Protein 5JBS (pdb70)

Structure (mmCIF, N/CA/C/O backbone):
data_5JBS
#
_entry.id   5JBS
#
_cell.length_a   67.503
_cell.length_b   78.723
_cell.length_c   70.840
_cell.angle_alpha   90.00
_cell.angle_beta   111.56
_cell.angle_gamma   90.00
#
_symmetry.space_group_name_H-M   'P 1 21 1'
#
loop_
_entity.id
_entity.type
_entity.pdbx_description
1 polymer 'Type IV secretion system protein virB8'
2 non-polymer 'CHLORIDE ION'
3 non-polymer GLYCEROL
4 non-polymer DI(HYDROXYETHYL)ETHER
5 non-polymer '4-(2-HYDROXYETHYL)-1-PIPERAZINE ETHANESULFONIC ACID'
6 water water
#
loop_
_atom_site.group_PDB
_atom_site.id
_atom_site.type_symbol
_atom_site.label_atom_id
_atom_site.label_alt_id
_atom_site.label_comp_id
_atom_site.label_asym_id
_atom_site.label_entity_id
_atom_site.label_seq_id
_atom_site.pdbx_PDB_ins_code
_atom_site.Cartn_x
_atom_site.Cartn_y
_atom_site.Cartn_z
_atom_site.occupancy
_atom_site.B_iso_or_equiv
_atom_site.auth_seq_id
_atom_site.auth_comp_id
_atom_site.auth_asym_id
_atom_site.auth_atom_id
_atom_site.pdbx_PDB_model_num
ATOM 1 N N . SER A 1 1 ? -4.464 -13.791 16.192 1.00 76.17 97 SER A N 1
ATOM 2 C CA . SER A 1 1 ? -5.306 -12.975 15.280 1.00 68.14 97 SER A CA 1
ATOM 3 C C . SER A 1 1 ? -6.114 -11.954 16.113 1.00 66.68 97 SER A C 1
ATOM 4 O O . SER A 1 1 ? -5.953 -11.821 17.339 1.00 49.30 97 SER A O 1
ATOM 7 N N . TYR A 1 2 ? -6.958 -11.195 15.437 1.00 62.31 98 TYR A N 1
ATOM 8 C CA . TYR A 1 2 ? -7.805 -10.248 16.134 1.00 62.70 98 TYR A CA 1
ATOM 9 C C . TYR A 1 2 ? -8.774 -10.877 17.238 1.00 56.01 98 TYR A C 1
ATOM 10 O O . TYR A 1 2 ? -8.920 -10.315 18.338 1.00 47.79 98 TYR A O 1
ATOM 19 N N . ASP A 1 3 ? -9.389 -12.017 16.935 1.00 48.28 99 ASP A N 1
ATOM 20 C CA . ASP A 1 3 ? -10.263 -12.738 17.865 1.00 50.75 99 ASP A CA 1
ATOM 21 C C . ASP A 1 3 ? -9.563 -13.146 19.149 1.00 39.73 99 ASP A C 1
ATOM 22 O O . ASP A 1 3 ? -10.112 -12.984 20.219 1.00 40.81 99 ASP A O 1
ATOM 27 N N . THR A 1 4 ? -8.360 -13.662 19.028 1.00 34.00 100 THR A N 1
ATOM 28 C CA . THR A 1 4 ? -7.461 -13.904 20.161 1.00 36.61 100 THR A CA 1
ATOM 29 C C . THR A 1 4 ? -7.260 -12.633 21.036 1.00 35.85 100 THR A C 1
ATOM 30 O O . THR A 1 4 ? -7.347 -12.662 22.291 1.00 35.78 100 THR A O 1
ATOM 34 N N . VAL A 1 5 ? -7.018 -11.509 20.370 1.00 35.61 101 VAL A N 1
ATOM 35 C CA . VAL A 1 5 ? -6.767 -10.213 21.054 1.00 39.41 101 VAL A CA 1
ATOM 36 C C . VAL A 1 5 ? -8.043 -9.783 21.804 1.00 32.78 101 VAL A C 1
ATOM 37 O O . VAL A 1 5 ? -8.025 -9.481 23.010 1.00 35.89 101 VAL A O 1
ATOM 41 N N . ARG A 1 6 ? -9.142 -9.868 21.102 1.00 29.32 102 ARG A N 1
ATOM 42 C CA . ARG A 1 6 ? -10.430 -9.513 21.676 1.00 31.79 102 ARG A CA 1
ATOM 43 C C . ARG A 1 6 ? -10.722 -10.387 22.888 1.00 31.41 102 ARG A 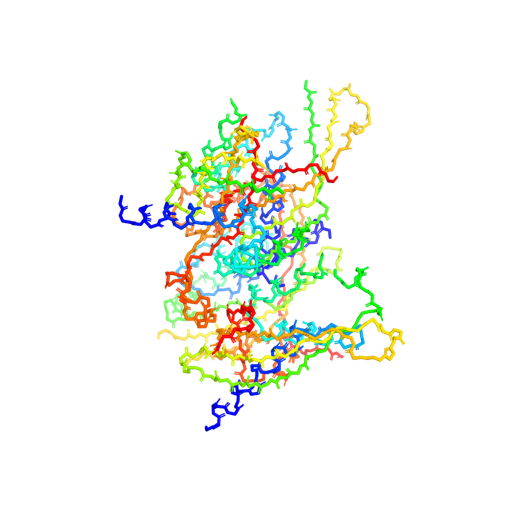C 1
ATOM 44 O O . ARG A 1 6 ? -10.936 -9.890 23.994 1.00 28.51 102 ARG A O 1
ATOM 52 N N . ASP A 1 7 ? -10.646 -11.711 22.679 1.00 32.50 103 ASP A N 1
ATOM 53 C CA . ASP A 1 7 ? -10.895 -12.703 23.745 1.00 33.12 103 ASP A CA 1
ATOM 54 C C . ASP A 1 7 ? -10.024 -12.559 24.964 1.00 31.72 103 ASP A C 1
ATOM 55 O O . ASP A 1 7 ? -10.516 -12.599 26.088 1.00 33.14 103 ASP A O 1
ATOM 60 N N . LYS A 1 8 ? -8.736 -12.432 24.738 1.00 29.80 104 LYS A N 1
ATOM 61 C CA . LYS A 1 8 ? -7.783 -12.252 25.811 1.00 28.64 104 LYS A CA 1
ATOM 62 C C . LYS A 1 8 ? -8.070 -10.971 26.567 1.00 26.06 104 LYS A C 1
ATOM 63 O O . LYS A 1 8 ? -8.039 -10.984 27.797 1.00 29.84 104 LYS A O 1
ATOM 69 N N . TYR A 1 9 ? -8.403 -9.875 25.867 1.00 24.16 105 TYR A N 1
ATOM 70 C CA . TYR A 1 9 ? -8.796 -8.631 26.564 1.00 25.44 105 TYR A CA 1
ATOM 71 C C . TYR A 1 9 ? -10.005 -8.794 27.535 1.00 25.85 105 TYR A C 1
ATOM 72 O O . TYR A 1 9 ? -9.965 -8.426 28.760 1.00 24.78 105 TYR A O 1
ATOM 81 N N . TRP A 1 10 ? -11.049 -9.348 26.995 1.00 25.00 106 TRP A N 1
ATOM 82 C CA . TRP A 1 10 ? -12.240 -9.527 27.772 1.00 28.67 106 TRP A CA 1
ATOM 83 C C . TRP A 1 10 ? -12.134 -10.563 28.907 1.00 30.93 106 TRP A C 1
ATOM 84 O O . TRP A 1 10 ? -12.676 -10.346 29.952 1.00 25.88 106 TRP A O 1
ATOM 95 N N . LEU A 1 11 ? -11.441 -11.668 28.664 1.00 28.91 107 LEU A N 1
ATOM 96 C CA . LEU A 1 11 ? -11.191 -12.613 29.700 1.00 33.13 107 LEU A CA 1
ATOM 97 C C . LEU A 1 11 ? -10.476 -11.957 30.882 1.00 30.23 107 LEU A C 1
ATOM 98 O O . LEU A 1 11 ? -10.869 -12.160 32.035 1.00 32.04 107 LEU A O 1
ATOM 103 N N . SER A 1 12 ? -9.449 -11.142 30.617 1.00 27.47 108 SER A N 1
ATOM 104 C CA . SER A 1 12 ? -8.732 -10.498 31.723 1.00 28.69 108 SER A CA 1
ATOM 105 C C . SER A 1 12 ? -9.518 -9.411 32.437 1.00 27.90 108 SER A C 1
ATOM 106 O O . SER A 1 12 ? -9.481 -9.302 33.699 1.00 29.41 108 SER A O 1
ATOM 109 N N . GLN A 1 13 ? -10.231 -8.604 31.660 1.00 28.06 109 GLN A N 1
ATOM 110 C CA . GLN A 1 13 ? -11.140 -7.591 32.230 1.00 31.18 109 GLN A CA 1
ATOM 111 C C . GLN A 1 13 ? -12.133 -8.240 33.154 1.00 29.95 109 GLN A C 1
ATOM 112 O O . GLN A 1 13 ? -12.403 -7.702 34.248 1.00 26.90 109 GLN A O 1
ATOM 118 N N . TYR A 1 14 ? -12.661 -9.406 32.729 1.00 30.45 110 TYR A N 1
ATOM 119 C CA . TYR A 1 14 ? -13.596 -10.141 33.578 1.00 27.66 110 TYR A CA 1
ATOM 120 C C . TYR A 1 14 ? -12.999 -10.564 34.928 1.00 30.26 110 TYR A C 1
ATOM 121 O O . TYR A 1 14 ? -13.584 -10.332 35.974 1.00 28.82 110 TYR A O 1
ATOM 130 N N . VAL A 1 15 ? -11.819 -11.181 34.885 1.00 30.82 111 VAL A N 1
ATOM 131 C CA . VAL A 1 15 ? -11.149 -11.666 36.113 1.00 30.17 111 VAL A CA 1
ATOM 132 C C . VAL A 1 15 ? -10.776 -10.498 36.992 1.00 28.91 111 VAL A C 1
ATOM 133 O O . VAL A 1 15 ? -11.020 -10.509 38.224 1.00 31.48 111 VAL A O 1
ATOM 137 N N . ILE A 1 16 ? -10.259 -9.439 36.390 1.00 29.54 112 ILE A N 1
ATOM 138 C CA . ILE A 1 16 ? -9.983 -8.208 37.195 1.00 32.01 112 ILE A CA 1
ATOM 139 C C . ILE A 1 16 ? -11.292 -7.659 37.875 1.00 33.55 112 ILE A C 1
ATOM 140 O O . ILE A 1 16 ? -11.315 -7.391 39.096 1.00 31.43 112 ILE A O 1
ATOM 145 N N . ALA A 1 17 ? -12.388 -7.541 37.116 1.00 28.49 113 ALA A N 1
ATOM 146 C CA . ALA A 1 17 ? -13.560 -7.015 37.740 1.00 31.57 113 ALA A CA 1
ATOM 147 C C . ALA A 1 17 ? -14.072 -7.905 38.866 1.00 34.08 113 ALA A C 1
ATOM 148 O O . ALA A 1 17 ? -14.495 -7.437 39.923 1.00 33.62 113 ALA A O 1
ATOM 150 N N . ARG A 1 18 ? -14.064 -9.201 38.603 1.00 32.49 114 ARG A N 1
ATOM 151 C CA . ARG A 1 18 ? -14.692 -10.148 39.496 1.00 36.60 114 ARG A CA 1
ATOM 152 C C . ARG A 1 18 ? -13.830 -10.497 40.712 1.00 34.99 114 ARG A C 1
ATOM 153 O O . ARG A 1 18 ? -14.347 -10.801 41.773 1.00 32.72 114 ARG A O 1
ATOM 161 N N . GLU A 1 19 ? -12.520 -10.470 40.594 1.00 33.84 115 GLU A N 1
ATOM 162 C CA . GLU A 1 19 ? -11.706 -10.871 41.733 1.00 34.57 115 GLU A CA 1
ATOM 163 C C . GLU A 1 19 ? -11.150 -9.727 42.553 1.00 32.67 115 GLU A C 1
ATOM 164 O O . GLU A 1 19 ? -10.487 -9.982 43.575 1.00 35.49 115 GLU A O 1
ATOM 170 N N . THR A 1 20 ? -11.333 -8.490 42.095 1.00 34.87 116 THR A N 1
ATOM 171 C CA . THR A 1 20 ? -10.768 -7.321 42.757 1.00 37.95 116 THR A CA 1
ATOM 172 C C . THR A 1 20 ? -11.701 -6.927 43.885 1.00 43.64 116 THR A C 1
ATOM 173 O O . THR A 1 20 ? -12.906 -6.812 43.672 1.00 50.24 116 THR A O 1
ATOM 177 N N . TYR A 1 21 ? -11.143 -6.700 45.069 1.00 43.30 117 TYR A N 1
ATOM 178 C CA . TYR A 1 21 ? -11.884 -6.006 46.110 1.00 44.43 117 TYR A CA 1
ATOM 179 C C . TYR A 1 21 ? -11.169 -4.727 46.501 1.00 43.57 117 TYR A C 1
ATOM 180 O O . TYR A 1 21 ? -10.159 -4.756 47.199 1.00 39.78 117 TYR A O 1
ATOM 189 N N . ASP A 1 22 ? -11.717 -3.617 46.047 1.00 47.14 118 ASP A N 1
ATOM 190 C CA . ASP A 1 22 ? -11.200 -2.302 46.330 1.00 53.90 118 ASP A CA 1
ATOM 191 C C . ASP A 1 22 ? -12.377 -1.384 46.459 1.00 54.88 118 ASP A C 1
ATOM 192 O O . ASP A 1 22 ? -13.076 -1.139 45.514 1.00 49.21 118 ASP A O 1
ATOM 197 N N . TRP A 1 23 ? -12.575 -0.886 47.662 1.00 56.49 119 TRP A N 1
ATOM 198 C CA . TRP A 1 23 ? -13.657 0.006 47.992 1.00 60.13 119 TRP A CA 1
ATOM 199 C C . TRP A 1 23 ? -13.839 1.126 47.005 1.00 54.14 119 TRP A C 1
ATOM 200 O O . TRP A 1 23 ? -14.938 1.450 46.647 1.00 54.93 119 TRP A O 1
ATOM 211 N N . TYR A 1 24 ? -12.749 1.711 46.564 1.00 55.07 120 TYR A N 1
ATOM 212 C CA . TYR A 1 24 ? -12.840 2.817 45.654 1.00 60.18 120 TYR A CA 1
ATOM 213 C C . TYR A 1 24 ? -13.135 2.512 44.205 1.00 60.10 120 TYR A C 1
ATOM 214 O O . TYR A 1 24 ? -13.438 3.412 43.465 1.00 60.26 120 TYR A O 1
ATOM 223 N N . THR A 1 25 ? -13.088 1.249 43.813 1.00 51.14 121 THR A N 1
ATOM 224 C CA . THR A 1 25 ? -13.438 0.864 42.463 1.00 48.50 121 THR A CA 1
ATOM 225 C C . THR A 1 25 ? -14.569 -0.149 42.463 1.00 46.70 121 THR A C 1
ATOM 226 O O . THR A 1 25 ? -14.989 -0.614 41.429 1.00 41.85 121 THR A O 1
ATOM 230 N N . LEU A 1 26 ? -15.064 -0.467 43.640 1.00 48.62 122 LEU A N 1
ATOM 231 C CA . LEU A 1 26 ? -16.016 -1.550 43.792 1.00 47.64 122 LEU A CA 1
ATOM 232 C C . LEU A 1 26 ? -17.267 -1.307 43.001 1.00 51.76 122 LEU A C 1
ATOM 233 O O . LEU A 1 26 ? -17.754 -2.238 42.365 1.00 46.52 122 LEU A O 1
ATOM 238 N N . GLN A 1 27 ? -17.779 -0.068 43.002 1.00 41.93 123 GLN A N 1
ATOM 239 C CA . GLN A 1 27 ? -19.022 0.213 42.323 1.00 45.29 123 GLN A CA 1
ATOM 240 C C . GLN A 1 27 ? -18.811 -0.023 40.813 1.00 44.40 123 GLN A C 1
ATOM 241 O O . GLN A 1 27 ? -19.667 -0.593 40.159 1.00 39.36 123 GLN A O 1
ATOM 247 N N . LYS A 1 28 ? -17.666 0.398 40.289 1.00 42.59 124 LYS A N 1
ATOM 248 C CA . LYS A 1 28 ? -17.365 0.210 38.886 1.00 43.58 124 LYS A CA 1
ATOM 249 C C . LYS A 1 28 ? -17.143 -1.304 38.548 1.00 42.57 124 LYS A C 1
ATOM 250 O O . LYS A 1 28 ? -17.653 -1.810 37.548 1.00 38.77 124 LYS A O 1
ATOM 256 N N . ASP A 1 29 ? -16.380 -1.990 39.390 1.00 37.68 125 ASP A N 1
ATOM 257 C CA . ASP A 1 29 ? -16.129 -3.451 39.224 1.00 44.80 125 ASP A CA 1
ATOM 258 C C . ASP A 1 29 ? -17.451 -4.253 39.203 1.00 44.84 125 ASP A C 1
ATOM 259 O O . ASP A 1 29 ? -17.755 -5.056 38.254 1.00 35.69 125 ASP A O 1
ATOM 264 N N . TYR A 1 30 ? -18.281 -3.959 40.202 1.00 40.11 126 TYR A N 1
ATOM 265 C CA . TYR A 1 30 ? -19.552 -4.635 40.358 1.00 38.79 126 TYR A CA 1
ATOM 266 C C . TYR A 1 30 ? -20.370 -4.473 39.099 1.00 38.04 126 TYR A C 1
ATOM 267 O O . TYR A 1 30 ? -20.972 -5.435 38.559 1.00 35.82 126 TYR A O 1
ATOM 276 N N . GLU A 1 31 ? -20.390 -3.259 38.596 1.00 35.67 127 GLU A N 1
ATOM 277 C CA . GLU A 1 31 ? -21.204 -2.992 37.393 1.00 39.53 127 GLU A CA 1
ATOM 278 C C . GLU A 1 31 ? -20.675 -3.642 36.149 1.00 34.09 127 GLU A C 1
ATOM 279 O O . GLU A 1 31 ? -21.455 -4.106 35.324 1.00 34.69 127 GLU A O 1
ATOM 285 N N . THR A 1 32 ? -19.351 -3.671 36.017 1.00 32.43 128 THR A N 1
ATOM 286 C CA . THR A 1 32 ? -18.696 -4.353 34.904 1.00 33.29 128 THR A CA 1
ATOM 287 C C . THR A 1 32 ? -18.986 -5.882 34.911 1.00 33.30 128 THR A C 1
ATOM 288 O O . THR A 1 32 ? -19.266 -6.442 33.860 1.00 28.81 128 THR A O 1
ATOM 292 N N . VAL A 1 33 ? -18.978 -6.538 36.094 1.00 31.28 129 VAL A N 1
ATOM 293 C CA . VAL A 1 33 ? -19.319 -7.990 36.144 1.00 32.58 129 VAL A CA 1
ATOM 294 C C . VAL A 1 33 ? -20.747 -8.233 35.602 1.00 33.44 129 VAL A C 1
ATOM 295 O O . VAL A 1 33 ? -21.014 -9.151 34.806 1.00 35.19 129 VAL A O 1
ATOM 299 N N . GLY A 1 34 ? -21.641 -7.361 36.022 1.00 34.16 130 GLY A N 1
ATOM 300 C CA . GLY A 1 34 ? -23.037 -7.381 35.616 1.00 31.55 130 GLY A CA 1
ATOM 301 C C . GLY A 1 34 ? -23.160 -7.261 34.122 1.00 36.35 130 GLY A C 1
ATOM 302 O O . GLY A 1 34 ? -23.895 -8.049 33.503 1.00 40.52 130 GLY A O 1
ATOM 303 N N . MET A 1 35 ? -22.427 -6.339 33.517 1.00 31.93 131 MET A N 1
ATOM 304 C CA . MET A 1 35 ? -22.552 -6.155 32.085 1.00 34.48 131 MET A CA 1
ATOM 305 C C . MET A 1 35 ? -21.990 -7.349 31.337 1.00 33.14 131 MET A C 1
ATOM 306 O O . MET A 1 35 ? -22.465 -7.669 30.250 1.00 34.20 131 MET A O 1
ATOM 311 N N . LEU A 1 36 ? -20.940 -7.968 31.882 1.00 29.12 132 LEU A N 1
ATOM 312 C CA . LEU A 1 36 ? -20.223 -9.028 31.133 1.00 34.27 132 LEU A CA 1
ATOM 313 C C . LEU A 1 36 ? -20.709 -10.455 31.376 1.00 33.55 132 LEU A C 1
ATOM 314 O O . LEU A 1 36 ? -20.174 -11.360 30.766 1.00 33.09 132 LEU A O 1
ATOM 319 N N . SER A 1 37 ? -21.720 -10.635 32.233 1.00 32.47 133 SER A N 1
ATOM 320 C CA . SER A 1 37 ? -22.108 -11.941 32.720 1.00 32.75 133 SER A CA 1
ATOM 321 C C . SER A 1 37 ? -23.514 -12.341 32.254 1.00 35.49 133 SER A C 1
ATOM 322 O O . SER A 1 37 ? -24.374 -11.499 32.032 1.00 30.83 133 SER A O 1
ATOM 325 N N . SER A 1 38 ? -23.741 -13.629 32.125 1.00 32.85 134 SER A N 1
ATOM 326 C CA . SER A 1 38 ? -25.099 -14.169 32.055 1.00 38.28 134 SER A CA 1
ATOM 327 C C . SER A 1 38 ? -25.886 -13.844 33.331 1.00 35.99 134 SER A C 1
ATOM 328 O O . SER A 1 38 ? -25.282 -13.500 34.383 1.00 31.11 134 SER A O 1
ATOM 331 N N . PRO A 1 39 ? -27.234 -13.946 33.256 1.00 35.45 135 PRO A N 1
ATOM 332 C CA . PRO A 1 39 ? -27.971 -13.654 34.495 1.00 35.73 135 PRO A CA 1
ATOM 333 C C . PRO A 1 39 ? -27.496 -14.494 35.636 1.00 34.02 135 PRO A C 1
ATOM 334 O O . PRO A 1 39 ? -27.303 -13.926 36.700 1.00 34.62 135 PRO A O 1
ATOM 338 N N . SER A 1 40 ? -27.290 -15.806 35.436 1.00 30.15 136 SER A N 1
ATOM 339 C CA . SER A 1 40 ? -26.774 -16.729 36.490 1.00 36.82 136 SER A CA 1
ATOM 340 C C . SER A 1 40 ? -25.476 -16.296 37.036 1.00 34.16 136 SER A C 1
ATOM 341 O O . SER A 1 40 ? -25.259 -16.277 38.268 1.00 29.19 136 SER A O 1
ATOM 344 N N . GLU A 1 41 ? -24.566 -16.029 36.114 1.00 29.69 137 GLU A N 1
ATOM 345 C CA . GLU A 1 41 ? -23.185 -15.732 36.569 1.00 35.23 137 GLU A CA 1
ATOM 346 C C . GLU A 1 41 ? -23.116 -14.381 37.312 1.00 36.59 137 GLU A C 1
ATOM 347 O O . GLU A 1 41 ? -22.366 -14.214 38.327 1.00 30.65 137 GLU A O 1
ATOM 353 N N . GLY A 1 42 ? -23.920 -13.436 36.784 1.00 34.86 138 GLY A N 1
ATOM 354 C CA . GLY A 1 42 ? -24.087 -12.100 37.374 1.00 33.59 138 GLY A CA 1
ATOM 355 C C . GLY A 1 42 ? -24.602 -12.180 38.803 1.00 32.17 138 GLY A C 1
ATOM 356 O O . GLY A 1 42 ? -24.075 -11.534 39.702 1.00 32.94 138 GLY A O 1
ATOM 357 N N . GLN A 1 43 ? -25.616 -13.012 39.015 1.00 31.25 139 GLN A N 1
ATOM 358 C CA . GLN A 1 43 ? -26.199 -13.119 40.333 1.00 31.98 139 GLN A CA 1
ATOM 359 C C . GLN A 1 43 ? -25.302 -13.918 41.223 1.00 30.86 139 GLN A C 1
ATOM 360 O O . GLN A 1 43 ? -25.247 -13.679 42.410 1.00 31.79 139 GLN A O 1
ATOM 366 N N . SER A 1 44 ? -24.560 -14.850 40.647 1.00 31.82 140 SER A N 1
ATOM 367 C CA . SER A 1 44 ? -23.615 -15.615 41.402 1.00 34.45 140 SER A CA 1
ATOM 368 C C . SER A 1 44 ? -22.563 -14.679 42.025 1.00 40.39 140 SER A C 1
ATOM 369 O O . SER A 1 44 ? -22.261 -14.753 43.229 1.00 31.95 140 SER A O 1
ATOM 372 N N . TYR A 1 45 ? -22.026 -13.776 41.200 1.00 36.71 141 TYR A N 1
ATOM 373 C CA . TYR A 1 45 ? -21.135 -12.723 41.732 1.00 34.39 141 TYR A CA 1
ATOM 374 C C . TYR A 1 45 ? -21.853 -11.805 42.720 1.00 35.24 141 TYR A C 1
ATOM 375 O O . TYR A 1 45 ? -21.373 -11.563 43.830 1.00 32.32 141 TYR A O 1
ATOM 384 N N . ALA A 1 46 ? -22.986 -11.248 42.296 1.00 33.76 142 ALA A N 1
ATOM 385 C CA . ALA A 1 46 ? -23.632 -10.149 43.082 1.00 35.81 142 ALA A CA 1
ATOM 386 C C . ALA A 1 46 ? -24.094 -10.600 44.433 1.00 39.02 142 ALA A C 1
ATOM 387 O O . ALA A 1 46 ? -24.128 -9.786 45.366 1.00 41.46 142 ALA A O 1
ATOM 389 N N . SER A 1 47 ? -24.427 -11.899 44.522 1.00 36.15 143 SER A N 1
ATOM 390 C CA . SER A 1 47 ? -24.975 -12.493 45.683 1.00 40.35 143 SER A CA 1
ATOM 391 C C . SER A 1 47 ? -24.032 -12.367 46.821 1.00 45.67 143 SER A C 1
ATOM 392 O O . SER A 1 47 ? -24.497 -12.291 47.921 1.00 42.29 143 SER A O 1
ATOM 395 N N . GLN A 1 48 ? -22.721 -12.330 46.597 1.00 43.40 144 GLN A N 1
ATOM 396 C CA . GLN A 1 48 ? -21.804 -12.175 47.759 1.00 53.31 144 GLN A CA 1
ATOM 397 C C . GLN A 1 48 ? -21.792 -10.765 48.433 1.00 47.93 144 GLN A C 1
ATOM 398 O O . GLN A 1 48 ? -21.255 -10.614 49.502 1.00 51.54 144 GLN A O 1
ATOM 404 N N . PHE A 1 49 ? -22.411 -9.763 47.811 1.00 45.33 145 PHE A N 1
ATOM 405 C CA . PHE A 1 49 ? -22.644 -8.438 48.410 1.00 49.83 145 PHE A CA 1
ATOM 406 C C . PHE A 1 49 ? -24.116 -8.220 48.772 1.00 56.72 145 PHE A C 1
ATOM 407 O O . PHE A 1 49 ? -24.628 -7.086 48.651 1.00 50.67 145 PHE A O 1
ATOM 415 N N . GLN A 1 50 ? -24.799 -9.295 49.197 1.00 56.86 146 GLN A N 1
ATOM 416 C CA . GLN A 1 50 ? -26.231 -9.222 49.569 1.00 56.76 146 GLN A CA 1
ATOM 417 C C . GLN A 1 50 ? -26.492 -9.903 50.893 1.00 59.17 146 GLN A C 1
ATOM 418 O O . GLN A 1 50 ? -25.642 -10.636 51.428 1.00 61.43 146 GLN A O 1
ATOM 424 N N . GLY A 1 51 ? -27.677 -9.629 51.425 1.00 75.91 147 GLY A N 1
ATOM 425 C CA . GLY A 1 51 ? -28.065 -10.079 52.764 1.00 89.07 147 GLY A CA 1
ATOM 426 C C . GLY A 1 51 ? -27.255 -9.347 53.817 1.00 91.27 147 GLY A C 1
ATOM 427 O O . GLY A 1 51 ? -26.624 -8.329 53.521 1.00 97.27 147 GLY A O 1
ATOM 428 N N . ASP A 1 52 ? -27.267 -9.862 55.042 1.00 100.74 148 ASP A N 1
ATOM 429 C CA . ASP A 1 52 ? -26.352 -9.351 56.082 1.00 108.04 148 ASP A CA 1
ATOM 430 C C . ASP A 1 52 ? -24.914 -9.877 55.891 1.00 103.46 148 ASP A C 1
ATOM 431 O O . ASP A 1 52 ? -23.964 -9.271 56.385 1.00 95.80 148 ASP A O 1
ATOM 436 N N . LYS A 1 53 ? -24.758 -10.963 55.132 1.00 100.96 149 LYS A N 1
ATOM 437 C CA . LYS A 1 53 ? -23.428 -11.481 54.777 1.00 105.42 149 LYS A CA 1
ATOM 438 C C . LYS A 1 53 ? -22.552 -10.562 53.896 1.00 100.31 149 LYS A C 1
ATOM 439 O O . LYS A 1 53 ? -21.344 -10.793 53.813 1.00 99.52 149 LYS A O 1
ATOM 445 N N . ALA A 1 54 ? -23.144 -9.544 53.257 1.00 91.56 150 ALA A N 1
ATOM 446 C CA . ALA A 1 54 ? -22.449 -8.709 52.261 1.00 86.21 150 ALA A CA 1
ATOM 447 C C . ALA A 1 54 ? -20.941 -8.473 52.572 1.00 84.37 150 ALA A C 1
ATOM 448 O O . ALA A 1 54 ? -20.585 -7.924 53.617 1.00 84.66 150 ALA A O 1
ATOM 450 N N . LEU A 1 55 ? -20.086 -8.917 51.644 1.00 73.63 151 LEU A N 1
ATOM 451 C CA . LEU A 1 55 ? -18.622 -8.916 51.784 1.00 74.22 151 LEU A CA 1
ATOM 452 C C . LEU A 1 55 ? -18.067 -7.499 52.071 1.00 79.53 151 LEU A C 1
ATOM 453 O O . LEU A 1 55 ? -17.098 -7.338 52.825 1.00 77.07 151 LEU A O 1
ATOM 458 N N . ASP A 1 56 ? -18.699 -6.490 51.467 1.00 70.42 152 ASP A N 1
ATOM 459 C CA . ASP A 1 56 ? -18.357 -5.084 51.696 1.00 71.07 152 ASP A CA 1
ATOM 460 C C . ASP A 1 56 ? -18.744 -4.549 53.071 1.00 80.58 152 ASP A C 1
ATOM 461 O O . ASP A 1 56 ? -18.102 -3.624 53.584 1.00 76.84 152 ASP A O 1
ATOM 466 N N . LYS A 1 57 ? -19.809 -5.094 53.647 1.00 88.68 153 LYS A N 1
ATOM 467 C CA . LYS A 1 57 ? -20.160 -4.764 55.013 1.00 94.96 153 LYS A CA 1
ATOM 468 C C . LYS A 1 57 ? -19.098 -5.336 55.925 1.00 91.87 153 LYS A C 1
ATOM 469 O O . LYS A 1 57 ? -18.637 -4.649 56.837 1.00 96.97 153 LYS A O 1
ATOM 475 N N . GLN A 1 58 ? -18.660 -6.557 55.633 1.00 86.19 154 GLN A N 1
ATOM 476 C CA . GLN A 1 58 ? -17.715 -7.257 56.500 1.00 90.27 154 GLN A CA 1
ATOM 477 C C . GLN A 1 58 ? -16.207 -6.886 56.242 1.00 89.97 154 GLN A C 1
ATOM 478 O O . GLN A 1 58 ? -15.341 -7.249 57.050 1.00 96.61 154 GLN A O 1
ATOM 484 N N . TYR A 1 59 ? -15.910 -6.129 55.169 1.00 84.22 155 TYR A N 1
ATOM 485 C CA . TYR A 1 59 ? -14.534 -5.607 54.852 1.00 73.83 155 TYR A CA 1
ATOM 486 C C . TYR A 1 59 ? -14.428 -4.079 54.898 1.00 71.42 155 TYR A C 1
ATOM 487 O O . TYR A 1 59 ? -13.434 -3.517 55.354 1.00 61.14 155 TYR A O 1
ATOM 496 N N . GLY A 1 60 ? -15.445 -3.425 54.349 1.00 66.00 156 GLY A N 1
ATOM 497 C CA . GLY A 1 60 ? -15.464 -1.997 54.151 1.00 67.77 156 GLY A CA 1
ATOM 498 C C . GLY A 1 60 ? -14.299 -1.484 53.318 1.00 69.18 156 GLY A C 1
ATOM 499 O O . GLY A 1 60 ? -14.084 -1.883 52.164 1.00 60.03 156 GLY A O 1
ATOM 500 N N . SER A 1 61 ? -13.532 -0.628 53.973 1.00 62.74 157 SER A N 1
ATOM 501 C CA . SER A 1 61 ? -12.479 0.156 53.400 1.00 63.24 157 SER A CA 1
ATOM 502 C C . SER A 1 61 ? -11.111 -0.339 53.877 1.00 61.10 157 SER A C 1
ATOM 503 O O . SER A 1 61 ? -10.098 0.220 53.486 1.00 59.39 157 SER A O 1
ATOM 506 N N . ASN A 1 62 ? -11.085 -1.398 54.691 1.00 58.98 158 ASN A N 1
ATOM 507 C CA . ASN A 1 62 ? -9.897 -1.821 55.450 1.00 62.98 158 ASN A CA 1
ATOM 508 C C . ASN A 1 62 ? -9.158 -2.999 54.855 1.00 67.22 158 ASN A C 1
ATOM 509 O O . ASN A 1 62 ? -8.195 -3.465 55.463 1.00 64.38 158 ASN A O 1
ATOM 514 N N . VAL A 1 63 ? -9.659 -3.522 53.727 1.00 61.61 159 VAL A N 1
ATOM 515 C CA . VAL A 1 63 ? -9.038 -4.615 52.996 1.00 60.29 159 VAL A CA 1
ATOM 516 C C . VAL A 1 63 ? -9.038 -4.282 51.509 1.00 55.86 159 VAL A C 1
ATOM 517 O O . VAL A 1 63 ? -10.010 -3.720 50.968 1.00 51.26 159 VAL A O 1
ATOM 521 N N . ARG A 1 64 ? -7.945 -4.619 50.856 1.00 49.17 160 ARG A N 1
ATOM 522 C CA . ARG A 1 64 ? -7.844 -4.417 49.432 1.00 56.26 160 ARG A CA 1
ATOM 523 C C . ARG A 1 64 ? -7.263 -5.683 48.827 1.00 51.59 160 ARG A C 1
ATOM 524 O O . ARG A 1 64 ? -6.216 -6.160 49.287 1.00 45.54 160 ARG A O 1
ATOM 532 N N . THR A 1 65 ? -7.981 -6.246 47.850 1.00 41.63 161 THR A N 1
ATOM 533 C CA . THR A 1 65 ? -7.522 -7.430 47.154 1.00 40.87 161 THR A CA 1
ATOM 534 C C . THR A 1 65 ? -7.300 -7.044 45.683 1.00 41.16 161 THR A C 1
ATOM 535 O O . THR A 1 65 ? -8.242 -6.661 44.946 1.00 43.92 161 THR A O 1
ATOM 539 N N . SER A 1 66 ? -6.069 -7.155 45.236 1.00 37.90 162 SER A N 1
ATOM 540 C CA . SER A 1 66 ? -5.748 -6.698 43.858 1.00 41.22 162 SER A CA 1
ATOM 541 C C . SER A 1 66 ? -5.330 -7.896 43.034 1.00 37.80 162 SER A C 1
ATOM 542 O O . SER A 1 66 ? -4.883 -8.901 43.566 1.00 38.05 162 SER A O 1
ATOM 545 N N . VAL A 1 67 ? -5.472 -7.779 41.732 1.00 38.13 163 VAL A N 1
ATOM 546 C CA . VAL A 1 67 ? -5.264 -8.880 40.822 1.00 40.02 163 VAL A CA 1
ATOM 547 C C . VAL A 1 67 ? -4.077 -8.625 39.902 1.00 41.28 163 VAL A C 1
ATOM 548 O O . VAL A 1 67 ? -3.993 -7.554 39.300 1.00 34.85 163 VAL A O 1
ATOM 552 N N . THR A 1 68 ? -3.242 -9.640 39.710 1.00 35.25 164 THR A N 1
ATOM 553 C CA . THR A 1 68 ? -2.179 -9.597 38.709 1.00 32.87 164 THR A CA 1
ATOM 554 C C . THR A 1 68 ? -2.447 -10.658 37.725 1.00 31.46 164 THR A C 1
ATOM 555 O O . THR A 1 68 ? -2.474 -11.798 38.047 1.00 35.62 164 THR A O 1
ATOM 559 N N . ILE A 1 69 ? -2.650 -10.325 36.479 1.00 32.16 165 ILE A N 1
ATOM 560 C CA . ILE A 1 69 ? -2.861 -11.370 35.510 1.00 32.68 165 ILE A CA 1
ATOM 561 C C . ILE A 1 69 ? -1.543 -11.970 35.041 1.00 39.38 165 ILE A C 1
ATOM 562 O O . ILE A 1 69 ? -0.679 -11.254 34.578 1.00 38.52 165 ILE A O 1
ATOM 567 N N . VAL A 1 70 ? -1.431 -13.288 35.029 1.00 35.01 166 VAL A N 1
ATOM 568 C CA . VAL A 1 70 ? -0.167 -13.925 34.695 1.00 35.51 166 VAL A CA 1
ATOM 569 C C . VAL A 1 70 ? -0.153 -14.493 33.308 1.00 37.83 166 VAL A C 1
ATOM 570 O O . VAL A 1 70 ? 0.863 -14.434 32.639 1.00 35.86 166 VAL A O 1
ATOM 574 N N . SER A 1 71 ? -1.237 -15.135 32.880 1.00 33.78 167 SER A N 1
ATOM 575 C CA . SER A 1 71 ? -1.334 -15.660 31.485 1.00 34.49 167 SER A CA 1
ATOM 576 C C . SER A 1 71 ? -2.785 -15.809 31.157 1.00 35.28 167 SER A C 1
ATOM 577 O O . SER A 1 71 ? -3.612 -15.990 32.074 1.00 31.63 167 SER A O 1
ATOM 580 N N . ILE A 1 72 ? -3.083 -15.735 29.873 1.00 32.51 168 ILE A N 1
ATOM 581 C CA . ILE A 1 72 ? -4.389 -15.864 29.396 1.00 35.36 168 ILE A CA 1
ATOM 582 C C . ILE A 1 72 ? -4.251 -16.716 28.187 1.00 36.50 168 ILE A C 1
ATOM 583 O O . ILE A 1 72 ? -3.539 -16.326 27.277 1.00 37.43 168 ILE A O 1
ATOM 588 N N . VAL A 1 73 ? -4.986 -17.823 28.152 1.00 34.40 169 VAL A N 1
ATOM 589 C CA . VAL A 1 73 ? -4.969 -18.785 27.035 1.00 35.69 169 VAL A CA 1
ATOM 590 C C . VAL A 1 73 ? -6.420 -19.080 26.586 1.00 35.26 169 VAL A C 1
ATOM 591 O O . VAL A 1 73 ? -7.099 -19.844 27.249 1.00 39.08 169 VAL A O 1
ATOM 595 N N . PRO A 1 74 ? -6.905 -18.503 25.464 1.00 40.69 170 PRO A N 1
ATOM 596 C CA . PRO A 1 74 ? -8.188 -18.999 24.988 1.00 39.64 170 PRO A CA 1
ATOM 597 C C . PRO A 1 74 ? -7.997 -20.389 24.415 1.00 50.94 170 PRO A C 1
ATOM 598 O O . PRO A 1 74 ? -7.104 -20.596 23.566 1.00 53.06 170 PRO A O 1
ATOM 602 N N . ASN A 1 75 ? -8.848 -21.305 24.890 1.00 50.80 171 ASN A N 1
ATOM 603 C CA . ASN A 1 75 ? -8.683 -22.742 24.723 1.00 55.72 171 ASN A CA 1
ATOM 604 C C . ASN A 1 75 ? -9.470 -23.249 23.526 1.00 57.63 171 ASN A C 1
ATOM 605 O O . ASN A 1 75 ? -9.560 -24.439 23.343 1.00 67.24 171 ASN A O 1
ATOM 610 N N . GLY A 1 76 ? -10.069 -22.362 22.740 1.00 59.59 172 GLY A N 1
ATOM 611 C CA . GLY A 1 76 ? -11.070 -22.755 21.769 1.00 58.11 172 GLY A CA 1
ATOM 612 C C . GLY A 1 76 ? -12.393 -23.198 22.360 1.00 54.86 172 GLY A C 1
ATOM 613 O O . GLY A 1 76 ? -12.505 -23.483 23.571 1.00 50.24 172 GLY A O 1
ATOM 614 N N . LYS A 1 77 ? -13.380 -23.235 21.450 1.00 55.46 173 LYS A N 1
ATOM 615 C CA . LYS A 1 77 ? -14.775 -23.578 21.690 1.00 58.48 173 LYS A CA 1
ATOM 616 C C . LYS A 1 77 ? -15.442 -22.666 22.739 1.00 49.63 173 LYS A C 1
ATOM 617 O O . LYS A 1 77 ? -16.384 -23.073 23.439 1.00 56.99 173 LYS A O 1
ATOM 623 N N . GLY A 1 78 ? -14.982 -21.426 22.856 1.00 41.47 174 GLY A N 1
ATOM 624 C CA . GLY A 1 78 ? -15.512 -20.534 23.902 1.00 37.80 174 GLY A CA 1
ATOM 625 C C . GLY A 1 78 ? -15.164 -20.903 25.345 1.00 35.60 174 GLY A C 1
ATOM 626 O O . GLY A 1 78 ? -15.957 -20.718 26.250 1.00 32.35 174 GLY A O 1
ATOM 627 N N . ILE A 1 79 ? -13.954 -21.395 25.557 1.00 33.20 175 ILE A N 1
ATOM 628 C CA . ILE A 1 79 ? -13.443 -21.607 26.890 1.00 33.32 175 ILE A CA 1
ATOM 629 C C . ILE A 1 79 ? -12.071 -21.001 26.984 1.00 32.48 175 ILE A C 1
ATOM 630 O O . ILE A 1 79 ? -11.286 -21.105 26.056 1.00 31.62 175 ILE A O 1
ATOM 635 N N . GLY A 1 80 ? -11.806 -20.318 28.090 1.00 30.87 176 GLY A N 1
ATOM 636 C CA . GLY A 1 80 ? -10.519 -19.654 28.281 1.00 30.80 176 GLY A CA 1
ATOM 637 C C . GLY A 1 80 ? -10.035 -19.911 29.654 1.00 28.29 176 GLY A C 1
ATOM 638 O O . GLY A 1 80 ? -10.837 -20.091 30.571 1.00 29.96 176 GLY A O 1
ATOM 639 N N . THR A 1 81 ? -8.714 -19.860 29.802 1.00 29.66 177 THR A N 1
ATOM 640 C CA . THR A 1 81 ? -8.050 -20.096 31.053 1.00 30.05 177 THR A CA 1
ATOM 641 C C . THR A 1 81 ? -7.181 -18.862 31.425 1.00 31.27 177 THR A C 1
ATOM 642 O O . THR A 1 81 ? -6.326 -18.433 30.681 1.00 31.56 177 THR A O 1
ATOM 646 N N . VAL A 1 82 ? -7.422 -18.295 32.569 1.00 29.51 178 VAL A N 1
ATOM 647 C CA . VAL A 1 82 ? -6.670 -17.149 33.019 1.00 30.75 178 VAL A CA 1
ATOM 648 C C . VAL A 1 82 ? -5.937 -17.533 34.323 1.00 32.13 178 VAL A C 1
ATOM 649 O O . VAL A 1 82 ? -6.573 -17.840 35.318 1.00 29.56 178 VAL A O 1
ATOM 653 N N A ARG A 1 83 ? -4.601 -17.482 34.320 0.70 32.98 179 ARG A N 1
ATOM 654 N N B ARG A 1 83 ? -4.603 -17.524 34.307 0.30 30.48 179 ARG A N 1
ATOM 655 C CA A ARG A 1 83 ? -3.853 -17.686 35.547 0.70 33.68 179 ARG A CA 1
ATOM 656 C CA B ARG A 1 83 ? -3.836 -17.715 35.534 0.30 29.72 179 ARG A CA 1
ATOM 657 C C A ARG A 1 83 ? -3.581 -16.317 36.068 0.70 32.90 179 ARG A C 1
ATOM 658 C C B ARG A 1 83 ? -3.571 -16.328 36.065 0.30 30.01 179 ARG A C 1
ATOM 659 O O A ARG A 1 83 ? -3.248 -15.405 35.294 0.70 35.36 179 ARG A O 1
ATOM 660 O O B ARG A 1 83 ? -3.250 -15.421 35.287 0.30 31.19 179 ARG A O 1
ATOM 675 N N . PHE A 1 84 ? -3.724 -16.149 37.374 1.00 28.24 180 PHE A N 1
ATOM 676 C CA . PHE A 1 84 ? -3.643 -14.846 37.976 1.00 30.10 180 PHE A CA 1
ATOM 677 C C . PHE A 1 84 ? -3.271 -14.949 39.405 1.00 31.94 180 PHE A C 1
ATOM 678 O O . PHE A 1 84 ? -3.411 -16.042 39.948 1.00 31.40 180 PHE A O 1
ATOM 686 N N . ALA A 1 85 ? -2.852 -13.833 40.003 1.00 33.13 181 ALA A N 1
ATOM 687 C CA . ALA A 1 85 ? -2.519 -13.774 41.432 1.00 32.07 181 ALA A CA 1
ATOM 688 C C . ALA A 1 85 ? -3.432 -12.790 42.068 1.00 33.87 181 ALA A C 1
ATOM 689 O O . ALA A 1 85 ? -3.828 -11.827 41.422 1.00 33.53 181 ALA A O 1
ATOM 691 N N . LYS A 1 86 ? -3.807 -13.074 43.311 1.00 33.05 182 LYS A N 1
ATOM 692 C CA . LYS A 1 86 ? -4.628 -12.218 44.169 1.00 37.31 182 LYS A CA 1
ATOM 693 C C . LYS A 1 86 ? -3.796 -11.874 45.360 1.00 41.09 182 LYS A C 1
ATOM 694 O O . LYS A 1 86 ? -3.213 -12.766 45.957 1.00 39.79 182 LYS A O 1
ATOM 700 N N . THR A 1 87 ? -3.747 -10.585 45.691 1.00 42.83 183 THR A N 1
ATOM 701 C CA . THR A 1 87 ? -2.880 -10.080 46.748 1.00 42.85 183 THR A CA 1
ATOM 702 C C . THR A 1 87 ? -3.744 -9.324 47.683 1.00 40.60 183 THR A C 1
ATOM 703 O O . THR A 1 87 ? -4.309 -8.305 47.298 1.00 42.28 183 THR A O 1
ATOM 707 N N . THR A 1 88 ? -3.866 -9.803 48.916 1.00 43.42 184 THR A N 1
ATOM 708 C CA . THR A 1 88 ? -4.742 -9.127 49.878 1.00 45.54 184 THR A CA 1
ATOM 709 C C . THR A 1 88 ? -3.941 -8.450 50.955 1.00 47.60 184 THR A C 1
ATOM 710 O O . THR A 1 88 ? -3.087 -9.077 51.541 1.00 50.73 184 THR A O 1
ATOM 714 N N . LYS A 1 89 ? -4.225 -7.180 51.220 1.00 53.98 185 LYS A N 1
ATOM 715 C CA . LYS A 1 89 ? -3.705 -6.543 52.430 1.00 62.40 185 LYS A CA 1
ATOM 716 C C . LYS A 1 89 ? -4.647 -5.581 53.119 1.00 62.17 185 LYS A C 1
ATOM 717 O O . LYS A 1 89 ? -5.484 -4.961 52.479 1.00 61.81 185 LYS A O 1
ATOM 723 N N . ARG A 1 90 ? -4.481 -5.475 54.447 1.00 73.51 186 ARG A N 1
ATOM 724 C CA . ARG A 1 90 ? -5.261 -4.548 55.284 1.00 77.25 186 ARG A CA 1
ATOM 725 C C . ARG A 1 90 ? -4.574 -3.198 55.106 1.00 80.98 186 ARG A C 1
ATOM 726 O O . ARG A 1 90 ? -3.360 -3.154 54.897 1.00 85.77 186 ARG A O 1
ATOM 734 N N . THR A 1 91 ? -5.330 -2.106 55.164 1.00 82.72 187 THR A N 1
ATOM 735 C CA . THR A 1 91 ? -4.756 -0.771 54.947 1.00 86.87 187 THR A CA 1
ATOM 736 C C . THR A 1 91 ? -4.607 -0.041 56.283 1.00 81.84 187 THR A C 1
ATOM 737 O O . THR A 1 91 ? -3.673 -0.317 57.050 1.00 77.99 187 THR A O 1
ATOM 741 N N . GLY A 1 95 ? 3.820 -4.193 54.917 1.00 67.54 191 GLY A N 1
ATOM 742 C CA . GLY A 1 95 ? 4.557 -4.993 53.955 1.00 68.79 191 GLY A CA 1
ATOM 743 C C . GLY A 1 95 ? 3.661 -5.335 52.781 1.00 75.55 191 GLY A C 1
ATOM 744 O O . GLY A 1 95 ? 2.705 -4.609 52.470 1.00 74.51 191 GLY A O 1
ATOM 745 N N . ASP A 1 96 ? 3.927 -6.485 52.171 1.00 73.53 192 ASP A N 1
ATOM 746 C CA . ASP A 1 96 ? 3.335 -6.849 50.875 1.00 66.82 192 ASP A CA 1
ATOM 747 C C . ASP A 1 96 ? 1.944 -7.524 50.887 1.00 58.99 192 ASP A C 1
ATOM 748 O O . ASP A 1 96 ? 1.358 -7.773 49.830 1.00 61.40 192 ASP A O 1
ATOM 753 N N . GLY A 1 97 ? 1.429 -7.837 52.071 1.00 56.69 193 GLY A N 1
ATOM 754 C CA . GLY A 1 97 ? 0.218 -8.639 52.211 1.00 53.99 193 GLY A CA 1
ATOM 755 C C . GLY A 1 97 ? 0.384 -10.081 51.766 1.00 52.53 193 GLY A C 1
ATOM 756 O O . GLY A 1 97 ? 1.494 -10.606 51.715 1.00 49.04 193 GLY A O 1
ATOM 757 N N . GLU A 1 98 ? -0.723 -10.716 51.409 1.00 47.82 194 GLU A N 1
ATOM 758 C CA . GLU A 1 98 ? -0.746 -12.179 51.195 1.00 51.73 194 GLU A CA 1
ATOM 759 C C . GLU A 1 98 ? -1.090 -12.401 49.749 1.00 45.06 194 GLU A C 1
ATOM 760 O O . GLU A 1 98 ? -2.141 -11.955 49.336 1.00 40.64 194 GLU A O 1
ATOM 766 N N . THR A 1 99 ? -0.224 -13.077 49.000 1.00 43.21 195 THR A N 1
ATOM 767 C CA . THR A 1 99 ? -0.460 -13.414 47.604 1.00 40.49 195 THR A CA 1
ATOM 768 C C . THR A 1 99 ? -0.743 -14.906 47.454 1.00 43.89 195 THR A C 1
ATOM 769 O O . THR A 1 99 ? 0.019 -15.708 47.949 1.00 43.68 195 THR A O 1
ATOM 773 N N . THR A 1 100 ? -1.847 -15.248 46.767 1.00 42.52 196 THR A N 1
ATOM 774 C CA . THR A 1 100 ? -2.180 -16.615 46.336 1.00 41.39 196 THR A CA 1
ATOM 775 C C . THR A 1 100 ? -2.385 -16.650 44.835 1.00 37.79 196 THR A C 1
ATOM 776 O O . THR A 1 100 ? -2.805 -15.650 44.263 1.00 36.36 196 THR A O 1
ATOM 780 N N . HIS A 1 101 ? -2.113 -17.791 44.210 1.00 37.67 197 HIS A N 1
ATOM 781 C CA . HIS A 1 101 ? -2.257 -17.991 42.714 1.00 36.35 197 HIS A CA 1
ATOM 782 C C . HIS A 1 101 ? -3.406 -18.906 42.332 1.00 33.57 197 HIS A C 1
ATOM 783 O O . HIS A 1 101 ? -3.649 -19.900 42.999 1.00 30.53 197 HIS A O 1
ATOM 790 N N . TRP A 1 102 ? -4.071 -18.592 41.225 1.00 29.85 198 TRP A N 1
ATOM 791 C CA . TRP A 1 102 ? -5.381 -19.158 40.913 1.00 32.38 198 TRP A CA 1
ATOM 792 C C . TRP A 1 102 ? -5.507 -19.369 39.442 1.00 33.97 198 TRP A C 1
ATOM 793 O O . TRP A 1 102 ? -4.715 -18.835 38.701 1.00 31.83 198 TRP A O 1
ATOM 804 N N . ILE A 1 103 ? -6.483 -20.188 39.050 1.00 30.16 199 ILE A N 1
ATOM 805 C CA . ILE A 1 103 ? -6.779 -20.471 37.691 1.00 30.19 199 ILE A CA 1
ATOM 806 C C . ILE A 1 103 ? -8.286 -20.211 37.510 1.00 32.48 199 ILE A C 1
ATOM 807 O O . ILE A 1 103 ? -9.134 -20.848 38.158 1.00 31.88 199 ILE A O 1
ATOM 812 N N . ALA A 1 104 ? -8.631 -19.266 36.640 1.00 27.60 200 ALA A N 1
ATOM 813 C CA . ALA A 1 104 ? -10.041 -19.101 36.242 1.00 32.38 200 ALA A CA 1
ATOM 814 C C . ALA A 1 104 ? -10.272 -19.813 34.939 1.00 30.15 200 ALA A C 1
ATOM 815 O O . ALA A 1 104 ? -9.566 -19.547 33.962 1.00 29.96 200 ALA A O 1
ATOM 817 N N . THR A 1 105 ? -11.268 -20.695 34.923 1.00 28.75 201 THR A N 1
ATOM 818 C CA . THR A 1 105 ? -11.732 -21.331 33.696 1.00 31.02 201 THR A CA 1
ATOM 819 C C . THR A 1 105 ? -13.058 -20.668 33.379 1.00 31.88 201 THR A C 1
ATOM 820 O O . THR A 1 105 ? -13.940 -20.525 34.285 1.00 28.96 201 THR A O 1
ATOM 824 N N . ILE A 1 106 ? -13.196 -20.219 32.115 1.00 30.27 202 ILE A N 1
ATOM 825 C CA . ILE A 1 106 ? -14.270 -19.283 31.763 1.00 31.51 202 ILE A CA 1
ATOM 826 C C . ILE A 1 106 ? -14.941 -19.686 30.495 1.00 32.16 202 ILE A C 1
ATOM 827 O O . ILE A 1 106 ? -14.256 -19.836 29.453 1.00 30.20 202 ILE A O 1
ATOM 832 N N . GLY A 1 107 ? -16.256 -19.942 30.570 1.00 30.25 203 GLY A N 1
ATOM 833 C CA . GLY A 1 107 ? -17.026 -20.243 29.369 1.00 29.78 203 GLY A CA 1
ATOM 834 C C . GLY A 1 107 ? -17.603 -18.942 28.889 1.00 28.97 203 GLY A C 1
ATOM 835 O O . GLY A 1 107 ? -18.150 -18.220 29.687 1.00 31.88 203 GLY A O 1
ATOM 836 N N . TYR A 1 108 ? -17.450 -18.599 27.617 1.00 31.63 204 TYR A N 1
ATOM 837 C CA . TYR A 1 108 ? -17.854 -17.297 27.146 1.00 32.53 204 TYR A CA 1
ATOM 838 C C . TYR A 1 108 ? -18.324 -17.363 25.715 1.00 33.95 204 TYR A C 1
ATOM 839 O O . TYR A 1 108 ? -18.049 -18.320 24.981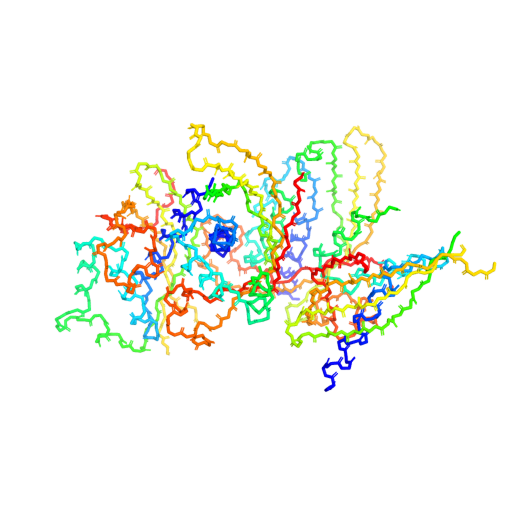 1.00 32.37 204 TYR A O 1
ATOM 848 N N . GLN A 1 109 ? -19.012 -16.316 25.328 1.00 32.02 205 GLN A N 1
ATOM 849 C CA . GLN A 1 109 ? -19.615 -16.200 23.987 1.00 33.01 205 GLN A CA 1
ATOM 850 C C . GLN A 1 109 ? -19.823 -14.735 23.662 1.00 30.79 205 GLN A C 1
ATOM 851 O O . GLN A 1 109 ? -19.675 -13.934 24.492 1.00 32.73 205 GLN A O 1
ATOM 857 N N . TYR A 1 110 ? -20.163 -14.425 22.423 1.00 34.72 206 TYR A N 1
ATOM 858 C CA . TYR A 1 110 ? -20.556 -13.099 22.020 1.00 35.18 206 TYR A CA 1
ATOM 859 C C . TYR A 1 110 ? -22.072 -13.136 21.672 1.00 36.05 206 TYR A C 1
ATOM 860 O O . TYR A 1 110 ? -22.441 -13.714 20.701 1.00 37.54 206 TYR A O 1
ATOM 869 N N . VAL A 1 111 ? -22.872 -12.459 22.473 1.00 35.46 207 VAL A N 1
ATOM 870 C CA . VAL A 1 111 ? -24.326 -12.324 22.315 1.00 39.86 207 VAL A CA 1
ATOM 871 C C . VAL A 1 111 ? -24.714 -11.047 21.625 1.00 33.43 207 VAL A C 1
ATOM 872 O O . VAL A 1 111 ? -23.944 -10.120 21.519 1.00 35.02 207 VAL A O 1
ATOM 876 N N . ASN A 1 112 ? -25.957 -11.000 21.214 1.00 35.83 208 ASN A N 1
ATOM 877 C CA . ASN A 1 112 ? -26.508 -9.868 20.553 1.00 36.08 208 ASN A CA 1
ATOM 878 C C . ASN A 1 112 ? -26.424 -8.666 21.444 1.00 39.72 208 ASN A C 1
ATOM 879 O O . ASN A 1 112 ? -27.046 -8.649 22.520 1.00 37.64 208 ASN A O 1
ATOM 884 N N . PRO A 1 113 ? -25.626 -7.658 21.027 1.00 41.85 209 PRO A N 1
ATOM 885 C CA . PRO A 1 113 ? -25.340 -6.541 21.955 1.00 44.20 209 PRO A CA 1
ATOM 886 C C . PRO A 1 113 ? -26.572 -5.578 22.217 1.00 43.76 209 PRO A C 1
ATOM 887 O O . PRO A 1 113 ? -26.628 -4.950 23.233 1.00 41.27 209 PRO A O 1
ATOM 891 N N . SER A 1 114 ? -27.582 -5.569 21.379 1.00 48.43 210 SER A N 1
ATOM 892 C CA . SER A 1 114 ? -28.801 -4.735 21.661 1.00 54.38 210 SER A CA 1
ATOM 893 C C . SER A 1 114 ? -29.648 -5.052 22.938 1.00 63.03 210 SER A C 1
ATOM 894 O O . SER A 1 114 ? -30.478 -4.248 23.334 1.00 57.97 210 SER A O 1
ATOM 897 N N . LEU A 1 115 ? -29.399 -6.181 23.612 1.00 59.05 211 LEU A N 1
ATOM 898 C CA . LEU A 1 115 ? -30.252 -6.681 24.711 1.00 54.72 211 LEU A CA 1
ATOM 899 C C . LEU A 1 115 ? -29.876 -6.168 26.027 1.00 55.19 211 LEU A C 1
ATOM 900 O O . LEU A 1 115 ? -30.480 -6.534 27.048 1.00 61.66 211 LEU A O 1
ATOM 905 N N . MET A 1 116 ? -28.850 -5.340 26.016 1.00 57.34 212 MET A N 1
ATOM 906 C CA . MET A 1 116 ? -28.335 -4.708 27.235 1.00 60.70 212 MET A CA 1
ATOM 907 C C . MET A 1 116 ? -28.879 -3.272 27.260 1.00 49.60 212 MET A C 1
ATOM 908 O O . MET A 1 116 ? -29.220 -2.728 26.201 1.00 40.65 212 MET A O 1
ATOM 913 N N . SER A 1 117 ? -28.908 -2.687 28.461 1.00 43.87 213 SER A N 1
ATOM 914 C CA . SER A 1 117 ? -29.072 -1.246 28.704 1.00 50.18 213 SER A CA 1
ATOM 915 C C . SER A 1 117 ? -28.029 -0.549 27.937 1.00 52.26 213 SER A C 1
ATOM 916 O O . SER A 1 117 ? -26.982 -1.131 27.678 1.00 41.64 213 SER A O 1
ATOM 919 N N . GLU A 1 118 ? -28.287 0.697 27.568 1.00 55.77 214 GLU A N 1
ATOM 920 C CA . GLU A 1 118 ? -27.355 1.378 26.677 1.00 59.21 214 GLU A CA 1
ATOM 921 C C . GLU A 1 118 ? -26.002 1.643 27.366 1.00 46.63 214 GLU A C 1
ATOM 922 O O . GLU A 1 118 ? -25.003 1.682 26.718 1.00 48.30 214 GLU A O 1
ATOM 928 N N . SER A 1 119 ? -25.963 1.729 28.673 1.00 45.46 215 SER A N 1
ATOM 929 C CA . SER A 1 119 ? -24.684 1.789 29.361 1.00 50.42 215 SER A CA 1
ATOM 930 C C . SER A 1 119 ? -23.797 0.597 29.091 1.00 57.19 215 SER A C 1
ATOM 931 O O . SER A 1 119 ? -22.607 0.751 28.737 1.00 47.36 215 SER A O 1
ATOM 934 N N . ALA A 1 120 ? -24.389 -0.588 29.279 1.00 45.33 216 ALA A N 1
ATOM 935 C CA . ALA A 1 120 ? -23.744 -1.818 28.976 1.00 40.52 216 ALA A CA 1
ATOM 936 C C . ALA A 1 120 ? -23.301 -1.854 27.551 1.00 37.96 216 ALA A C 1
ATOM 937 O O . ALA A 1 120 ? -22.183 -2.317 27.263 1.00 37.50 216 ALA A O 1
ATOM 939 N N . ARG A 1 121 ? -24.101 -1.347 26.637 1.00 34.28 217 ARG A N 1
ATOM 940 C CA . ARG A 1 121 ? -23.657 -1.402 25.187 1.00 38.67 217 ARG A CA 1
ATOM 941 C C . ARG A 1 121 ? -22.584 -0.414 24.793 1.00 37.68 217 ARG A C 1
ATOM 942 O O . ARG A 1 121 ? -21.879 -0.637 23.812 1.00 39.86 217 ARG A O 1
ATOM 950 N N . LEU A 1 122 ? -22.464 0.688 25.520 1.00 32.87 218 LEU A N 1
ATOM 951 C CA . LEU A 1 122 ? -21.284 1.545 25.341 1.00 38.21 218 LEU A CA 1
ATOM 952 C C . LEU A 1 122 ? -19.974 0.830 25.713 1.00 34.24 218 LEU A C 1
ATOM 953 O O . LEU A 1 122 ? -19.045 0.837 24.940 1.00 31.84 218 LEU A O 1
ATOM 958 N N . THR A 1 123 ? -19.925 0.275 26.920 1.00 30.12 219 THR A N 1
ATOM 959 C CA . THR A 1 123 ? -18.782 -0.435 27.437 1.00 34.81 219 THR A CA 1
ATOM 960 C C . THR A 1 123 ? -18.477 -1.740 26.752 1.00 34.60 219 THR A C 1
ATOM 961 O O . THR A 1 123 ? -17.330 -2.101 26.614 1.00 35.02 219 THR A O 1
ATOM 965 N N . ASN A 1 124 ? -19.507 -2.498 26.392 1.00 32.05 220 ASN A N 1
ATOM 966 C CA . ASN A 1 124 ? -19.366 -3.845 25.816 1.00 30.89 220 ASN A CA 1
ATOM 967 C C . ASN A 1 124 ? -20.029 -3.986 24.442 1.00 27.60 220 ASN A C 1
ATOM 968 O O . ASN A 1 124 ? -20.967 -4.706 24.251 1.00 29.32 220 ASN A O 1
ATOM 973 N N . PRO A 1 125 ? -19.556 -3.262 23.463 1.00 33.51 221 PRO A N 1
ATOM 974 C CA . PRO A 1 125 ? -20.367 -3.243 22.219 1.00 32.22 221 PRO A CA 1
ATOM 975 C C . PRO A 1 125 ? -20.317 -4.505 21.459 1.00 31.40 221 PRO A C 1
ATOM 976 O O . PRO A 1 125 ? -21.172 -4.725 20.613 1.00 34.75 221 PRO A O 1
ATOM 980 N N . LEU A 1 126 ? -19.320 -5.346 21.729 1.00 33.96 222 LEU A N 1
ATOM 981 C CA . LEU A 1 126 ? -19.163 -6.639 21.062 1.00 35.03 222 LEU A CA 1
ATOM 982 C C . LEU A 1 126 ? -20.005 -7.706 21.725 1.00 34.16 222 LEU A C 1
ATOM 983 O O . LEU A 1 126 ? -20.112 -8.760 21.196 1.00 36.51 222 LEU A O 1
ATOM 988 N N . GLY A 1 127 ? -20.528 -7.486 22.933 1.00 31.89 223 GLY A N 1
ATOM 989 C CA . GLY A 1 127 ? -21.437 -8.449 23.537 1.00 31.41 223 GLY A CA 1
ATOM 990 C C . GLY A 1 127 ? -20.749 -9.626 24.226 1.00 29.98 223 GLY A C 1
ATOM 991 O O . GLY A 1 127 ? -21.314 -10.691 24.302 1.00 30.25 223 GLY A O 1
ATOM 992 N N . PHE A 1 128 ? -19.545 -9.421 24.750 1.00 28.82 224 PHE A N 1
ATOM 993 C CA . PHE A 1 128 ? -18.852 -10.454 25.477 1.00 29.61 224 PHE A CA 1
ATOM 994 C C . PHE A 1 128 ? -19.722 -10.860 26.603 1.00 32.08 224 PHE A C 1
ATOM 995 O O . PHE A 1 128 ? -20.259 -9.973 27.311 1.00 32.31 224 PHE A O 1
ATOM 1003 N N . ASN A 1 129 ? -19.839 -12.177 26.825 1.00 27.49 225 ASN A N 1
ATOM 1004 C CA . ASN A 1 129 ? -20.785 -12.696 27.831 1.00 27.52 225 ASN A CA 1
ATOM 1005 C C . ASN A 1 129 ? -20.271 -14.006 28.499 1.00 28.58 225 ASN A C 1
ATOM 1006 O O . ASN A 1 129 ? -19.968 -15.011 27.835 1.00 31.32 225 ASN A O 1
ATOM 1011 N N . VAL A 1 130 ? -20.129 -13.979 29.795 1.00 30.35 226 VAL A N 1
ATOM 1012 C CA . VAL A 1 130 ? -19.584 -15.135 30.498 1.00 31.05 226 VAL A CA 1
ATOM 1013 C C . VAL A 1 130 ? -20.826 -15.967 30.941 1.00 31.67 226 VAL A C 1
ATOM 1014 O O . VAL A 1 130 ? -21.736 -15.454 31.628 1.00 32.22 226 VAL A O 1
ATOM 1018 N N . THR A 1 131 ? -20.814 -17.229 30.573 1.00 28.52 227 THR A N 1
ATOM 1019 C CA . THR A 1 131 ? -21.820 -18.214 30.962 1.00 31.47 227 THR A CA 1
ATOM 1020 C C . THR A 1 131 ? -21.336 -19.243 31.906 1.00 33.13 227 THR A C 1
ATOM 1021 O O . THR A 1 131 ? -22.167 -19.885 32.471 1.00 33.47 227 THR A O 1
ATOM 1025 N N . SER A 1 132 ? -20.012 -19.370 32.153 1.00 32.39 228 SER A N 1
ATOM 1026 C CA . SER A 1 132 ? -19.506 -20.146 33.280 1.00 29.95 228 SER A CA 1
ATOM 1027 C C . SER A 1 132 ? -18.152 -19.590 33.793 1.00 31.82 228 SER A C 1
ATOM 1028 O O . SER A 1 132 ? -17.295 -19.131 32.979 1.00 31.96 228 SER A O 1
ATOM 1031 N N . TYR A 1 133 ? -18.008 -19.533 35.111 1.00 28.98 229 TYR A N 1
ATOM 1032 C CA . TYR A 1 133 ? -16.845 -19.026 35.733 1.00 30.62 229 TYR A CA 1
ATOM 1033 C C . TYR A 1 133 ? -16.489 -19.898 36.933 1.00 33.61 229 TYR A C 1
ATOM 1034 O O . TYR A 1 133 ? -17.321 -20.106 37.833 1.00 29.70 229 TYR A O 1
ATOM 1043 N N . ARG A 1 134 ? -15.241 -20.384 36.952 1.00 32.73 230 ARG A N 1
ATOM 1044 C CA . ARG A 1 134 ? -14.774 -21.199 38.078 1.00 30.43 230 ARG A CA 1
ATOM 1045 C C . ARG A 1 134 ? -13.312 -20.884 38.403 1.00 29.00 230 ARG A C 1
ATOM 1046 O O . ARG A 1 134 ? -12.474 -20.811 37.517 1.00 28.19 230 ARG A O 1
ATOM 1054 N N . VAL A 1 135 ? -13.000 -20.718 39.673 1.00 27.88 231 VAL A N 1
ATOM 1055 C CA . VAL A 1 135 ? -11.654 -20.549 40.052 1.00 32.71 231 VAL A CA 1
ATOM 1056 C C . VAL A 1 135 ? -11.181 -21.794 40.818 1.00 33.92 231 VAL A C 1
ATOM 1057 O O . VAL A 1 135 ? -11.850 -22.233 41.719 1.00 36.70 231 VAL A O 1
ATOM 1061 N N . ASP A 1 136 ? -10.002 -22.305 40.481 1.00 30.87 232 ASP A N 1
ATOM 1062 C CA . ASP A 1 136 ? -9.362 -23.448 41.161 1.00 33.95 232 ASP A CA 1
ATOM 1063 C C . ASP A 1 136 ? -7.963 -22.970 41.573 1.00 40.47 232 ASP A C 1
ATOM 1064 O O . ASP A 1 136 ? -7.456 -22.030 40.996 1.00 36.24 232 ASP A O 1
ATOM 1069 N N . PRO A 1 137 ? -7.334 -23.643 42.523 1.00 42.59 233 PRO A N 1
ATOM 1070 C CA . PRO A 1 137 ? -5.979 -23.292 42.919 1.00 40.08 233 PRO A CA 1
ATOM 1071 C C . PRO A 1 137 ? -4.989 -23.628 41.870 1.00 37.24 233 PRO A C 1
ATOM 1072 O O . PRO A 1 137 ? -5.188 -24.591 41.088 1.00 35.64 233 PRO A O 1
ATOM 1076 N N . GLU A 1 138 ? -3.921 -22.827 41.808 1.00 38.04 234 GLU A N 1
ATOM 1077 C CA . GLU A 1 138 ? -2.826 -23.118 40.868 1.00 40.94 234 GLU A CA 1
ATOM 1078 C C . GLU A 1 138 ? -2.163 -24.368 41.394 1.00 41.32 234 GLU A C 1
ATOM 1079 O O . GLU A 1 138 ? -1.892 -24.382 42.553 1.00 40.90 234 GLU A O 1
ATOM 1085 N N . MET A 1 139 ? -1.944 -25.403 40.572 1.00 46.41 235 MET A N 1
ATOM 1086 C CA . MET A 1 139 ? -1.226 -26.623 41.010 1.00 56.68 235 MET A CA 1
ATOM 1087 C C . MET A 1 139 ? 0.053 -26.846 40.212 1.00 60.64 235 MET A C 1
ATOM 1088 O O . MET A 1 139 ? 0.798 -27.736 40.538 1.00 65.23 235 MET A O 1
ATOM 1093 N N . GLY A 1 140 ? 0.335 -25.983 39.231 1.00 65.99 236 GLY A N 1
ATOM 1094 C CA . GLY A 1 140 ? 1.397 -26.188 38.238 1.00 69.85 236 GLY A CA 1
ATOM 1095 C C . GLY A 1 140 ? 0.904 -27.197 37.218 1.00 74.78 236 GLY A C 1
ATOM 1096 O O . GLY A 1 140 ? -0.298 -27.451 37.149 1.00 83.15 236 GLY A O 1
ATOM 1097 N N . VAL A 1 141 ? 1.819 -27.793 36.452 1.00 75.02 237 VAL A N 1
ATOM 1098 C CA . VAL A 1 141 ? 1.473 -28.872 35.502 1.00 68.65 237 VAL A CA 1
ATOM 1099 C C . VAL A 1 141 ? 1.982 -30.297 35.922 1.00 73.51 237 VAL A C 1
ATOM 1100 O O . VAL A 1 141 ? 2.988 -30.445 36.653 1.00 63.16 237 VAL A O 1
ATOM 1104 N N . VAL A 1 142 ? 1.196 -31.310 35.523 1.00 80.34 238 VAL A N 1
ATOM 1105 C CA . VAL A 1 142 ? 1.495 -32.793 35.548 1.00 87.25 238 VAL A CA 1
ATOM 1106 C C . VAL A 1 142 ? 0.271 -33.590 36.057 1.00 92.41 238 VAL A C 1
ATOM 1107 O O . VAL A 1 142 ? -0.337 -33.261 37.086 1.00 90.79 238 VAL A O 1
ATOM 1111 N N . SER B 1 1 ? 2.200 -9.953 27.754 1.00 53.79 97 SER B N 1
ATOM 1112 C CA . SER B 1 1 ? 1.692 -9.440 29.109 1.00 52.92 97 SER B CA 1
ATOM 1113 C C . SER B 1 1 ? 0.281 -8.852 29.040 1.00 54.54 97 SER B C 1
ATOM 1114 O O . SER B 1 1 ? -0.234 -8.550 27.938 1.00 39.21 97 SER B O 1
ATOM 1117 N N . TYR B 1 2 ? -0.281 -8.592 30.224 1.00 50.51 98 TYR B N 1
ATOM 1118 C CA . TYR B 1 2 ? -1.575 -7.947 30.302 1.00 51.13 98 TYR B CA 1
ATOM 1119 C C . TYR B 1 2 ? -1.606 -6.489 29.730 1.00 46.65 98 TYR B C 1
ATOM 1120 O O . TYR B 1 2 ? -2.504 -6.156 28.924 1.00 45.18 98 TYR B O 1
ATOM 1129 N N . ASP B 1 3 ? -0.677 -5.625 30.132 1.00 42.92 99 ASP B N 1
ATOM 1130 C CA . ASP B 1 3 ? -0.595 -4.279 29.494 1.00 41.50 99 ASP B CA 1
ATOM 1131 C C . ASP B 1 3 ? -0.507 -4.341 27.967 1.00 31.38 99 ASP B C 1
ATOM 1132 O O . ASP B 1 3 ? -1.194 -3.628 27.328 1.00 32.04 99 ASP B O 1
ATOM 1137 N N . THR B 1 4 ? 0.279 -5.236 27.401 1.00 31.18 100 THR B N 1
ATOM 1138 C CA . THR B 1 4 ? 0.289 -5.498 25.917 1.00 33.67 100 THR B CA 1
ATOM 1139 C C . THR B 1 4 ? -1.085 -5.960 25.287 1.00 36.17 100 THR B C 1
ATOM 1140 O O . THR B 1 4 ? -1.504 -5.506 24.186 1.00 29.07 100 THR B O 1
ATOM 1144 N N . VAL B 1 5 ? -1.741 -6.879 25.969 1.00 33.70 101 VAL B N 1
ATOM 1145 C CA . VAL B 1 5 ? -3.094 -7.360 25.589 1.00 40.16 101 VAL B CA 1
ATOM 1146 C C . VAL B 1 5 ? -4.049 -6.160 25.551 1.00 31.99 101 VAL B C 1
ATOM 1147 O O . VAL B 1 5 ? -4.717 -5.928 24.569 1.00 34.21 101 VAL B O 1
ATOM 1151 N N . ARG B 1 6 ? -4.043 -5.401 26.635 1.00 29.26 102 ARG B N 1
ATOM 1152 C CA . ARG B 1 6 ? -4.760 -4.135 26.733 1.00 31.63 102 ARG B CA 1
ATOM 1153 C C . ARG B 1 6 ? -4.480 -3.154 25.579 1.00 31.65 102 ARG B C 1
ATOM 1154 O O . ARG B 1 6 ? -5.399 -2.680 24.913 1.00 31.91 102 ARG B O 1
ATOM 1162 N N . ASP B 1 7 ? -3.222 -2.851 25.344 1.00 28.01 103 ASP B N 1
ATOM 1163 C CA . ASP B 1 7 ? -2.878 -1.892 24.331 1.00 31.04 103 ASP B CA 1
ATOM 1164 C C . ASP B 1 7 ? -3.258 -2.449 22.960 1.00 29.43 103 ASP B C 1
ATOM 1165 O O . ASP B 1 7 ? -3.725 -1.711 22.086 1.00 30.71 103 ASP B O 1
ATOM 1170 N N . LYS B 1 8 ? -3.109 -3.746 22.759 1.00 29.21 104 LYS B N 1
ATOM 1171 C CA . LYS B 1 8 ? -3.399 -4.323 21.435 1.00 32.83 104 LYS B CA 1
ATOM 1172 C C . LYS B 1 8 ? -4.887 -4.271 21.182 1.00 31.86 104 LYS B C 1
ATOM 1173 O O . LYS B 1 8 ? -5.306 -3.987 20.074 1.00 28.45 104 LYS B O 1
ATOM 1179 N N . TYR B 1 9 ? -5.680 -4.503 22.213 1.00 29.31 105 TYR B N 1
ATOM 1180 C CA . TYR B 1 9 ? -7.123 -4.412 22.027 1.00 34.13 105 TYR B CA 1
ATOM 1181 C C . TYR B 1 9 ? -7.534 -2.967 21.655 1.00 31.50 105 TYR B C 1
ATOM 1182 O O . TYR B 1 9 ? -8.270 -2.740 20.696 1.00 30.52 105 TYR B O 1
ATOM 1191 N N . TRP B 1 10 ? -7.089 -1.991 22.439 1.00 27.83 106 TRP B N 1
ATOM 1192 C CA . TRP B 1 10 ? -7.518 -0.611 22.155 1.00 27.90 106 TRP B CA 1
ATOM 1193 C C . TRP B 1 10 ? -6.943 -0.011 20.875 1.00 31.15 106 TRP B C 1
ATOM 1194 O O . TRP B 1 10 ? -7.624 0.741 20.204 1.00 30.88 106 TRP B O 1
ATOM 1205 N N . LEU B 1 11 ? -5.690 -0.333 20.520 1.00 33.38 107 LEU B N 1
ATOM 1206 C CA . LEU B 1 11 ? -5.155 0.090 19.213 1.00 29.88 107 LEU B CA 1
ATOM 1207 C C . LEU B 1 11 ? -6.030 -0.460 18.128 1.00 30.73 107 LEU B C 1
ATOM 1208 O O . LEU B 1 11 ? -6.329 0.241 17.188 1.00 31.53 107 LEU B O 1
ATOM 1213 N N . SER B 1 12 ? -6.417 -1.726 18.235 1.00 28.85 108 SER B N 1
ATOM 1214 C CA . SER B 1 12 ? -7.228 -2.380 17.221 1.00 35.42 108 SER B CA 1
ATOM 1215 C C . SER B 1 12 ? -8.608 -1.757 17.141 1.00 35.19 108 SER B C 1
ATOM 1216 O O . SER B 1 12 ? -9.117 -1.434 16.012 1.00 32.03 108 SER B O 1
ATOM 1219 N N . GLN B 1 13 ? -9.200 -1.511 18.311 1.00 31.07 109 GLN B N 1
ATOM 1220 C CA . GLN B 1 13 ? -10.506 -0.862 18.342 1.00 32.16 109 GLN B CA 1
ATOM 1221 C C . GLN B 1 13 ? -10.451 0.546 17.695 1.00 33.45 109 GLN B C 1
ATOM 1222 O O . GLN B 1 13 ? -11.368 0.974 16.961 1.00 32.53 109 GLN B O 1
ATOM 1228 N N . TYR B 1 14 ? -9.356 1.270 17.915 1.00 33.72 110 TYR B N 1
ATOM 1229 C CA . TYR B 1 14 ? -9.234 2.603 17.370 1.00 31.47 110 TYR B CA 1
ATOM 1230 C C . TYR B 1 14 ? -9.166 2.614 15.867 1.00 30.75 110 TYR B C 1
ATOM 1231 O O . TYR B 1 14 ? -9.842 3.405 15.236 1.00 29.40 110 TYR B O 1
ATOM 1240 N N . VAL B 1 15 ? -8.315 1.767 15.318 1.00 31.19 111 VAL B N 1
ATOM 1241 C CA . VAL B 1 15 ? -8.176 1.631 13.854 1.00 32.50 111 VAL B CA 1
ATOM 1242 C C . VAL B 1 15 ? -9.506 1.208 13.224 1.00 33.37 111 VAL B C 1
ATOM 1243 O O . VAL B 1 15 ? -9.866 1.743 12.166 1.00 32.74 111 VAL B O 1
ATOM 1247 N N . ILE B 1 16 ? -10.246 0.299 13.879 1.00 34.47 112 ILE B N 1
ATOM 1248 C CA . ILE B 1 16 ? -11.533 -0.159 13.328 1.00 34.27 112 ILE B CA 1
ATOM 1249 C C . ILE B 1 16 ? -12.502 1.044 13.321 1.00 39.34 112 ILE B C 1
ATOM 1250 O O . ILE B 1 16 ? -13.225 1.294 12.351 1.00 36.51 112 ILE B O 1
ATOM 1255 N N . ALA B 1 17 ? -12.490 1.812 14.406 1.00 36.98 113 ALA B N 1
ATOM 1256 C CA . ALA B 1 17 ? -13.411 2.933 14.495 1.00 34.95 113 ALA B CA 1
ATOM 1257 C C . ALA B 1 17 ? -13.054 4.019 13.537 1.00 34.02 113 ALA B C 1
ATOM 1258 O O . ALA B 1 17 ? -13.944 4.624 12.934 1.00 31.89 113 ALA B O 1
ATOM 1260 N N . ARG B 1 18 ? -11.765 4.242 13.343 1.00 31.32 114 ARG B N 1
ATOM 1261 C CA . ARG B 1 18 ? -11.363 5.390 12.565 1.00 36.51 114 ARG B CA 1
ATOM 1262 C C . ARG B 1 18 ? -11.318 5.152 11.058 1.00 37.96 114 ARG B C 1
ATOM 1263 O O . ARG B 1 18 ? -11.480 6.119 10.268 1.00 32.81 114 ARG B O 1
ATOM 1271 N N . GLU B 1 19 ? -11.081 3.883 10.674 1.00 38.60 115 GLU B N 1
ATOM 1272 C CA . GLU B 1 19 ? -10.873 3.511 9.249 1.00 41.21 115 GLU B CA 1
ATOM 1273 C C . GLU B 1 19 ? -12.066 2.850 8.522 1.00 39.45 115 GLU B C 1
ATOM 1274 O O . GLU B 1 19 ? -12.036 2.731 7.309 1.00 39.85 115 GLU B O 1
ATOM 1280 N N . THR B 1 20 ? -13.057 2.369 9.266 1.00 39.57 116 THR B N 1
ATOM 1281 C CA . THR B 1 20 ? -14.311 1.886 8.738 1.00 37.00 116 THR B CA 1
ATOM 1282 C C . THR B 1 20 ? -15.059 3.066 8.139 1.00 44.56 116 THR B C 1
ATOM 1283 O O . THR B 1 20 ? -14.989 4.192 8.625 1.00 48.41 116 THR B O 1
ATOM 1287 N N . TYR B 1 21 ? -15.801 2.793 7.079 1.00 48.16 117 TYR B N 1
ATOM 1288 C CA . TYR B 1 21 ? -16.814 3.686 6.593 1.00 46.72 117 TYR B CA 1
ATOM 1289 C C . TYR B 1 21 ? -18.080 2.867 6.449 1.00 48.96 117 TYR B C 1
ATOM 1290 O O . TYR B 1 21 ? -18.129 1.906 5.656 1.00 48.84 117 TYR B O 1
ATOM 1299 N N . ASP B 1 22 ? -19.097 3.257 7.198 1.00 49.11 118 ASP B N 1
ATOM 1300 C CA . ASP B 1 22 ? -20.413 2.638 7.175 1.00 49.08 118 ASP B CA 1
ATOM 1301 C C . ASP B 1 22 ? -21.381 3.755 7.534 1.00 52.16 118 ASP B C 1
ATOM 1302 O O . ASP B 1 22 ? -21.435 4.240 8.704 1.00 44.06 118 ASP B O 1
ATOM 1307 N N . TRP B 1 23 ? -22.102 4.203 6.504 1.00 53.50 119 TRP B N 1
ATOM 1308 C CA . TRP B 1 23 ? -23.143 5.219 6.643 1.00 55.96 119 TRP B CA 1
ATOM 1309 C C . TRP B 1 23 ? -23.922 5.093 7.953 1.00 55.15 119 TRP B C 1
ATOM 1310 O O . TRP B 1 23 ? -24.060 6.056 8.645 1.00 51.57 119 TRP B O 1
ATOM 1321 N N . TYR B 1 24 ? -24.412 3.904 8.274 1.00 56.51 120 TYR B N 1
ATOM 1322 C CA . TYR B 1 24 ? -25.327 3.717 9.372 1.00 54.22 120 TYR B CA 1
ATOM 1323 C C . TYR B 1 24 ? -24.606 3.512 10.696 1.00 56.22 120 TYR B C 1
ATOM 1324 O O . TYR B 1 24 ? -25.267 3.423 11.747 1.00 53.20 120 TYR B O 1
ATOM 1333 N N . THR B 1 25 ? -23.271 3.397 10.695 1.00 55.19 121 THR B N 1
ATOM 1334 C CA . THR B 1 25 ? -22.546 3.471 11.992 1.00 47.32 121 THR B CA 1
ATOM 1335 C C . THR B 1 25 ? -21.595 4.643 12.117 1.00 48.25 121 THR B C 1
ATOM 1336 O O . THR B 1 25 ? -20.918 4.778 13.155 1.00 48.79 121 THR B O 1
ATOM 1340 N N . LEU B 1 26 ? -21.605 5.530 11.124 1.00 45.51 122 LEU B N 1
ATOM 1341 C CA . LEU B 1 26 ? -20.574 6.556 11.021 1.00 48.71 122 LEU B CA 1
ATOM 1342 C C . LEU B 1 26 ? -20.656 7.623 12.107 1.00 45.40 122 LEU B C 1
ATOM 1343 O O . LEU B 1 26 ? -19.632 8.141 12.506 1.00 45.53 122 LEU B O 1
ATOM 1348 N N . GLN B 1 27 ? -21.847 7.938 12.609 1.00 46.04 123 GLN B N 1
ATOM 1349 C CA . GLN B 1 27 ? -21.936 8.934 13.653 1.00 46.93 123 GLN B CA 1
ATOM 1350 C C . GLN B 1 27 ? -21.364 8.299 14.920 1.00 44.34 123 GLN B C 1
ATOM 1351 O O . GLN B 1 27 ? -20.609 8.938 15.630 1.00 42.89 123 GLN B O 1
ATOM 1357 N N . LYS B 1 28 ? -21.726 7.051 15.178 1.00 39.81 124 LYS B N 1
ATOM 1358 C CA . LYS B 1 28 ? -21.196 6.288 16.306 1.00 41.76 124 LYS B CA 1
ATOM 1359 C C . LYS B 1 28 ? -19.659 6.059 16.246 1.00 42.22 124 LYS B C 1
ATOM 1360 O O . LYS B 1 28 ? -18.960 6.234 17.250 1.00 37.28 124 LYS B O 1
ATOM 1366 N N . ASP B 1 29 ? -19.142 5.732 15.062 1.00 39.23 125 ASP B N 1
ATOM 1367 C CA . ASP B 1 29 ? -17.710 5.561 14.876 1.00 40.08 125 ASP B CA 1
ATOM 1368 C C . ASP B 1 29 ? -16.917 6.872 15.085 1.00 41.37 125 ASP B C 1
ATOM 1369 O O . ASP B 1 29 ? -15.893 6.869 15.730 1.00 36.19 125 ASP B O 1
ATOM 1374 N N . TYR B 1 30 ? -17.432 7.967 14.531 1.00 36.75 126 TYR B N 1
ATOM 1375 C CA . TYR B 1 30 ? -16.873 9.283 14.680 1.00 37.52 126 TYR B CA 1
ATOM 1376 C C . TYR B 1 30 ? -16.747 9.662 16.144 1.00 35.78 126 TYR B C 1
ATOM 1377 O O . TYR B 1 30 ? -15.708 10.158 16.542 1.00 35.85 126 TYR B O 1
ATOM 1386 N N . GLU B 1 31 ? -17.811 9.421 16.899 1.00 31.57 127 GLU B N 1
ATOM 1387 C CA . GLU B 1 31 ? -17.881 9.699 18.329 1.00 37.97 127 GLU B CA 1
ATOM 1388 C C . GLU B 1 31 ? -16.889 8.857 19.119 1.00 34.26 127 GLU B C 1
ATOM 1389 O O . GLU B 1 31 ? -16.295 9.343 20.051 1.00 31.32 127 GLU B O 1
ATOM 1395 N N . THR B 1 32 ? -16.785 7.585 18.750 1.00 35.05 128 THR B N 1
ATOM 1396 C CA . THR B 1 32 ? -15.865 6.652 19.385 1.00 37.27 128 THR B CA 1
ATOM 1397 C C . THR B 1 32 ? -14.434 7.120 19.193 1.00 34.44 128 THR B C 1
ATOM 1398 O O . THR B 1 32 ? -13.661 7.102 20.138 1.00 28.87 128 THR B O 1
ATOM 1402 N N . VAL B 1 33 ? -14.107 7.528 17.976 1.00 29.89 129 VAL B N 1
ATOM 1403 C CA . VAL B 1 33 ? -12.780 8.029 17.706 1.00 29.97 129 VAL B CA 1
ATOM 1404 C C . VAL B 1 33 ? -12.486 9.238 18.592 1.00 34.15 129 VAL B C 1
ATOM 1405 O O . VAL B 1 33 ? -11.379 9.349 19.091 1.00 32.30 129 VAL B O 1
ATOM 1409 N N . GLY B 1 34 ? -13.458 10.145 18.790 1.00 27.80 130 GLY B N 1
ATOM 1410 C CA . GLY B 1 34 ? -13.170 11.305 19.652 1.00 31.14 130 GLY B CA 1
ATOM 1411 C C . GLY B 1 34 ? -12.965 10.897 21.087 1.00 29.55 130 GLY B C 1
ATOM 1412 O O . GLY B 1 34 ? -12.044 11.419 21.795 1.00 32.50 130 GLY B O 1
ATOM 1413 N N . MET B 1 35 ? -13.755 9.934 21.515 1.00 27.04 131 MET B N 1
ATOM 1414 C CA . MET B 1 35 ? -13.618 9.474 22.941 1.00 32.43 131 MET B CA 1
ATOM 1415 C C . MET B 1 35 ? -12.312 8.697 23.252 1.00 29.54 131 MET B C 1
ATOM 1416 O O . MET B 1 35 ? -11.918 8.615 24.372 1.00 31.53 131 MET B O 1
ATOM 1421 N N . LEU B 1 36 ? -11.681 8.133 22.232 1.00 30.34 132 LEU B N 1
ATOM 1422 C CA . LEU B 1 36 ? -10.453 7.407 22.362 1.00 28.87 132 LEU B CA 1
ATOM 1423 C C . LEU B 1 36 ? -9.242 8.260 21.993 1.00 30.48 132 LEU B C 1
ATOM 1424 O O . LEU B 1 36 ? -8.129 7.735 21.985 1.00 32.01 132 LEU B O 1
ATOM 1429 N N . SER B 1 37 ? -9.455 9.544 21.655 1.00 28.72 133 SER B N 1
ATOM 1430 C CA . SER B 1 37 ? -8.406 10.437 21.184 1.00 29.63 133 SER B CA 1
ATOM 1431 C C . SER B 1 37 ? -8.170 11.504 22.197 1.00 30.98 133 SER B C 1
ATOM 1432 O O . SER B 1 37 ? -9.129 11.949 22.885 1.00 30.37 133 SER B O 1
ATOM 1435 N N . SER B 1 38 ? -6.916 11.953 22.295 1.00 30.01 134 SER B N 1
ATOM 1436 C CA . SER B 1 38 ? -6.611 13.091 23.119 1.00 33.90 134 SER B CA 1
ATOM 1437 C C . SER B 1 38 ? -7.400 14.300 22.538 1.00 34.16 134 SER B C 1
ATOM 1438 O O . SER B 1 38 ? -7.908 14.235 21.410 1.00 33.15 134 SER B O 1
ATOM 1441 N N . PRO B 1 39 ? -7.481 15.409 23.298 1.00 35.95 135 PRO B N 1
ATOM 1442 C CA . PRO B 1 39 ? -8.156 16.612 22.821 1.00 35.70 135 PRO B CA 1
ATOM 1443 C C . PRO B 1 39 ? -7.568 17.143 21.551 1.00 36.03 135 PRO B C 1
ATOM 1444 O O . PRO B 1 39 ? -8.299 17.411 20.625 1.00 36.34 135 PRO B O 1
ATOM 1448 N N . SER B 1 40 ? -6.258 17.207 21.405 1.00 37.11 136 SER B N 1
ATOM 1449 C CA . SER B 1 40 ? -5.764 17.753 20.136 1.00 37.26 136 SER B CA 1
ATOM 1450 C C . SER B 1 40 ? -5.825 16.795 18.988 1.00 37.72 136 SER B C 1
ATOM 1451 O O . SER B 1 40 ? -6.127 17.216 17.841 1.00 36.11 136 SER B O 1
ATOM 1454 N N . GLU B 1 41 ? -5.662 15.502 19.252 1.00 36.39 137 GLU B N 1
ATOM 1455 C CA . GLU B 1 41 ? -5.804 14.566 18.174 1.00 35.86 137 GLU B CA 1
ATOM 1456 C C . GLU B 1 41 ? -7.281 14.503 17.790 1.00 35.47 137 GLU B C 1
ATOM 1457 O O . GLU B 1 41 ? -7.582 14.353 16.612 1.00 35.67 137 GLU B O 1
ATOM 1463 N N . GLY B 1 42 ? -8.193 14.588 18.767 1.00 30.64 138 GLY B N 1
ATOM 1464 C CA . GLY B 1 42 ? -9.646 14.674 18.449 1.00 34.87 138 GLY B CA 1
ATOM 1465 C C . GLY B 1 42 ? -10.038 15.894 17.600 1.00 36.86 138 GLY B C 1
ATOM 1466 O O . GLY B 1 42 ? -10.876 15.783 16.665 1.00 39.09 138 GLY B O 1
ATOM 1467 N N . GLN B 1 43 ? -9.378 17.029 17.869 1.00 38.03 139 GLN B N 1
ATOM 1468 C CA . GLN B 1 43 ? -9.613 18.265 17.095 1.00 42.52 139 GLN B CA 1
ATOM 1469 C C . GLN B 1 43 ? -9.049 18.098 15.692 1.00 42.72 139 GLN B C 1
ATOM 1470 O O . GLN B 1 43 ? -9.712 18.432 14.704 1.00 50.41 139 GLN B O 1
ATOM 1476 N N . SER B 1 44 ? -7.903 17.434 15.588 1.00 39.73 140 SER B N 1
ATOM 1477 C CA . SER B 1 44 ? -7.281 17.172 14.304 1.00 41.63 140 SER B CA 1
ATOM 1478 C C . SER B 1 44 ? -8.083 16.176 13.415 1.00 46.61 140 SER B C 1
ATOM 1479 O O . SER B 1 44 ? -8.276 16.400 12.229 1.00 43.45 140 SER B O 1
ATOM 1482 N N . TYR B 1 45 ? -8.575 15.095 14.004 1.00 42.87 141 TYR B N 1
ATOM 1483 C CA . TYR B 1 45 ? -9.519 14.195 13.339 1.00 43.28 141 TYR B CA 1
ATOM 1484 C C . TYR B 1 45 ? -10.843 14.905 12.879 1.00 39.92 141 TYR B C 1
ATOM 1485 O O . TYR B 1 45 ? -11.335 14.637 11.820 1.00 43.12 141 TYR B O 1
ATOM 1494 N N . ALA B 1 46 ? -11.405 15.767 13.705 1.00 41.38 142 ALA B N 1
ATOM 1495 C CA . ALA B 1 46 ? -12.625 16.518 13.332 1.00 49.78 142 ALA B CA 1
ATOM 1496 C C . ALA B 1 46 ? -12.408 17.400 12.091 1.00 51.42 142 ALA B C 1
ATOM 1497 O O . ALA B 1 46 ? -13.290 17.552 11.282 1.00 46.83 142 ALA B O 1
ATOM 1499 N N . SER B 1 47 ? -11.234 17.980 11.960 1.00 55.80 143 SER B N 1
ATOM 1500 C CA . SER B 1 47 ? -10.897 18.760 10.762 1.00 62.07 143 SER B CA 1
ATOM 1501 C C . SER B 1 47 ? -10.868 18.009 9.443 1.00 63.99 143 SER B C 1
ATOM 1502 O O . SER B 1 47 ? -11.006 18.643 8.425 1.00 72.46 143 SER B O 1
ATOM 1505 N N . GLN B 1 48 ? -10.747 16.683 9.422 1.00 65.91 144 GLN B N 1
ATOM 1506 C CA . GLN B 1 48 ? -10.902 15.962 8.145 1.00 66.42 144 GLN B CA 1
ATOM 1507 C C . GLN B 1 48 ? -12.380 15.759 7.771 1.00 77.06 144 GLN B C 1
ATOM 1508 O O . GLN B 1 48 ? -12.700 14.808 7.056 1.00 88.68 144 GLN B O 1
ATOM 1514 N N . PHE B 1 49 ? -13.288 16.611 8.252 1.00 68.86 145 PHE B N 1
ATOM 1515 C CA . PHE B 1 49 ? -14.700 16.476 7.924 1.00 74.14 145 PHE B CA 1
ATOM 1516 C C . PHE B 1 49 ? -15.265 17.844 7.565 1.00 72.69 145 PHE B C 1
ATOM 1517 O O . PHE B 1 49 ? -16.482 18.012 7.473 1.00 75.64 145 PHE B O 1
ATOM 1525 N N . ASN B 1 62 ? -23.685 5.039 -2.153 1.00 80.16 158 ASN B N 1
ATOM 1526 C CA . ASN B 1 62 ? -23.095 4.465 -0.962 1.00 73.93 158 ASN B CA 1
ATOM 1527 C C . ASN B 1 62 ? -21.978 3.400 -1.228 1.00 86.59 158 ASN B C 1
ATOM 1528 O O . ASN B 1 62 ? -22.137 2.432 -1.992 1.00 86.13 158 ASN B O 1
ATOM 1533 N N . VAL B 1 63 ? -20.857 3.629 -0.539 1.00 84.15 159 VAL B N 1
ATOM 1534 C CA . VAL B 1 63 ? -19.681 2.779 -0.481 1.00 72.90 159 VAL B CA 1
ATOM 1535 C C . VAL B 1 63 ? -19.637 2.250 0.975 1.00 69.82 159 VAL B C 1
ATOM 1536 O O . VAL B 1 63 ? -20.230 2.847 1.893 1.00 67.41 159 VAL B O 1
ATOM 1540 N N . ARG B 1 64 ? -18.933 1.140 1.187 1.00 61.71 160 ARG B N 1
ATOM 1541 C CA . ARG B 1 64 ? -18.745 0.561 2.518 1.00 60.18 160 ARG B CA 1
ATOM 1542 C C . ARG B 1 64 ? -17.331 0.001 2.597 1.00 54.92 160 ARG B C 1
ATOM 1543 O O . ARG B 1 64 ? -16.970 -0.836 1.791 1.00 64.00 160 ARG B O 1
ATOM 1551 N N . THR B 1 65 ? -16.553 0.489 3.559 1.00 50.34 161 THR B N 1
ATOM 1552 C CA . THR B 1 65 ? -15.175 0.052 3.800 1.00 49.91 161 THR B CA 1
ATOM 1553 C C . THR B 1 65 ? -15.100 -0.664 5.117 1.00 48.68 161 THR B C 1
ATOM 1554 O O . THR B 1 65 ? -15.567 -0.133 6.142 1.00 47.12 161 THR B O 1
ATOM 1558 N N . SER B 1 66 ? -14.554 -1.881 5.092 1.00 45.92 162 SER B N 1
ATOM 1559 C CA . SER B 1 66 ? -14.432 -2.692 6.290 1.00 51.41 162 SER B CA 1
ATOM 1560 C C . SER B 1 66 ? -12.967 -2.905 6.514 1.00 46.89 162 SER B C 1
ATOM 1561 O O . SER B 1 66 ? -12.197 -2.828 5.579 1.00 47.60 162 SER B O 1
ATOM 1564 N N . VAL B 1 67 ? -12.607 -3.145 7.779 1.00 45.86 163 VAL B N 1
ATOM 1565 C CA . VAL B 1 67 ? -11.224 -3.170 8.228 1.00 44.08 163 VAL B CA 1
ATOM 1566 C C . VAL B 1 67 ? -10.901 -4.555 8.761 1.00 39.90 163 VAL B C 1
ATOM 1567 O O . VAL B 1 67 ? -11.692 -5.130 9.506 1.00 35.98 163 VAL B O 1
ATOM 1571 N N . THR B 1 68 ? -9.723 -5.051 8.382 1.00 38.49 164 THR B N 1
ATOM 1572 C CA . THR B 1 68 ? -9.192 -6.285 8.921 1.00 40.36 164 THR B CA 1
ATOM 1573 C C . THR B 1 68 ? -7.893 -6.019 9.585 1.00 39.46 164 THR B C 1
ATOM 1574 O O . THR B 1 68 ? -6.947 -5.536 8.961 1.00 39.89 164 THR B O 1
ATOM 1578 N N . ILE B 1 69 ? -7.831 -6.324 10.870 1.00 38.89 165 ILE B N 1
ATOM 1579 C CA . ILE B 1 69 ? -6.626 -6.056 11.622 1.00 42.41 165 ILE B CA 1
ATOM 1580 C C . ILE B 1 69 ? -5.739 -7.257 11.384 1.00 41.50 165 ILE B C 1
ATOM 1581 O O . ILE B 1 69 ? -6.155 -8.371 11.655 1.00 43.77 165 ILE B O 1
ATOM 1586 N N . VAL B 1 70 ? -4.528 -7.031 10.903 1.00 40.63 166 VAL B N 1
ATOM 1587 C CA . VAL B 1 70 ? -3.600 -8.120 10.631 1.00 42.10 166 VAL B CA 1
ATOM 1588 C C . VAL B 1 70 ? -2.628 -8.319 11.779 1.00 40.19 166 VAL B C 1
ATOM 1589 O O . VAL B 1 70 ? -2.407 -9.423 12.167 1.00 44.28 166 VAL B O 1
ATOM 1593 N N . SER B 1 71 ? -2.020 -7.267 12.319 1.00 37.83 167 SER B N 1
ATOM 1594 C CA . SER B 1 71 ? -1.115 -7.467 13.439 1.00 41.03 167 SER B CA 1
ATOM 1595 C C . SER B 1 71 ? -0.906 -6.156 14.131 1.00 39.19 167 SER B C 1
ATOM 1596 O O . SER B 1 71 ? -1.116 -5.104 13.521 1.00 36.64 167 SER B O 1
ATOM 1599 N N . ILE B 1 72 ? -0.481 -6.221 15.393 1.00 32.94 168 ILE B N 1
ATOM 1600 C CA . ILE B 1 72 ? -0.297 -5.035 16.199 1.00 37.34 168 ILE B CA 1
ATOM 1601 C C . ILE B 1 72 ? 0.959 -5.201 17.036 1.00 40.59 168 ILE B C 1
ATOM 1602 O O . ILE B 1 72 ? 1.055 -6.158 17.774 1.00 38.75 168 ILE B O 1
ATOM 1607 N N . VAL B 1 73 ? 1.870 -4.239 16.978 1.00 35.42 169 VAL B N 1
ATOM 1608 C CA . VAL B 1 73 ? 3.127 -4.351 17.714 1.00 34.31 169 VAL B CA 1
ATOM 1609 C C . VAL B 1 73 ? 3.260 -3.089 18.544 1.00 31.58 169 VAL B C 1
ATOM 1610 O O . VAL B 1 73 ? 3.665 -2.077 18.045 1.00 32.48 169 VAL B O 1
ATOM 1614 N N . PRO B 1 74 ? 2.891 -3.127 19.811 1.00 29.26 170 PRO B N 1
ATOM 1615 C CA . PRO B 1 74 ? 3.283 -1.992 20.642 1.00 33.11 170 PRO B CA 1
ATOM 1616 C C . PRO B 1 74 ? 4.789 -2.009 20.953 1.00 33.63 170 PRO B C 1
ATOM 1617 O O . PRO B 1 74 ? 5.353 -3.096 21.112 1.00 35.68 170 PRO B O 1
ATOM 1621 N N . ASN B 1 75 ? 5.438 -0.839 21.023 1.00 34.74 171 ASN B N 1
ATOM 1622 C CA . ASN B 1 75 ? 6.839 -0.763 21.463 1.00 34.90 171 ASN B CA 1
ATOM 1623 C C . ASN B 1 75 ? 6.949 -0.696 22.993 1.00 39.08 171 ASN B C 1
ATOM 1624 O O . ASN B 1 75 ? 8.040 -0.555 23.514 1.00 40.20 171 ASN B O 1
ATOM 1629 N N . GLY B 1 76 ? 5.819 -0.746 23.707 1.00 34.02 172 GLY B N 1
ATOM 1630 C CA . GLY B 1 76 ? 5.812 -0.801 25.141 1.00 35.21 172 GLY B CA 1
ATOM 1631 C C . GLY B 1 76 ? 6.009 0.524 25.802 1.00 35.98 172 GLY B C 1
ATOM 1632 O O . GLY B 1 76 ? 5.938 0.605 27.018 1.00 34.56 172 GLY B O 1
ATOM 1633 N N . LYS B 1 77 ? 6.234 1.554 25.014 1.00 34.57 173 LYS B N 1
ATOM 1634 C CA . LYS B 1 77 ? 6.479 2.916 25.514 1.00 41.38 173 LYS B CA 1
ATOM 1635 C C . LYS B 1 77 ? 5.578 3.957 24.860 1.00 39.88 173 LYS B C 1
ATOM 1636 O O . LYS B 1 77 ? 5.938 5.126 24.741 1.00 47.73 173 LYS B O 1
ATOM 1642 N N . GLY B 1 78 ? 4.406 3.557 24.395 1.00 33.66 174 GLY B N 1
ATOM 1643 C CA . GLY B 1 78 ? 3.450 4.552 23.825 1.00 32.81 174 GLY B CA 1
ATOM 1644 C C . GLY B 1 78 ? 3.446 4.751 22.332 1.00 31.27 174 GLY B C 1
ATOM 1645 O O . GLY B 1 78 ? 2.839 5.656 21.833 1.00 32.22 174 GLY B O 1
ATOM 1646 N N . ILE B 1 79 ? 4.105 3.878 21.607 1.00 33.38 175 ILE B N 1
ATOM 1647 C CA . ILE B 1 79 ? 3.893 3.820 20.193 1.00 34.75 175 ILE B CA 1
ATOM 1648 C C . ILE B 1 79 ? 3.476 2.420 19.848 1.00 32.99 175 ILE B C 1
ATOM 1649 O O . ILE B 1 79 ? 3.970 1.429 20.413 1.00 33.47 175 ILE B O 1
ATOM 1654 N N . GLY B 1 80 ? 2.546 2.344 18.913 1.00 35.49 176 GLY B N 1
ATOM 1655 C CA . GLY B 1 80 ? 2.126 1.102 18.387 1.00 37.38 176 GLY B CA 1
ATOM 1656 C C . GLY B 1 80 ? 2.052 1.137 16.904 1.00 33.89 176 GLY B C 1
ATOM 1657 O O . GLY B 1 80 ? 1.692 2.150 16.342 1.00 39.68 176 GLY B O 1
ATOM 1658 N N . THR B 1 81 ? 2.350 -0.006 16.294 1.00 33.02 177 THR B N 1
ATOM 1659 C CA . THR B 1 81 ? 2.182 -0.199 14.861 1.00 35.06 177 THR B CA 1
ATOM 1660 C C . THR B 1 81 ? 1.111 -1.194 14.508 1.00 32.74 177 THR B C 1
ATOM 1661 O O . THR B 1 81 ? 1.154 -2.331 14.926 1.00 35.95 177 THR B O 1
ATOM 1665 N N . VAL B 1 82 ? 0.152 -0.786 13.684 1.00 34.34 178 VAL B N 1
ATOM 1666 C CA . VAL B 1 82 ? -0.930 -1.647 13.331 1.00 33.68 178 VAL B CA 1
ATOM 1667 C C . VAL B 1 82 ? -0.903 -1.868 11.842 1.00 37.41 178 VAL B C 1
ATOM 1668 O O . VAL B 1 82 ? -1.030 -0.919 11.051 1.00 39.56 178 VAL B O 1
ATOM 1672 N N . ARG B 1 83 ? -0.773 -3.129 11.449 1.00 38.89 179 ARG B N 1
ATOM 1673 C CA . ARG B 1 83 ? -0.941 -3.526 10.043 1.00 38.69 179 ARG B CA 1
ATOM 1674 C C . ARG B 1 83 ? -2.389 -3.972 9.874 1.00 36.42 179 ARG B C 1
ATOM 1675 O O . ARG B 1 83 ? -3.003 -4.680 10.741 1.00 36.33 179 ARG B O 1
ATOM 1683 N N . PHE B 1 84 ? -2.990 -3.474 8.815 1.00 36.28 180 PHE B N 1
ATOM 1684 C CA . PHE B 1 84 ? -4.400 -3.661 8.600 1.00 42.09 180 PHE B CA 1
ATOM 1685 C C . PHE B 1 84 ? -4.730 -3.535 7.113 1.00 42.89 180 PHE B C 1
ATOM 1686 O O . PHE B 1 84 ? -3.926 -3.041 6.315 1.00 37.43 180 PHE B O 1
ATOM 1694 N N . ALA B 1 85 ? -5.907 -4.039 6.773 1.00 42.84 181 ALA B N 1
ATOM 1695 C CA . ALA B 1 85 ? -6.451 -3.959 5.413 1.00 45.66 181 ALA B CA 1
ATOM 1696 C C . ALA B 1 85 ? -7.763 -3.268 5.459 1.00 46.14 181 ALA B C 1
ATOM 1697 O O . ALA B 1 85 ? -8.520 -3.397 6.455 1.00 45.30 181 ALA B O 1
ATOM 1699 N N . LYS B 1 86 ? -8.054 -2.546 4.386 1.00 48.48 182 LYS B N 1
ATOM 1700 C CA . LYS B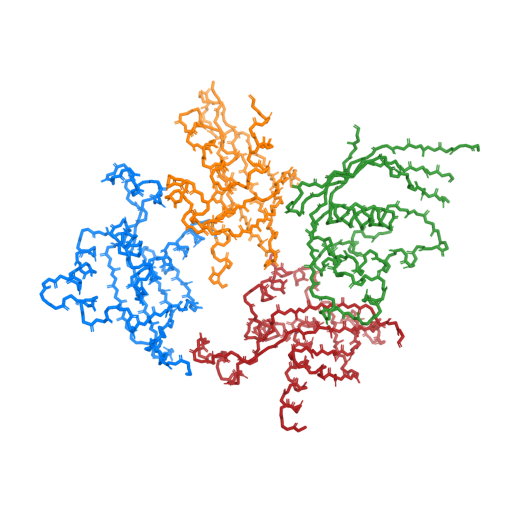 1 86 ? -9.366 -1.928 4.174 1.00 53.12 182 LYS B CA 1
ATOM 1701 C C . LYS B 1 86 ? -9.981 -2.503 2.922 1.00 54.04 182 LYS B C 1
ATOM 1702 O O . LYS B 1 86 ? -9.340 -2.541 1.882 1.00 50.40 182 LYS B O 1
ATOM 1708 N N . THR B 1 87 ? -11.230 -2.891 3.013 1.00 50.79 183 THR B N 1
ATOM 1709 C CA . THR B 1 87 ? -11.910 -3.475 1.886 1.00 48.79 183 THR B CA 1
ATOM 1710 C C . THR B 1 87 ? -13.085 -2.584 1.623 1.00 50.02 183 THR B C 1
ATOM 1711 O O . THR B 1 87 ? -14.004 -2.475 2.447 1.00 45.22 183 THR B O 1
ATOM 1715 N N . THR B 1 88 ? -13.014 -1.926 0.472 1.00 49.09 184 THR B N 1
ATOM 1716 C CA . THR B 1 88 ? -14.007 -0.970 -0.005 1.00 56.81 184 THR B CA 1
ATOM 1717 C C . THR B 1 88 ? -14.899 -1.614 -1.083 1.00 54.82 184 THR B C 1
ATOM 1718 O O . THR B 1 88 ? -14.404 -2.034 -2.117 1.00 56.66 184 THR B O 1
ATOM 1722 N N . LYS B 1 89 ? -16.197 -1.671 -0.844 1.00 58.34 185 LYS B N 1
ATOM 1723 C CA . LYS B 1 89 ? -17.148 -2.222 -1.799 1.00 65.85 185 LYS B CA 1
ATOM 1724 C C . LYS B 1 89 ? -18.146 -1.133 -2.180 1.00 75.51 185 LYS B C 1
ATOM 1725 O O . LYS B 1 89 ? -18.604 -0.417 -1.304 1.00 79.28 185 LYS B O 1
ATOM 1731 N N . ARG B 1 90 ? -18.494 -0.993 -3.462 1.00 83.43 186 ARG B N 1
ATOM 1732 C CA . ARG B 1 90 ? -19.739 -0.285 -3.832 1.00 84.95 186 ARG B CA 1
ATOM 1733 C C . ARG B 1 90 ? -20.907 -1.179 -3.405 1.00 85.95 186 ARG B C 1
ATOM 1734 O O . ARG B 1 90 ? -20.986 -2.319 -3.840 1.00 83.47 186 ARG B O 1
ATOM 1742 N N . THR B 1 91 ? -21.774 -0.691 -2.513 1.00 93.15 187 THR B N 1
ATOM 1743 C CA . THR B 1 91 ? -22.934 -1.472 -2.055 1.00 99.82 187 THR B CA 1
ATOM 1744 C C . THR B 1 91 ? -23.989 -1.479 -3.170 1.00 105.98 187 THR B C 1
ATOM 1745 O O . THR B 1 91 ? -24.601 -0.455 -3.460 1.00 107.90 187 THR B O 1
ATOM 1749 N N . ASN B 1 92 ? -24.203 -2.671 -3.730 1.00 111.89 188 ASN B N 1
ATOM 1750 C CA . ASN B 1 92 ? -24.690 -2.933 -5.111 1.00 114.28 188 ASN B CA 1
ATOM 1751 C C . ASN B 1 92 ? -23.520 -3.207 -6.096 1.00 109.78 188 ASN B C 1
ATOM 1752 O O . ASN B 1 92 ? -23.433 -2.639 -7.183 1.00 107.31 188 ASN B O 1
ATOM 1757 N N . GLU B 1 93 ? -22.587 -4.035 -5.638 1.00 103.85 189 GLU B N 1
ATOM 1758 C CA . GLU B 1 93 ? -21.763 -4.906 -6.476 1.00 99.69 189 GLU B CA 1
ATOM 1759 C C . GLU B 1 93 ? -21.895 -6.273 -5.780 1.00 99.12 189 GLU B C 1
ATOM 1760 O O . GLU B 1 93 ? -22.568 -6.359 -4.743 1.00 92.75 189 GLU B O 1
ATOM 1766 N N . THR B 1 94 ? -21.307 -7.335 -6.329 1.00 91.33 190 THR B N 1
ATOM 1767 C CA . THR B 1 94 ? -21.531 -8.674 -5.760 1.00 97.99 190 THR B CA 1
ATOM 1768 C C . THR B 1 94 ? -20.441 -9.120 -4.766 1.00 93.34 190 THR B C 1
ATOM 1769 O O . THR B 1 94 ? -20.777 -9.669 -3.704 1.00 83.93 190 THR B O 1
ATOM 1773 N N . GLY B 1 95 ? -19.166 -8.874 -5.093 1.00 84.03 191 GLY B N 1
ATOM 1774 C CA . GLY B 1 95 ? -18.036 -9.468 -4.345 1.00 87.03 191 GLY B CA 1
ATOM 1775 C C . GLY B 1 95 ? -17.752 -8.806 -3.005 1.00 84.88 191 GLY B C 1
ATOM 1776 O O . GLY B 1 95 ? -18.679 -8.430 -2.289 1.00 77.54 191 GLY B O 1
ATOM 1777 N N . ASP B 1 96 ? -16.470 -8.679 -2.657 1.00 86.04 192 ASP B N 1
ATOM 1778 C CA . ASP B 1 96 ? -16.056 -7.794 -1.541 1.00 78.12 192 ASP B CA 1
ATOM 1779 C C . ASP B 1 96 ? -15.329 -6.516 -1.989 1.00 82.12 192 ASP B C 1
ATOM 1780 O O . ASP B 1 96 ? -15.033 -5.679 -1.147 1.00 95.40 192 ASP B O 1
ATOM 1785 N N . GLY B 1 97 ? -15.076 -6.335 -3.290 1.00 72.79 193 GLY B N 1
ATOM 1786 C CA . GLY B 1 97 ? -14.486 -5.087 -3.800 1.00 65.99 193 GLY B CA 1
ATOM 1787 C C . GLY B 1 97 ? -12.970 -5.007 -3.724 1.00 62.34 193 GLY B C 1
ATOM 1788 O O . GLY B 1 97 ? -12.311 -6.021 -3.793 1.00 62.81 193 GLY B O 1
ATOM 1789 N N . GLU B 1 98 ? -12.435 -3.791 -3.574 1.00 65.37 194 GLU B N 1
ATOM 1790 C CA . GLU B 1 98 ? -10.997 -3.530 -3.649 1.00 69.70 194 GLU B CA 1
ATOM 1791 C C . GLU B 1 98 ? -10.400 -3.546 -2.239 1.00 62.61 194 GLU B C 1
ATOM 1792 O O . GLU B 1 98 ? -10.896 -2.870 -1.352 1.00 56.16 194 GLU B O 1
ATOM 1798 N N . THR B 1 99 ? -9.338 -4.323 -2.051 1.00 61.10 195 THR B N 1
ATOM 1799 C CA . THR B 1 99 ? -8.658 -4.456 -0.764 1.00 58.91 195 THR B CA 1
ATOM 1800 C C . THR B 1 99 ? -7.288 -3.889 -0.853 1.00 55.78 195 THR B C 1
ATOM 1801 O O . THR B 1 99 ? -6.545 -4.328 -1.681 1.00 60.33 195 THR B O 1
ATOM 1805 N N . THR B 1 100 ? -6.977 -2.901 -0.008 1.00 52.85 196 THR B N 1
ATOM 1806 C CA . THR B 1 100 ? -5.608 -2.367 0.131 1.00 56.59 196 THR B CA 1
ATOM 1807 C C . THR B 1 100 ? -5.054 -2.508 1.581 1.00 54.83 196 THR B C 1
ATOM 1808 O O . THR B 1 100 ? -5.791 -2.734 2.522 1.00 52.11 196 THR B O 1
ATOM 1812 N N . HIS B 1 101 ? -3.746 -2.360 1.719 1.00 49.38 197 HIS B N 1
ATOM 1813 C CA . HIS B 1 101 ? -3.023 -2.653 2.946 1.00 57.67 197 HIS B CA 1
ATOM 1814 C C . HIS B 1 101 ? -2.286 -1.426 3.446 1.00 54.54 197 HIS B C 1
ATOM 1815 O O . HIS B 1 101 ? -1.766 -0.648 2.642 1.00 46.83 197 HIS B O 1
ATOM 1822 N N . TRP B 1 102 ? -2.237 -1.288 4.775 1.00 45.71 198 TRP B N 1
ATOM 1823 C CA . TRP B 1 102 ? -1.817 -0.058 5.437 1.00 42.60 198 TRP B CA 1
ATOM 1824 C C . TRP B 1 102 ? -1.091 -0.336 6.747 1.00 40.62 198 TRP B C 1
ATOM 1825 O O . TRP B 1 102 ? -1.223 -1.394 7.337 1.00 39.03 198 TRP B O 1
ATOM 1836 N N . ILE B 1 103 ? -0.377 0.665 7.215 1.00 41.82 199 ILE B N 1
ATOM 1837 C CA . ILE B 1 103 ? 0.319 0.638 8.496 1.00 45.14 199 ILE B CA 1
ATOM 1838 C C . ILE B 1 103 ? -0.055 1.915 9.247 1.00 38.90 199 ILE B C 1
ATOM 1839 O O . ILE B 1 103 ? 0.237 3.039 8.786 1.00 44.18 199 ILE B O 1
ATOM 1844 N N . ALA B 1 104 ? -0.717 1.753 10.383 1.00 39.38 200 ALA B N 1
ATOM 1845 C CA . ALA B 1 104 ? -1.010 2.888 11.252 1.00 35.50 200 ALA B CA 1
ATOM 1846 C C . ALA B 1 104 ? 0.135 2.956 12.209 1.00 33.86 200 ALA B C 1
ATOM 1847 O O . ALA B 1 104 ? 0.472 1.951 12.768 1.00 36.69 200 ALA B O 1
ATOM 1849 N N . THR B 1 105 ? 0.716 4.136 12.396 1.00 32.83 201 THR B N 1
ATOM 1850 C CA . THR B 1 105 ? 1.670 4.409 13.455 1.00 37.16 201 THR B CA 1
ATOM 1851 C C . THR B 1 105 ? 0.974 5.342 14.415 1.00 36.47 201 THR B C 1
ATOM 1852 O O . THR B 1 105 ? 0.548 6.441 14.006 1.00 35.76 201 THR B O 1
ATOM 1856 N N . ILE B 1 106 ? 0.861 4.892 15.680 1.00 36.76 202 ILE B N 1
ATOM 1857 C CA . ILE B 1 106 ? -0.048 5.457 16.690 1.00 35.20 202 ILE B CA 1
ATOM 1858 C C . ILE B 1 106 ? 0.663 5.745 18.021 1.00 35.88 202 ILE B C 1
ATOM 1859 O O . ILE B 1 106 ? 1.185 4.851 18.662 1.00 35.23 202 ILE B O 1
ATOM 1864 N N . GLY B 1 107 ? 0.656 6.986 18.443 1.00 29.11 203 GLY B N 1
ATOM 1865 C CA . GLY B 1 107 ? 1.151 7.320 19.741 1.00 33.78 203 GLY B CA 1
ATOM 1866 C C . GLY B 1 107 ? -0.051 7.239 20.633 1.00 31.26 203 GLY B C 1
ATOM 1867 O O . GLY B 1 107 ? -1.158 7.701 20.202 1.00 30.10 203 GLY B O 1
ATOM 1868 N N . TYR B 1 108 ? 0.154 6.800 21.876 1.00 26.49 204 TYR B N 1
ATOM 1869 C CA . TYR B 1 108 ? -0.978 6.739 22.822 1.00 28.15 204 TYR B CA 1
ATOM 1870 C C . TYR B 1 108 ? -0.536 6.732 24.251 1.00 28.64 204 TYR B C 1
ATOM 1871 O O . TYR B 1 108 ? 0.600 6.436 24.509 1.00 30.41 204 TYR B O 1
ATOM 1880 N N . GLN B 1 109 ? -1.439 7.005 25.192 1.00 30.07 205 GLN B N 1
ATOM 1881 C CA . GLN B 1 109 ? -1.131 6.920 26.649 1.00 28.23 205 GLN B CA 1
ATOM 1882 C C . GLN B 1 109 ? -2.471 6.680 27.334 1.00 31.98 205 GLN B C 1
ATOM 1883 O O . GLN B 1 109 ? -3.506 6.765 26.721 1.00 29.15 205 GLN B O 1
ATOM 1889 N N . TYR B 1 110 ? -2.438 6.498 28.632 1.00 32.74 206 TYR B N 1
ATOM 1890 C CA . TYR B 1 110 ? -3.627 6.334 29.405 1.00 36.89 206 TYR B CA 1
ATOM 1891 C C . TYR B 1 110 ? -3.751 7.539 30.342 1.00 34.53 206 TYR B C 1
ATOM 1892 O O . TYR B 1 110 ? -2.831 7.903 30.987 1.00 32.94 206 TYR B O 1
ATOM 1901 N N . VAL B 1 111 ? -4.922 8.155 30.337 1.00 36.07 207 VAL B N 1
ATOM 1902 C CA . VAL B 1 111 ? -5.297 9.186 31.252 1.00 35.54 207 VAL B CA 1
ATOM 1903 C C . VAL B 1 111 ? -6.231 8.690 32.323 1.00 35.27 207 VAL B C 1
ATOM 1904 O O . VAL B 1 111 ? -6.868 7.634 32.193 1.00 34.59 207 VAL B O 1
ATOM 1908 N N . ASN B 1 112 ? -6.308 9.464 33.399 1.00 34.95 208 ASN B N 1
ATOM 1909 C CA . ASN B 1 112 ? -7.345 9.264 34.412 1.00 35.41 208 ASN B CA 1
ATOM 1910 C C . ASN B 1 112 ? -8.764 9.328 33.770 1.00 34.85 208 ASN B C 1
ATOM 1911 O O . ASN B 1 112 ? -9.207 10.362 33.343 1.00 32.03 208 ASN B O 1
ATOM 1916 N N . PRO B 1 113 ? -9.485 8.208 33.715 1.00 35.54 209 PRO B N 1
ATOM 1917 C CA . PRO B 1 113 ? -10.835 8.201 33.168 1.00 35.98 209 PRO B CA 1
ATOM 1918 C C . PRO B 1 113 ? -11.804 9.213 33.803 1.00 35.65 209 PRO B C 1
ATOM 1919 O O . PRO B 1 113 ? -12.726 9.572 33.138 1.00 32.26 209 PRO B O 1
ATOM 1923 N N . SER B 1 114 ? -11.596 9.620 35.073 1.00 34.32 210 SER B N 1
ATOM 1924 C CA . SER B 1 114 ? -12.361 10.710 35.687 1.00 40.10 210 SER B CA 1
ATOM 1925 C C . SER B 1 114 ? -12.192 12.039 34.987 1.00 37.84 210 SER B C 1
ATOM 1926 O O . SER B 1 114 ? -13.001 12.930 35.183 1.00 38.05 210 SER B O 1
ATOM 1929 N N . LEU B 1 115 ? -11.151 12.189 34.177 1.00 33.78 211 LEU B N 1
ATOM 1930 C CA . LEU B 1 115 ? -10.877 13.435 33.516 1.00 31.75 211 LEU B CA 1
ATOM 1931 C C . LEU B 1 115 ? -11.554 13.470 32.148 1.00 31.33 211 LEU B C 1
ATOM 1932 O O . LEU B 1 115 ? -11.243 14.323 31.340 1.00 31.73 211 LEU B O 1
ATOM 1937 N N . MET B 1 116 ? -12.532 12.611 31.901 1.00 29.98 212 MET B N 1
ATOM 1938 C CA . MET B 1 116 ? -13.380 12.735 30.727 1.00 34.01 212 MET B CA 1
ATOM 1939 C C . MET B 1 116 ? -14.884 12.695 31.036 1.00 29.43 212 MET B C 1
ATOM 1940 O O . MET B 1 116 ? -15.277 12.510 32.176 1.00 31.10 212 MET B O 1
ATOM 1945 N N . SER B 1 117 ? -15.742 12.876 30.047 1.00 30.62 213 SER B N 1
ATOM 1946 C CA . SER B 1 117 ? -17.193 12.802 30.319 1.00 32.39 213 SER B CA 1
ATOM 1947 C C . SER B 1 117 ? -17.588 11.413 30.784 1.00 39.64 213 SER B C 1
ATOM 1948 O O . SER B 1 117 ? -16.819 10.454 30.620 1.00 32.48 213 SER B O 1
ATOM 1951 N N . GLU B 1 118 ? -18.781 11.331 31.371 1.00 35.96 214 GLU B N 1
ATOM 1952 C CA . GLU B 1 118 ? -19.311 10.107 31.913 1.00 39.42 214 GLU B CA 1
ATOM 1953 C C . GLU B 1 118 ? -19.560 9.155 30.781 1.00 36.71 214 GLU B C 1
ATOM 1954 O O . GLU B 1 118 ? -19.217 7.977 30.876 1.00 34.93 214 GLU B O 1
ATOM 1960 N N . SER B 1 119 ? -20.084 9.667 29.686 1.00 35.38 215 SER B N 1
ATOM 1961 C CA . SER B 1 119 ? -20.305 8.873 28.489 1.00 40.03 215 SER B CA 1
ATOM 1962 C C . SER B 1 119 ? -18.985 8.371 27.873 1.00 40.51 215 SER B C 1
ATOM 1963 O O . SER B 1 119 ? -18.871 7.186 27.488 1.00 36.24 215 SER B O 1
ATOM 1966 N N . ALA B 1 120 ? -17.978 9.268 27.849 1.00 36.79 216 ALA B N 1
ATOM 1967 C CA . ALA B 1 120 ? -16.688 8.940 27.346 1.00 36.07 216 ALA B CA 1
ATOM 1968 C C . ALA B 1 120 ? -16.110 7.829 28.142 1.00 32.61 216 ALA B C 1
ATOM 1969 O O . ALA B 1 120 ? -15.469 6.952 27.579 1.00 34.51 216 ALA B O 1
ATOM 1971 N N . ARG B 1 121 ? -16.325 7.855 29.454 1.00 31.01 217 ARG B N 1
ATOM 1972 C CA . ARG B 1 121 ? -15.737 6.900 30.357 1.00 32.92 217 ARG B CA 1
ATOM 1973 C C . ARG B 1 121 ? -16.416 5.476 30.237 1.00 37.11 217 ARG B C 1
ATOM 1974 O O . ARG B 1 121 ? -15.788 4.440 30.501 1.00 35.36 217 ARG B O 1
ATOM 1982 N N . LEU B 1 122 ? -17.679 5.437 29.792 1.00 36.18 218 LEU B N 1
ATOM 1983 C CA . LEU B 1 122 ? -18.373 4.190 29.521 1.00 40.41 218 LEU B CA 1
ATOM 1984 C C . LEU B 1 122 ? -17.857 3.551 28.230 1.00 34.12 218 LEU B C 1
ATOM 1985 O O . LEU B 1 122 ? -17.629 2.354 28.184 1.00 32.40 218 LEU B O 1
ATOM 1990 N N . THR B 1 123 ? -17.664 4.371 27.206 1.00 35.74 219 THR B N 1
ATOM 1991 C CA . THR B 1 123 ? -17.017 3.912 25.986 1.00 33.64 219 THR B CA 1
ATOM 1992 C C . THR B 1 123 ? -15.560 3.543 26.216 1.00 37.40 219 THR B C 1
ATOM 1993 O O . THR B 1 123 ? -15.121 2.575 25.675 1.00 39.11 219 THR B O 1
ATOM 1997 N N . ASN B 1 124 ? -14.869 4.234 27.103 1.00 35.37 220 ASN B N 1
ATOM 1998 C CA . ASN B 1 124 ? -13.390 4.167 27.199 1.00 31.69 220 ASN B CA 1
ATOM 1999 C C . ASN B 1 124 ? -13.021 4.073 28.655 1.00 30.95 220 ASN B C 1
ATOM 2000 O O . ASN B 1 124 ? -12.499 5.016 29.260 1.00 34.39 220 ASN B O 1
ATOM 2005 N N . PRO B 1 125 ? -13.316 2.952 29.270 1.00 34.03 221 PRO B N 1
ATOM 2006 C CA . PRO B 1 125 ? -13.153 2.853 30.744 1.00 31.30 221 PRO B CA 1
ATOM 2007 C C . PRO B 1 125 ? -11.734 2.889 31.274 1.00 32.58 221 PRO B C 1
ATOM 2008 O O . PRO B 1 125 ? -11.515 3.314 32.441 1.00 35.73 221 PRO B O 1
ATOM 2012 N N . LEU B 1 126 ? -10.753 2.510 30.463 1.00 32.34 222 LEU B N 1
ATOM 2013 C CA . LEU B 1 126 ? -9.355 2.586 30.888 1.00 33.86 222 LEU B CA 1
ATOM 2014 C C . LEU B 1 126 ? -8.736 3.945 30.629 1.00 37.25 222 LEU B C 1
ATOM 2015 O O . LEU B 1 126 ? -7.604 4.167 31.050 1.00 34.27 222 LEU B O 1
ATOM 2020 N N . GLY B 1 127 ? -9.435 4.841 29.915 1.00 33.06 223 GLY B N 1
ATOM 2021 C CA . GLY B 1 127 ? -8.863 6.150 29.592 1.00 35.48 223 GLY B CA 1
ATOM 2022 C C . GLY B 1 127 ? -7.755 6.118 28.535 1.00 34.78 223 GLY B C 1
ATOM 2023 O O . GLY B 1 127 ? -6.754 6.858 28.603 1.00 30.41 223 GLY B O 1
ATOM 2024 N N . PHE B 1 128 ? -7.940 5.257 27.568 1.00 26.89 224 PHE B N 1
ATOM 2025 C CA . PHE B 1 128 ? -7.028 5.149 26.470 1.00 29.22 224 PHE B CA 1
ATOM 2026 C C . PHE B 1 128 ? -7.145 6.421 25.615 1.00 27.32 224 PHE B C 1
ATOM 2027 O O . PHE B 1 128 ? -8.262 6.833 25.236 1.00 29.82 224 PHE B O 1
ATOM 2035 N N . ASN B 1 129 ? -6.017 6.991 25.212 1.00 26.13 225 ASN B N 1
ATOM 2036 C CA . ASN B 1 129 ? -6.012 8.222 24.416 1.00 28.24 225 ASN B CA 1
ATOM 2037 C C . ASN B 1 129 ? -4.903 8.159 23.349 1.00 27.38 225 ASN B C 1
ATOM 2038 O O . ASN B 1 129 ? -3.711 8.152 23.670 1.00 29.20 225 ASN B O 1
ATOM 2043 N N . VAL B 1 130 ? -5.291 8.164 22.089 1.00 28.39 226 VAL B N 1
ATOM 2044 C CA . VAL B 1 130 ? -4.382 8.371 20.976 1.00 27.13 226 VAL B CA 1
ATOM 2045 C C . VAL B 1 130 ? -3.958 9.864 20.961 1.00 30.92 226 VAL B C 1
ATOM 2046 O O . VAL B 1 130 ? -4.766 10.795 20.964 1.00 30.09 226 VAL B O 1
ATOM 2050 N N . THR B 1 131 ? -2.659 10.066 20.978 1.00 29.58 227 THR B N 1
ATOM 2051 C CA . THR B 1 131 ? -2.035 11.374 20.909 1.00 31.81 227 THR B CA 1
ATOM 2052 C C . THR B 1 131 ? -1.515 11.714 19.519 1.00 30.46 227 THR B C 1
ATOM 2053 O O . THR B 1 131 ? -1.262 12.865 19.259 1.00 32.32 227 THR B O 1
ATOM 2057 N N . SER B 1 132 ? -1.322 10.735 18.660 1.00 32.58 228 SER B N 1
ATOM 2058 C CA . SER B 1 132 ? -0.925 10.974 17.248 1.00 33.09 228 SER B CA 1
ATOM 2059 C C . SER B 1 132 ? -1.245 9.741 16.439 1.00 34.33 228 SER B C 1
ATOM 2060 O O . SER B 1 132 ? -1.180 8.613 16.959 1.00 33.87 228 SER B O 1
ATOM 2063 N N . TYR B 1 133 ? -1.537 9.934 15.160 1.00 33.08 229 TYR B N 1
ATOM 2064 C CA . TYR B 1 133 ? -1.964 8.856 14.321 1.00 35.12 229 TYR B CA 1
ATOM 2065 C C . TYR B 1 133 ? -1.551 9.165 12.918 1.00 40.62 229 TYR B C 1
ATOM 2066 O O . TYR B 1 133 ? -1.874 10.219 12.439 1.00 39.77 229 TYR B O 1
ATOM 2075 N N . ARG B 1 134 ? -0.835 8.260 12.265 1.00 42.00 230 ARG B N 1
ATOM 2076 C CA . ARG B 1 134 ? -0.507 8.407 10.834 1.00 45.66 230 ARG B CA 1
ATOM 2077 C C . ARG B 1 134 ? -0.714 7.075 10.166 1.00 43.03 230 ARG B C 1
ATOM 2078 O O . ARG B 1 134 ? -0.367 6.043 10.742 1.00 36.60 230 ARG B O 1
ATOM 2086 N N . VAL B 1 135 ? -1.286 7.090 8.970 1.00 41.30 231 VAL B N 1
ATOM 2087 C CA . VAL B 1 135 ? -1.515 5.884 8.180 1.00 43.04 231 VAL B CA 1
ATOM 2088 C C . VAL B 1 135 ? -0.646 5.966 6.907 1.00 46.26 231 VAL B C 1
ATOM 2089 O O . VAL B 1 135 ? -0.656 6.990 6.225 1.00 44.28 231 VAL B O 1
ATOM 2093 N N . ASP B 1 136 ? 0.102 4.906 6.597 1.00 50.42 232 ASP B N 1
ATOM 2094 C CA . ASP B 1 136 ? 0.921 4.832 5.359 1.00 48.95 232 ASP B CA 1
ATOM 2095 C C . ASP B 1 136 ? 0.650 3.546 4.621 1.00 48.36 232 ASP B C 1
ATOM 2096 O O . ASP B 1 136 ? 0.432 2.516 5.261 1.00 44.74 232 ASP B O 1
ATOM 2101 N N . PRO B 1 137 ? 0.709 3.581 3.269 1.00 55.46 233 PRO B N 1
ATOM 2102 C CA . PRO B 1 137 ? 0.550 2.359 2.458 1.00 55.73 233 PRO B CA 1
ATOM 2103 C C . PRO B 1 137 ? 1.620 1.303 2.783 1.00 50.85 233 PRO B C 1
ATOM 2104 O O . PRO B 1 137 ? 2.751 1.676 3.026 1.00 52.58 233 PRO B O 1
ATOM 2108 N N . GLU B 1 138 ? 1.263 0.016 2.807 1.00 52.68 234 GLU B N 1
ATOM 2109 C CA . GLU B 1 138 ? 2.156 -1.041 3.341 1.00 59.54 234 GLU B CA 1
ATOM 2110 C C . GLU B 1 138 ? 3.338 -1.277 2.419 1.00 61.94 234 GLU B C 1
ATOM 2111 O O . GLU B 1 138 ? 3.141 -1.328 1.212 1.00 65.54 234 GLU B O 1
ATOM 2117 N N . SER C 1 1 ? 5.442 30.790 27.930 1.00 54.95 97 SER C N 1
ATOM 2118 C CA . SER C 1 1 ? 5.949 30.215 29.220 1.00 54.33 97 SER C CA 1
ATOM 2119 C C . SER C 1 1 ? 7.384 29.699 29.117 1.00 53.98 97 SER C C 1
ATOM 2120 O O . SER C 1 1 ? 7.912 29.463 28.013 1.00 43.44 97 SER C O 1
ATOM 2123 N N . TYR C 1 2 ? 7.976 29.443 30.276 1.00 51.13 98 TYR C N 1
ATOM 2124 C CA . TYR C 1 2 ? 9.304 28.874 30.315 1.00 51.27 98 TYR C CA 1
ATOM 2125 C C . TYR C 1 2 ? 9.322 27.446 29.654 1.00 50.76 98 TYR C C 1
ATOM 2126 O O . TYR C 1 2 ? 10.126 27.185 28.738 1.00 38.91 98 TYR C O 1
ATOM 2135 N N . ASP C 1 3 ? 8.427 26.558 30.090 1.00 42.21 99 ASP C N 1
ATOM 2136 C CA . ASP C 1 3 ? 8.286 25.218 29.484 1.00 43.02 99 ASP C CA 1
ATOM 2137 C C . ASP C 1 3 ? 8.224 25.277 27.945 1.00 34.39 99 ASP C C 1
ATOM 2138 O O . ASP C 1 3 ? 8.884 24.515 27.286 1.00 33.94 99 ASP C O 1
ATOM 2143 N N . THR C 1 4 ? 7.478 26.221 27.394 1.00 32.81 100 THR C N 1
ATOM 2144 C CA . THR C 1 4 ? 7.468 26.474 25.937 1.00 35.36 100 THR C CA 1
ATOM 2145 C C . THR C 1 4 ? 8.817 26.958 25.346 1.00 34.46 100 THR C C 1
ATOM 2146 O O . THR C 1 4 ? 9.264 26.549 24.242 1.00 35.40 100 THR C O 1
ATOM 2150 N N . VAL C 1 5 ? 9.459 27.854 26.041 1.00 31.46 101 VAL C N 1
ATOM 2151 C CA . VAL C 1 5 ? 10.787 28.359 25.611 1.00 38.17 101 VAL C CA 1
ATOM 2152 C C . VAL C 1 5 ? 11.758 27.165 25.526 1.00 30.37 101 VAL C C 1
ATOM 2153 O O . VAL C 1 5 ? 12.371 26.906 24.502 1.00 33.66 101 VAL C O 1
ATOM 2157 N N . ARG C 1 6 ? 11.797 26.416 26.595 1.00 28.17 102 ARG C N 1
ATOM 2158 C CA . ARG C 1 6 ? 12.496 25.131 26.692 1.00 31.70 102 ARG C CA 1
ATOM 2159 C C . ARG C 1 6 ? 12.200 24.175 25.587 1.00 32.15 102 ARG C C 1
ATOM 2160 O O . ARG C 1 6 ? 13.132 23.670 24.955 1.00 31.08 102 ARG C O 1
ATOM 2168 N N . ASP C 1 7 ? 10.918 23.920 25.342 1.00 27.11 103 ASP C N 1
ATOM 2169 C CA . ASP C 1 7 ? 10.573 22.965 24.313 1.00 29.41 103 ASP C CA 1
ATOM 2170 C C . ASP C 1 7 ? 10.956 23.425 22.938 1.00 26.04 103 ASP C C 1
ATOM 2171 O O . ASP C 1 7 ? 11.442 22.634 22.139 1.00 28.71 103 ASP C O 1
ATOM 2176 N N . LYS C 1 8 ? 10.756 24.690 22.643 1.00 27.56 104 LYS C N 1
ATOM 2177 C CA . LYS C 1 8 ? 11.158 25.284 21.345 1.00 29.87 104 LYS C CA 1
ATOM 2178 C C . LYS C 1 8 ? 12.655 25.214 21.138 1.00 29.08 104 LYS C C 1
ATOM 2179 O O . LYS C 1 8 ? 13.124 24.904 20.086 1.00 29.97 104 LYS C O 1
ATOM 2185 N N . TYR C 1 9 ? 13.401 25.469 22.151 1.00 30.49 105 TYR C N 1
ATOM 2186 C CA . TYR C 1 9 ? 14.843 25.338 21.984 1.00 34.52 105 TYR C CA 1
ATOM 2187 C C . TYR C 1 9 ? 15.276 23.894 21.629 1.00 31.69 105 TYR C C 1
ATOM 2188 O O . TYR C 1 9 ? 16.001 23.694 20.653 1.00 28.75 105 TYR C O 1
ATOM 2197 N N . TRP C 1 10 ? 14.876 22.912 22.432 1.00 27.79 106 TRP C N 1
ATOM 2198 C CA . TRP C 1 10 ? 15.280 21.522 22.181 1.00 25.75 106 TRP C CA 1
ATOM 2199 C C . TRP C 1 10 ? 14.692 20.921 20.888 1.00 30.08 106 TRP C C 1
ATOM 2200 O O . TRP C 1 10 ? 15.385 20.251 20.109 1.00 26.23 106 TRP C O 1
ATOM 2211 N N . LEU C 1 11 ? 13.440 21.223 20.592 1.00 29.57 107 LEU C N 1
ATOM 2212 C CA . LEU C 1 11 ? 12.921 20.805 19.327 1.00 28.15 107 LEU C CA 1
ATOM 2213 C C . LEU C 1 11 ? 13.726 21.374 18.150 1.00 31.68 107 LEU C C 1
ATOM 2214 O O . LEU C 1 11 ? 13.926 20.690 17.127 1.00 34.76 107 LEU C O 1
ATOM 2219 N N . SER C 1 12 ? 14.154 22.624 18.253 1.00 31.28 108 SER C N 1
ATOM 2220 C CA . SER C 1 12 ? 14.908 23.257 17.174 1.00 34.95 108 SER C CA 1
ATOM 2221 C C . SER C 1 12 ? 16.300 22.660 17.089 1.00 31.92 108 SER C C 1
ATOM 2222 O O . SER C 1 12 ? 16.759 22.294 16.003 1.00 32.62 108 SER C O 1
ATOM 2225 N N . GLN C 1 13 ? 16.930 22.444 18.220 1.00 30.96 109 GLN C N 1
ATOM 2226 C CA . GLN C 1 13 ? 18.215 21.751 18.256 1.00 34.59 109 GLN C CA 1
ATOM 2227 C C . GLN C 1 13 ? 18.157 20.359 17.649 1.00 34.62 109 GLN C C 1
ATOM 2228 O O . GLN C 1 13 ? 19.095 19.922 16.972 1.00 30.69 109 GLN C O 1
ATOM 2234 N N . TYR C 1 14 ? 17.063 19.662 17.873 1.00 30.25 110 TYR C N 1
ATOM 2235 C CA . TYR C 1 14 ? 16.923 18.331 17.346 1.00 29.86 110 TYR C CA 1
ATOM 2236 C C . TYR C 1 14 ? 16.889 18.327 15.874 1.00 29.94 110 TYR C C 1
ATOM 2237 O O . TYR C 1 14 ? 17.561 17.491 15.264 1.00 32.07 110 TYR C O 1
ATOM 2246 N N . VAL C 1 15 ? 16.041 19.178 15.313 1.00 30.56 111 VAL C N 1
ATOM 2247 C CA . VAL C 1 15 ? 15.873 19.264 13.820 1.00 31.66 111 VAL C CA 1
ATOM 2248 C C . VAL C 1 15 ? 17.204 19.707 13.191 1.00 32.13 111 VAL C C 1
ATOM 2249 O O . VAL C 1 15 ? 17.619 19.129 12.203 1.00 34.08 111 VAL C O 1
ATOM 2253 N N . ILE C 1 16 ? 17.916 20.630 13.843 1.00 33.33 112 ILE C N 1
ATOM 2254 C CA . ILE C 1 16 ? 19.225 21.073 13.360 1.00 35.17 112 ILE C CA 1
ATOM 2255 C C . ILE C 1 16 ? 20.132 19.868 13.372 1.00 37.06 112 ILE C C 1
ATOM 2256 O O . ILE C 1 16 ? 20.809 19.612 12.403 1.00 34.02 112 ILE C O 1
ATOM 2261 N N . ALA C 1 17 ? 20.138 19.097 14.451 1.00 34.07 113 ALA C N 1
ATOM 2262 C CA . ALA C 1 17 ? 21.065 17.972 14.489 1.00 33.35 113 ALA C CA 1
ATOM 2263 C C . ALA C 1 17 ? 20.754 16.856 13.541 1.00 35.96 113 ALA C C 1
ATOM 2264 O O . ALA C 1 17 ? 21.683 16.272 12.959 1.00 33.16 113 ALA C O 1
ATOM 2266 N N . ARG C 1 18 ? 19.470 16.570 13.362 1.00 34.96 114 ARG C N 1
ATOM 2267 C CA . ARG C 1 18 ? 19.060 15.462 12.571 1.00 36.04 114 ARG C CA 1
ATOM 2268 C C . ARG C 1 18 ? 19.062 15.717 11.060 1.00 37.83 114 ARG C C 1
ATOM 2269 O O . ARG C 1 18 ? 19.351 14.800 10.317 1.00 36.46 114 ARG C O 1
ATOM 2277 N N . GLU C 1 19 ? 18.798 16.955 10.623 1.00 36.35 115 GLU C N 1
ATOM 2278 C CA . GLU C 1 19 ? 18.640 17.296 9.187 1.00 40.64 115 GLU C CA 1
ATOM 2279 C C . GLU C 1 19 ? 19.813 18.014 8.534 1.00 40.91 115 GLU C C 1
ATOM 2280 O O . GLU C 1 19 ? 19.810 18.178 7.354 1.00 44.17 115 GLU C O 1
ATOM 2286 N N . THR C 1 20 ? 20.776 18.486 9.304 1.00 41.05 116 THR C N 1
ATOM 2287 C CA . THR C 1 20 ? 22.004 19.008 8.772 1.00 42.41 116 THR C CA 1
ATOM 2288 C C . THR C 1 20 ? 22.843 17.897 8.117 1.00 45.10 116 THR C C 1
ATOM 2289 O O . THR C 1 20 ? 22.878 16.768 8.597 1.00 45.15 116 THR C O 1
ATOM 2293 N N . TYR C 1 21 ? 23.513 18.229 7.024 1.00 47.13 117 TYR C N 1
ATOM 2294 C CA . TYR C 1 21 ? 24.556 17.364 6.460 1.00 50.16 117 TYR C CA 1
ATOM 2295 C C . TYR C 1 21 ? 25.800 18.208 6.400 1.00 51.67 117 TYR C C 1
ATOM 2296 O O . TYR C 1 21 ? 25.861 19.192 5.643 1.00 55.86 117 TYR C O 1
ATOM 2305 N N . ASP C 1 22 ? 26.780 17.842 7.191 1.00 54.31 118 ASP C N 1
ATOM 2306 C CA . ASP C 1 22 ? 28.097 18.486 7.162 1.00 63.51 118 ASP C CA 1
ATOM 2307 C C . ASP C 1 22 ? 29.148 17.434 7.536 1.00 59.86 118 ASP C C 1
ATOM 2308 O O . ASP C 1 22 ? 29.189 16.949 8.685 1.00 48.33 118 ASP C O 1
ATOM 2313 N N . TRP C 1 23 ? 29.970 17.074 6.541 1.00 60.92 119 TRP C N 1
ATOM 2314 C CA . TRP C 1 23 ? 31.014 16.063 6.688 1.00 56.93 119 TRP C CA 1
ATOM 2315 C C . TRP C 1 23 ? 31.793 16.179 7.991 1.00 51.28 119 TRP C C 1
ATOM 2316 O O . TRP C 1 23 ? 31.955 15.199 8.674 1.00 54.10 119 TRP C O 1
ATOM 2327 N N . TYR C 1 24 ? 32.251 17.375 8.331 1.00 53.11 120 TYR C N 1
ATOM 2328 C CA . TYR C 1 24 ? 33.153 17.582 9.482 1.00 58.07 120 TYR C CA 1
ATOM 2329 C C . TYR C 1 24 ? 32.420 17.564 10.783 1.00 57.19 120 TYR C C 1
ATOM 2330 O O . TYR C 1 24 ? 33.040 17.530 11.842 1.00 51.56 120 TYR C O 1
ATOM 2339 N N . THR C 1 25 ? 31.092 17.582 10.727 1.00 57.23 121 THR C N 1
ATOM 2340 C CA . THR C 1 25 ? 30.315 17.505 11.960 1.00 59.71 121 THR C CA 1
ATOM 2341 C C . THR C 1 25 ? 29.322 16.332 12.043 1.00 57.81 121 THR C C 1
ATOM 2342 O O . THR C 1 25 ? 28.632 16.178 13.044 1.00 62.74 121 THR C O 1
ATOM 2346 N N . LEU C 1 26 ? 29.296 15.500 11.008 1.00 55.76 122 LEU C N 1
ATOM 2347 C CA . LEU C 1 26 ? 28.315 14.430 10.874 1.00 59.71 122 LEU C CA 1
ATOM 2348 C C . LEU C 1 26 ? 28.333 13.414 12.003 1.00 56.35 122 LEU C C 1
ATOM 2349 O O . LEU C 1 26 ? 27.284 12.909 12.366 1.00 55.65 122 LEU C O 1
ATOM 2354 N N . GLN C 1 27 ? 29.511 13.099 12.534 1.00 50.87 123 GLN C N 1
ATOM 2355 C CA . GLN C 1 27 ? 29.579 12.137 13.604 1.00 52.68 123 GLN C CA 1
ATOM 2356 C C . GLN C 1 27 ? 29.066 12.762 14.917 1.00 48.39 123 GLN C C 1
ATOM 2357 O O . GLN C 1 27 ? 28.336 12.102 15.614 1.00 44.86 123 GLN C O 1
ATOM 2363 N N . LYS C 1 28 ? 29.406 14.015 15.219 1.00 45.77 124 LYS C N 1
ATOM 2364 C CA . LYS C 1 28 ? 28.887 14.681 16.415 1.00 47.43 124 LYS C CA 1
ATOM 2365 C C . LYS C 1 28 ? 27.351 14.876 16.354 1.00 44.31 124 LYS C C 1
ATOM 2366 O O . LYS C 1 28 ? 26.654 14.787 17.377 1.00 40.12 124 LYS C O 1
ATOM 2372 N N . ASP C 1 29 ? 26.871 15.167 15.158 1.00 37.73 125 ASP C N 1
ATOM 2373 C CA . ASP C 1 29 ? 25.481 15.396 14.892 1.00 41.46 125 ASP C CA 1
ATOM 2374 C C . ASP C 1 29 ? 24.694 14.119 15.088 1.00 45.96 125 ASP C C 1
ATOM 2375 O O . ASP C 1 29 ? 23.650 14.152 15.738 1.00 40.82 125 ASP C O 1
ATOM 2380 N N . TYR C 1 30 ? 25.244 13.012 14.592 1.00 39.43 126 TYR C N 1
ATOM 2381 C CA . TYR C 1 30 ? 24.666 11.697 14.749 1.00 37.59 126 TYR C CA 1
ATOM 2382 C C . TYR C 1 30 ? 24.571 11.307 16.205 1.00 38.03 126 TYR C C 1
ATOM 2383 O O . TYR C 1 30 ? 23.525 10.787 16.660 1.00 36.92 126 TYR C O 1
ATOM 2392 N N . GLU C 1 31 ? 25.669 11.522 16.929 1.00 34.84 127 GLU C N 1
ATOM 2393 C CA . GLU C 1 31 ? 25.684 11.293 18.361 1.00 38.12 127 GLU C CA 1
ATOM 2394 C C . GLU C 1 31 ? 24.661 12.146 19.123 1.00 33.61 127 GLU C C 1
ATOM 2395 O O . GLU C 1 31 ? 24.071 11.678 20.033 1.00 34.22 127 GLU C O 1
ATOM 2401 N N . THR C 1 32 ? 24.562 13.423 18.795 1.00 36.08 128 THR C N 1
ATOM 2402 C CA . THR C 1 32 ? 23.577 14.348 19.406 1.00 38.53 128 THR C CA 1
ATOM 2403 C C . THR C 1 32 ? 22.152 13.835 19.194 1.00 33.44 128 THR C C 1
ATOM 2404 O O . THR C 1 32 ? 21.403 13.805 20.099 1.00 31.25 128 THR C O 1
ATOM 2408 N N . VAL C 1 33 ? 21.809 13.420 17.997 1.00 31.02 129 VAL C N 1
ATOM 2409 C CA . VAL C 1 33 ? 20.467 12.921 17.759 1.00 33.14 129 VAL C CA 1
ATOM 2410 C C . VAL C 1 33 ? 20.161 11.722 18.676 1.00 34.83 129 VAL C C 1
ATOM 2411 O O . VAL C 1 33 ? 19.032 11.629 19.245 1.00 35.04 129 VAL C O 1
ATOM 2415 N N . GLY C 1 34 ? 21.159 10.812 18.836 1.00 30.95 130 GLY C N 1
ATOM 2416 C CA . GLY C 1 34 ? 20.960 9.659 19.727 1.00 33.48 130 GLY C CA 1
ATOM 2417 C C . GLY C 1 34 ? 20.731 10.070 21.166 1.00 30.46 130 GLY C C 1
ATOM 2418 O O . GLY C 1 34 ? 19.862 9.533 21.886 1.00 32.75 130 GLY C O 1
ATOM 2419 N N . MET C 1 35 ? 21.516 11.019 21.597 1.00 27.96 131 MET C N 1
ATOM 2420 C CA . MET C 1 35 ? 21.392 11.487 22.990 1.00 32.26 131 MET C CA 1
ATOM 2421 C C . MET C 1 35 ? 20.067 12.276 23.311 1.00 30.36 131 MET C C 1
ATOM 2422 O O . MET C 1 35 ? 19.712 12.442 24.430 1.00 31.73 131 MET C O 1
ATOM 2427 N N . LEU C 1 36 ? 19.410 12.773 22.295 1.00 29.05 132 LEU C N 1
ATOM 2428 C CA . LEU C 1 36 ? 18.175 13.499 22.380 1.00 29.58 132 LEU C CA 1
ATOM 2429 C C . LEU C 1 36 ? 16.977 12.644 22.013 1.00 26.91 132 LEU C C 1
ATOM 2430 O O . LEU C 1 36 ? 15.893 13.182 21.938 1.00 27.96 132 LEU C O 1
ATOM 2435 N N . SER C 1 37 ? 17.188 11.381 21.706 1.00 27.33 133 SER C N 1
ATOM 2436 C CA . SER C 1 37 ? 16.173 10.457 21.224 1.00 29.62 133 SER C CA 1
ATOM 2437 C C . SER C 1 37 ? 15.907 9.421 22.252 1.00 32.10 133 SER C C 1
ATOM 2438 O O . SER C 1 37 ? 16.821 9.090 23.111 1.00 30.98 133 SER C O 1
ATOM 2441 N N . SER C 1 38 ? 14.636 8.981 22.287 1.00 32.33 134 SER C N 1
ATOM 2442 C CA . SER C 1 38 ? 14.284 7.836 23.121 1.00 32.19 134 SER C CA 1
ATOM 2443 C C . SER C 1 38 ? 15.143 6.660 22.608 1.00 31.17 134 SER C C 1
ATOM 2444 O O . SER C 1 38 ? 15.609 6.679 21.445 1.00 30.43 134 SER C O 1
ATOM 2447 N N . PRO C 1 39 ? 15.254 5.585 23.424 1.00 31.84 135 PRO C N 1
ATOM 2448 C CA . PRO C 1 39 ? 15.867 4.360 22.952 1.00 34.51 135 PRO C CA 1
ATOM 2449 C C . PRO C 1 39 ? 15.307 3.840 21.612 1.00 38.77 135 PRO C C 1
ATOM 2450 O O . PRO C 1 39 ? 16.050 3.653 20.655 1.00 35.07 135 PRO C O 1
ATOM 2454 N N . SER C 1 40 ? 14.000 3.726 21.475 1.00 38.97 136 SER C N 1
ATOM 2455 C CA . SER C 1 40 ? 13.456 3.181 20.229 1.00 38.97 136 SER C CA 1
ATOM 2456 C C . SER C 1 40 ? 13.661 4.106 19.088 1.00 38.24 136 SER C C 1
ATOM 2457 O O . SER C 1 40 ? 13.931 3.673 17.993 1.00 34.97 136 SER C O 1
ATOM 2460 N N . GLU C 1 41 ? 13.452 5.410 19.307 1.00 39.89 137 GLU C N 1
ATOM 2461 C CA . GLU C 1 41 ? 13.628 6.362 18.201 1.00 40.46 137 GLU C CA 1
ATOM 2462 C C . GLU C 1 41 ? 15.112 6.456 17.807 1.00 36.01 137 GLU C C 1
ATOM 2463 O O . GLU C 1 41 ? 15.415 6.644 16.625 1.00 37.14 137 GLU C O 1
ATOM 2469 N N . GLY C 1 42 ? 16.001 6.388 18.793 1.00 33.36 138 GLY C N 1
ATOM 2470 C CA . GLY C 1 42 ? 17.458 6.248 18.523 1.00 35.82 138 GLY C CA 1
ATOM 2471 C C . GLY C 1 42 ? 17.813 5.022 17.678 1.00 38.05 138 GLY C C 1
ATOM 2472 O O . GLY C 1 42 ? 18.573 5.162 16.726 1.00 42.20 138 GLY C O 1
ATOM 2473 N N . GLN C 1 43 ? 17.186 3.864 17.964 1.00 41.49 139 GLN C N 1
ATOM 2474 C CA . GLN C 1 43 ? 17.365 2.618 17.148 1.00 42.94 139 GLN C CA 1
ATOM 2475 C C . GLN C 1 43 ? 16.822 2.824 15.761 1.00 44.95 139 GLN C C 1
ATOM 2476 O O . GLN C 1 43 ? 17.453 2.433 14.779 1.00 44.54 139 GLN C O 1
ATOM 2482 N N . SER C 1 44 ? 15.695 3.521 15.669 1.00 41.32 140 SER C N 1
ATOM 2483 C CA . SER C 1 44 ? 15.064 3.726 14.375 1.00 42.28 140 SER C CA 1
ATOM 2484 C C . SER C 1 44 ? 15.834 4.698 13.508 1.00 47.94 140 SER C C 1
ATOM 2485 O O . SER C 1 44 ? 15.958 4.500 12.322 1.00 45.68 140 SER C O 1
ATOM 2488 N N . TYR C 1 45 ? 16.358 5.744 14.123 1.00 41.00 141 TYR C N 1
ATOM 2489 C CA . TYR C 1 45 ? 17.199 6.691 13.436 1.00 44.99 141 TYR C CA 1
ATOM 2490 C C . TYR C 1 45 ? 18.497 6.020 12.895 1.00 44.22 141 TYR C C 1
ATOM 2491 O O . TYR C 1 45 ? 18.919 6.306 11.786 1.00 45.43 141 TYR C O 1
ATOM 2500 N N . ALA C 1 46 ? 19.112 5.179 13.714 1.00 42.00 142 ALA C N 1
ATOM 2501 C CA . ALA C 1 46 ? 20.371 4.514 13.367 1.00 48.54 142 ALA C CA 1
ATOM 2502 C C . ALA C 1 46 ? 20.155 3.594 12.193 1.00 49.16 142 ALA C C 1
ATOM 2503 O O . ALA C 1 46 ? 20.963 3.562 11.309 1.00 54.10 142 ALA C O 1
ATOM 2505 N N . SER C 1 47 ? 19.047 2.874 12.170 1.00 53.59 143 SER C N 1
ATOM 2506 C CA . SER C 1 47 ? 18.763 2.005 11.010 1.00 66.71 143 SER C CA 1
ATOM 2507 C C . SER C 1 47 ? 18.651 2.805 9.696 1.00 70.66 143 SER C C 1
ATOM 2508 O O . SER C 1 47 ? 19.259 2.460 8.674 1.00 75.95 143 SER C O 1
ATOM 2511 N N . GLN C 1 48 ? 17.909 3.903 9.760 1.00 71.00 144 GLN C N 1
ATOM 2512 C CA . GLN C 1 48 ? 17.564 4.663 8.577 1.00 70.33 144 GLN C CA 1
ATOM 2513 C C . GLN C 1 48 ? 18.664 5.597 8.159 1.00 71.68 144 GLN C C 1
ATOM 2514 O O . GLN C 1 48 ? 18.566 6.263 7.122 1.00 69.50 144 GLN C O 1
ATOM 2520 N N . PHE C 1 49 ? 19.686 5.711 8.992 1.00 77.51 145 PHE C N 1
ATOM 2521 C CA . PHE C 1 49 ? 20.861 6.443 8.609 1.00 78.92 145 PHE C CA 1
ATOM 2522 C C . PHE C 1 49 ? 21.625 5.590 7.585 1.00 83.59 145 PHE C C 1
ATOM 2523 O O . PHE C 1 49 ? 21.858 4.377 7.826 1.00 73.36 145 PHE C O 1
ATOM 2531 N N . GLN C 1 50 ? 21.929 6.240 6.443 1.00 90.73 146 GLN C N 1
ATOM 2532 C CA . GLN C 1 50 ? 22.762 5.729 5.339 1.00 94.33 146 GLN C CA 1
ATOM 2533 C C . GLN C 1 50 ? 23.703 6.852 4.829 1.00 98.88 146 GLN C C 1
ATOM 2534 O O . GLN C 1 50 ? 23.320 7.704 4.002 1.00 90.10 146 GLN C O 1
ATOM 2540 N N . VAL C 1 63 ? 29.029 18.099 -0.817 1.00 93.26 159 VAL C N 1
ATOM 2541 C CA . VAL C 1 63 ? 27.771 18.724 -0.434 1.00 87.81 159 VAL C CA 1
ATOM 2542 C C . VAL C 1 63 ? 27.763 19.192 1.039 1.00 90.35 159 VAL C C 1
ATOM 2543 O O . VAL C 1 63 ? 28.483 18.658 1.898 1.00 87.40 159 VAL C O 1
ATOM 2547 N N . ARG C 1 64 ? 26.945 20.207 1.311 1.00 79.43 160 ARG C N 1
ATOM 2548 C CA . ARG C 1 64 ? 26.648 20.653 2.671 1.00 69.50 160 ARG C CA 1
ATOM 2549 C C . ARG C 1 64 ? 25.169 21.101 2.743 1.00 65.04 160 ARG C C 1
ATOM 2550 O O . ARG C 1 64 ? 24.777 21.968 1.989 1.00 60.56 160 ARG C O 1
ATOM 2558 N N . THR C 1 65 ? 24.364 20.509 3.632 1.00 55.84 161 THR C N 1
ATOM 2559 C CA . THR C 1 65 ? 22.950 20.870 3.755 1.00 51.39 161 THR C CA 1
ATOM 2560 C C . THR C 1 65 ? 22.783 21.551 5.102 1.00 50.48 161 THR C C 1
ATOM 2561 O O . THR C 1 65 ? 23.133 20.990 6.164 1.00 44.84 161 THR C O 1
ATOM 2565 N N . SER C 1 66 ? 22.304 22.783 5.058 1.00 50.17 162 SER C N 1
ATOM 2566 C CA . SER C 1 66 ? 22.157 23.570 6.269 1.00 54.62 162 SER C CA 1
ATOM 2567 C C . SER C 1 66 ? 20.671 23.769 6.604 1.00 49.48 162 SER C C 1
ATOM 2568 O O . SER C 1 66 ? 19.803 23.777 5.718 1.00 46.00 162 SER C O 1
ATOM 2571 N N . VAL C 1 67 ? 20.407 23.978 7.893 1.00 49.43 163 VAL C N 1
ATOM 2572 C CA . VAL C 1 67 ? 19.035 24.056 8.377 1.00 44.15 163 VAL C CA 1
ATOM 2573 C C . VAL C 1 67 ? 18.712 25.453 8.807 1.00 39.46 163 VAL C C 1
ATOM 2574 O O . VAL C 1 67 ? 19.472 26.064 9.512 1.00 41.16 163 VAL C O 1
ATOM 2578 N N . THR C 1 68 ? 17.538 25.911 8.397 1.00 41.11 164 THR C N 1
ATOM 2579 C CA . THR C 1 68 ? 16.968 27.175 8.876 1.00 46.11 164 THR C CA 1
ATOM 2580 C C . THR C 1 68 ? 15.640 26.911 9.553 1.00 39.80 164 THR C C 1
ATOM 2581 O O . THR C 1 68 ? 14.695 26.418 8.922 1.00 39.47 164 THR C O 1
ATOM 2585 N N . ILE C 1 69 ? 15.559 27.197 10.856 1.00 40.04 165 ILE C N 1
ATOM 2586 C CA . ILE C 1 69 ? 14.290 26.997 11.524 1.00 38.90 165 ILE C CA 1
ATOM 2587 C C . ILE C 1 69 ? 13.392 28.178 11.260 1.00 39.22 165 ILE C C 1
ATOM 2588 O O . ILE C 1 69 ? 13.766 29.279 11.540 1.00 45.20 165 ILE C O 1
ATOM 2593 N N . VAL C 1 70 ? 12.177 27.925 10.827 1.00 40.23 166 VAL C N 1
ATOM 2594 C CA . VAL C 1 70 ? 11.234 28.981 10.464 1.00 45.24 166 VAL C CA 1
ATOM 2595 C C . VAL C 1 70 ? 10.172 29.191 11.549 1.00 47.97 166 VAL C C 1
ATOM 2596 O O . VAL C 1 70 ? 9.887 30.329 11.865 1.00 54.68 166 VAL C O 1
ATOM 2600 N N . SER C 1 71 ? 9.601 28.124 12.124 1.00 43.93 167 SER C N 1
ATOM 2601 C CA . SER C 1 71 ? 8.765 28.269 13.358 1.00 45.67 167 SER C CA 1
ATOM 2602 C C . SER C 1 71 ? 8.595 26.941 14.061 1.00 42.96 167 SER C C 1
ATOM 2603 O O . SER C 1 71 ? 8.729 25.856 13.422 1.00 38.32 167 SER C O 1
ATOM 2606 N N . ILE C 1 72 ? 8.253 27.043 15.350 1.00 36.34 168 ILE C N 1
ATOM 2607 C CA . ILE C 1 72 ? 8.118 25.908 16.269 1.00 37.25 168 ILE C CA 1
ATOM 2608 C C . ILE C 1 72 ? 6.835 26.101 17.063 1.00 37.19 168 ILE C C 1
ATOM 2609 O O . ILE C 1 72 ? 6.687 27.100 17.793 1.00 36.26 168 ILE C O 1
ATOM 2614 N N . VAL C 1 73 ? 5.907 25.161 16.941 1.00 34.63 169 VAL C N 1
ATOM 2615 C CA . VAL C 1 73 ? 4.676 25.221 17.697 1.00 35.20 169 VAL C CA 1
ATOM 2616 C C . VAL C 1 73 ? 4.477 23.946 18.497 1.00 31.98 169 VAL C C 1
ATOM 2617 O O . VAL C 1 73 ? 4.003 22.982 17.977 1.00 32.88 169 VAL C O 1
ATOM 2621 N N . PRO C 1 74 ? 4.760 23.975 19.791 1.00 28.31 170 PRO C N 1
ATOM 2622 C CA . PRO C 1 74 ? 4.394 22.856 20.633 1.00 31.75 170 PRO C CA 1
ATOM 2623 C C . PRO C 1 74 ? 2.906 22.926 21.011 1.00 31.78 170 PRO C C 1
ATOM 2624 O O . PRO C 1 74 ? 2.348 24.007 21.038 1.00 32.72 170 PRO C O 1
ATOM 2628 N N . ASN C 1 75 ? 2.262 21.779 21.226 1.00 32.28 171 ASN C N 1
ATOM 2629 C CA . ASN C 1 75 ? 0.852 21.730 21.618 1.00 34.42 171 ASN C CA 1
ATOM 2630 C C . ASN C 1 75 ? 0.713 21.676 23.124 1.00 38.29 171 ASN C C 1
ATOM 2631 O O . ASN C 1 75 ? -0.400 21.544 23.611 1.00 37.39 171 ASN C O 1
ATOM 2636 N N . GLY C 1 76 ? 1.834 21.770 23.856 1.00 31.61 172 GLY C N 1
ATOM 2637 C CA . GLY C 1 76 ? 1.782 21.827 25.314 1.00 34.59 172 GLY C CA 1
ATOM 2638 C C . GLY C 1 76 ? 1.702 20.454 25.929 1.00 35.86 172 GLY C C 1
ATOM 2639 O O . GLY C 1 76 ? 1.899 20.321 27.133 1.00 36.67 172 GLY C O 1
ATOM 2640 N N . LYS C 1 77 ? 1.457 19.422 25.110 1.00 35.16 173 LYS C N 1
ATOM 2641 C CA . LYS C 1 77 ? 1.233 18.052 25.592 1.00 40.39 173 LYS C CA 1
ATOM 2642 C C . LYS C 1 77 ? 2.178 16.999 25.001 1.00 39.77 173 LYS C C 1
ATOM 2643 O O . LYS C 1 77 ? 1.844 15.831 25.033 1.00 40.84 173 LYS C O 1
ATOM 2649 N N . GLY C 1 78 ? 3.333 17.372 24.466 1.00 33.91 174 GLY C N 1
ATOM 2650 C CA . GLY C 1 78 ? 4.285 16.363 23.944 1.00 35.40 174 GLY C CA 1
ATOM 2651 C C . GLY C 1 78 ? 4.318 16.131 22.430 1.00 34.14 174 GLY C C 1
ATOM 2652 O O . GLY C 1 78 ? 4.994 15.239 21.969 1.00 35.06 174 GLY C O 1
ATOM 2653 N N . ILE C 1 79 ? 3.651 16.980 21.669 1.00 33.70 175 ILE C N 1
ATOM 2654 C CA . ILE C 1 79 ? 3.808 17.049 20.220 1.00 34.10 175 ILE C CA 1
ATOM 2655 C C . ILE C 1 79 ? 4.254 18.443 19.806 1.00 32.89 175 ILE C C 1
ATOM 2656 O O . ILE C 1 79 ? 3.726 19.441 20.272 1.00 35.34 175 ILE C O 1
ATOM 2661 N N . GLY C 1 80 ? 5.219 18.521 18.927 1.00 33.25 176 GLY C N 1
ATOM 2662 C CA . GLY C 1 80 ? 5.678 19.819 18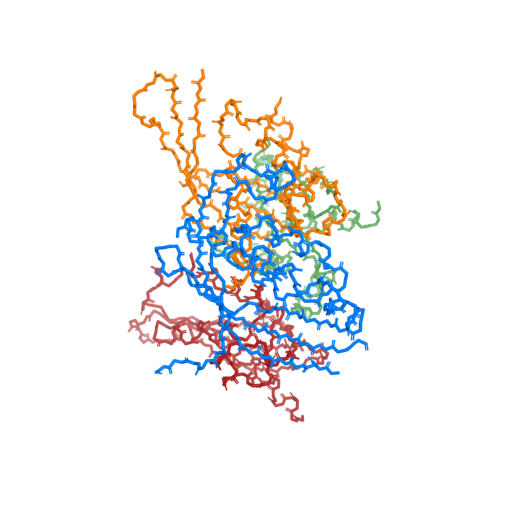.393 1.00 37.46 176 GLY C CA 1
ATOM 2663 C C . GLY C 1 80 ? 5.691 19.772 16.888 1.00 33.92 176 GLY C C 1
ATOM 2664 O O . GLY C 1 80 ? 5.962 18.717 16.376 1.00 36.58 176 GLY C O 1
ATOM 2665 N N . THR C 1 81 ? 5.373 20.911 16.237 1.00 34.33 177 THR C N 1
ATOM 2666 C CA . THR C 1 81 ? 5.476 21.102 14.796 1.00 36.11 177 THR C CA 1
ATOM 2667 C C . THR C 1 81 ? 6.546 22.103 14.478 1.00 34.08 177 THR C C 1
ATOM 2668 O O . THR C 1 81 ? 6.508 23.222 14.937 1.00 41.38 177 THR C O 1
ATOM 2672 N N . VAL C 1 82 ? 7.560 21.681 13.741 1.00 35.28 178 VAL C N 1
ATOM 2673 C CA . VAL C 1 82 ? 8.647 22.525 13.372 1.00 34.45 178 VAL C CA 1
ATOM 2674 C C . VAL C 1 82 ? 8.601 22.766 11.882 1.00 34.39 178 VAL C C 1
ATOM 2675 O O . VAL C 1 82 ? 8.757 21.842 11.098 1.00 39.34 178 VAL C O 1
ATOM 2679 N N . ARG C 1 83 ? 8.458 24.006 11.464 1.00 41.64 179 ARG C N 1
ATOM 2680 C CA . ARG C 1 83 ? 8.608 24.315 10.029 1.00 41.86 179 ARG C CA 1
ATOM 2681 C C . ARG C 1 83 ? 10.010 24.766 9.831 1.00 40.99 179 ARG C C 1
ATOM 2682 O O . ARG C 1 83 ? 10.548 25.546 10.630 1.00 36.48 179 ARG C O 1
ATOM 2690 N N . PHE C 1 84 ? 10.649 24.217 8.806 1.00 38.55 180 PHE C N 1
ATOM 2691 C CA . PHE C 1 84 ? 12.043 24.482 8.581 1.00 40.07 180 PHE C CA 1
ATOM 2692 C C . PHE C 1 84 ? 12.413 24.369 7.095 1.00 40.56 180 PHE C C 1
ATOM 2693 O O . PHE C 1 84 ? 11.671 23.837 6.297 1.00 37.85 180 PHE C O 1
ATOM 2701 N N . ALA C 1 85 ? 13.564 24.929 6.745 1.00 44.91 181 ALA C N 1
ATOM 2702 C CA . ALA C 1 85 ? 14.114 24.783 5.391 1.00 45.33 181 ALA C CA 1
ATOM 2703 C C . ALA C 1 85 ? 15.431 24.064 5.423 1.00 42.87 181 ALA C C 1
ATOM 2704 O O . ALA C 1 85 ? 16.224 24.197 6.392 1.00 44.52 181 ALA C O 1
ATOM 2706 N N . LYS C 1 86 ? 15.689 23.329 4.349 1.00 45.84 182 LYS C N 1
ATOM 2707 C CA . LYS C 1 86 ? 16.999 22.718 4.118 1.00 49.52 182 LYS C CA 1
ATOM 2708 C C . LYS C 1 86 ? 17.619 23.353 2.873 1.00 53.74 182 LYS C C 1
ATOM 2709 O O . LYS C 1 86 ? 16.972 23.408 1.829 1.00 52.29 182 LYS C O 1
ATOM 2715 N N . THR C 1 87 ? 18.871 23.792 2.989 1.00 58.58 183 THR C N 1
ATOM 2716 C CA . THR C 1 87 ? 19.611 24.394 1.869 1.00 55.11 183 THR C CA 1
ATOM 2717 C C . THR C 1 87 ? 20.838 23.547 1.591 1.00 54.56 183 THR C C 1
ATOM 2718 O O . THR C 1 87 ? 21.739 23.459 2.430 1.00 50.95 183 THR C O 1
ATOM 2722 N N . THR C 1 88 ? 20.874 22.921 0.425 1.00 56.79 184 THR C N 1
ATOM 2723 C CA . THR C 1 88 ? 22.076 22.199 -0.027 1.00 67.97 184 THR C CA 1
ATOM 2724 C C . THR C 1 88 ? 22.935 23.089 -0.911 1.00 69.59 184 THR C C 1
ATOM 2725 O O . THR C 1 88 ? 22.374 23.793 -1.752 1.00 77.23 184 THR C O 1
ATOM 2729 N N . LYS C 1 89 ? 24.264 23.038 -0.738 1.00 69.14 185 LYS C N 1
ATOM 2730 C CA . LYS C 1 89 ? 25.239 23.835 -1.522 1.00 68.74 185 LYS C CA 1
ATOM 2731 C C . LYS C 1 89 ? 26.462 23.039 -1.891 1.00 68.65 185 LYS C C 1
ATOM 2732 O O . LYS C 1 89 ? 26.456 21.813 -1.809 1.00 85.36 185 LYS C O 1
ATOM 2738 N N . GLY C 1 95 ? 26.926 29.627 -5.855 1.00 94.97 191 GLY C N 1
ATOM 2739 C CA . GLY C 1 95 ? 26.072 30.782 -5.604 1.00 93.07 191 GLY C CA 1
ATOM 2740 C C . GLY C 1 95 ? 25.242 30.630 -4.345 1.00 98.00 191 GLY C C 1
ATOM 2741 O O . GLY C 1 95 ? 25.641 31.099 -3.280 1.00 94.27 191 GLY C O 1
ATOM 2742 N N . ASP C 1 96 ? 24.092 29.963 -4.479 1.00 98.64 192 ASP C N 1
ATOM 2743 C CA . ASP C 1 96 ? 23.085 29.848 -3.405 1.00 97.54 192 ASP C CA 1
ATOM 2744 C C . ASP C 1 96 ? 22.704 28.438 -2.973 1.00 95.39 192 ASP C C 1
ATOM 2745 O O . ASP C 1 96 ? 22.560 28.180 -1.773 1.00 83.76 192 ASP C O 1
ATOM 2750 N N . GLY C 1 97 ? 22.470 27.570 -3.959 1.00 88.41 193 GLY C N 1
ATOM 2751 C CA . GLY C 1 97 ? 22.071 26.190 -3.741 1.00 77.09 193 GLY C CA 1
ATOM 2752 C C . GLY C 1 97 ? 20.570 26.032 -3.744 1.00 70.84 193 GLY C C 1
ATOM 2753 O O . GLY C 1 97 ? 19.857 26.995 -3.943 1.00 72.22 193 GLY C O 1
ATOM 2754 N N . GLU C 1 98 ? 20.093 24.808 -3.525 1.00 74.05 194 GLU C N 1
ATOM 2755 C CA . GLU C 1 98 ? 18.656 24.517 -3.502 1.00 77.66 194 GLU C CA 1
ATOM 2756 C C . GLU C 1 98 ? 18.151 24.526 -2.052 1.00 67.14 194 GLU C C 1
ATOM 2757 O O . GLU C 1 98 ? 18.743 23.904 -1.171 1.00 57.81 194 GLU C O 1
ATOM 2763 N N . THR C 1 99 ? 17.059 25.253 -1.835 1.00 59.34 195 THR C N 1
ATOM 2764 C CA . THR C 1 99 ? 16.351 25.272 -0.579 1.00 54.67 195 THR C CA 1
ATOM 2765 C C . THR C 1 99 ? 14.985 24.616 -0.728 1.00 60.24 195 THR C C 1
ATOM 2766 O O . THR C 1 99 ? 14.238 24.962 -1.635 1.00 62.29 195 THR C O 1
ATOM 2770 N N . THR C 1 100 ? 14.687 23.640 0.137 1.00 49.82 196 THR C N 1
ATOM 2771 C CA . THR C 1 100 ? 13.360 23.024 0.189 1.00 52.50 196 THR C CA 1
ATOM 2772 C C . THR C 1 100 ? 12.748 23.236 1.568 1.00 49.80 196 THR C C 1
ATOM 2773 O O . THR C 1 100 ? 13.462 23.470 2.540 1.00 50.41 196 THR C O 1
ATOM 2777 N N . HIS C 1 101 ? 11.432 23.162 1.636 1.00 52.24 197 HIS C N 1
ATOM 2778 C CA . HIS C 1 101 ? 10.688 23.476 2.875 1.00 55.83 197 HIS C CA 1
ATOM 2779 C C . HIS C 1 101 ? 9.947 22.251 3.451 1.00 52.64 197 HIS C C 1
ATOM 2780 O O . HIS C 1 101 ? 9.411 21.418 2.718 1.00 49.52 197 HIS C O 1
ATOM 2787 N N . TRP C 1 102 ? 9.903 22.164 4.776 1.00 48.94 198 TRP C N 1
ATOM 2788 C CA . TRP C 1 102 ? 9.493 20.929 5.440 1.00 46.49 198 TRP C CA 1
ATOM 2789 C C . TRP C 1 102 ? 8.751 21.213 6.728 1.00 40.49 198 TRP C C 1
ATOM 2790 O O . TRP C 1 102 ? 8.842 22.299 7.284 1.00 36.97 198 TRP C O 1
ATOM 2801 N N . ILE C 1 103 ? 8.109 20.173 7.216 1.00 41.83 199 ILE C N 1
ATOM 2802 C CA . ILE C 1 103 ? 7.391 20.153 8.463 1.00 43.53 199 ILE C CA 1
ATOM 2803 C C . ILE C 1 103 ? 7.743 18.884 9.194 1.00 39.22 199 ILE C C 1
ATOM 2804 O O . ILE C 1 103 ? 7.378 17.802 8.753 1.00 46.50 199 ILE C O 1
ATOM 2809 N N . ALA C 1 104 ? 8.426 19.022 10.308 1.00 36.51 200 ALA C N 1
ATOM 2810 C CA . ALA C 1 104 ? 8.703 17.907 11.234 1.00 37.46 200 ALA C CA 1
ATOM 2811 C C . ALA C 1 104 ? 7.573 17.827 12.223 1.00 36.14 200 ALA C C 1
ATOM 2812 O O . ALA C 1 104 ? 7.294 18.823 12.869 1.00 38.70 200 ALA C O 1
ATOM 2814 N N . THR C 1 105 ? 6.944 16.665 12.374 1.00 35.78 201 THR C N 1
ATOM 2815 C CA . THR C 1 105 ? 6.007 16.414 13.481 1.00 35.57 201 THR C CA 1
ATOM 2816 C C . THR C 1 105 ? 6.696 15.546 14.500 1.00 34.52 201 THR C C 1
ATOM 2817 O O . THR C 1 105 ? 7.153 14.460 14.162 1.00 33.12 201 THR C O 1
ATOM 2821 N N . ILE C 1 106 ? 6.813 16.038 15.733 1.00 32.06 202 ILE C N 1
ATOM 2822 C CA . ILE C 1 106 ? 7.781 15.442 16.692 1.00 34.68 202 ILE C CA 1
ATOM 2823 C C . ILE C 1 106 ? 7.080 15.152 18.005 1.00 33.83 202 ILE C C 1
ATOM 2824 O O . ILE C 1 106 ? 6.500 16.071 18.616 1.00 34.62 202 ILE C O 1
ATOM 2829 N N . GLY C 1 107 ? 7.057 13.900 18.421 1.00 27.84 203 GLY C N 1
ATOM 2830 C CA . GLY C 1 107 ? 6.517 13.597 19.777 1.00 29.04 203 GLY C CA 1
ATOM 2831 C C . GLY C 1 107 ? 7.731 13.681 20.691 1.00 29.71 203 GLY C C 1
ATOM 2832 O O . GLY C 1 107 ? 8.810 13.201 20.291 1.00 28.05 203 GLY C O 1
ATOM 2833 N N . TYR C 1 108 ? 7.561 14.121 21.951 1.00 28.99 204 TYR C N 1
ATOM 2834 C CA . TYR C 1 108 ? 8.705 14.211 22.883 1.00 28.54 204 TYR C CA 1
ATOM 2835 C C . TYR C 1 108 ? 8.221 14.228 24.293 1.00 32.00 204 TYR C C 1
ATOM 2836 O O . TYR C 1 108 ? 7.054 14.522 24.497 1.00 32.05 204 TYR C O 1
ATOM 2845 N N . GLN C 1 109 ? 9.116 13.963 25.242 1.00 28.36 205 GLN C N 1
ATOM 2846 C CA . GLN C 1 109 ? 8.860 14.054 26.704 1.00 30.28 205 GLN C CA 1
ATOM 2847 C C . GLN C 1 109 ? 10.231 14.291 27.376 1.00 29.51 205 GLN C C 1
ATOM 2848 O O . GLN C 1 109 ? 11.266 14.227 26.731 1.00 32.00 205 GLN C O 1
ATOM 2854 N N . TYR C 1 110 ? 10.231 14.492 28.663 1.00 29.75 206 TYR C N 1
ATOM 2855 C CA . TYR C 1 110 ? 11.432 14.666 29.416 1.00 31.10 206 TYR C CA 1
ATOM 2856 C C . TYR C 1 110 ? 11.524 13.468 30.355 1.00 32.34 206 TYR C C 1
ATOM 2857 O O . TYR C 1 110 ? 10.555 13.054 30.883 1.00 30.68 206 TYR C O 1
ATOM 2866 N N . VAL C 1 111 ? 12.717 12.918 30.517 1.00 34.24 207 VAL C N 1
ATOM 2867 C CA . VAL C 1 111 ? 12.977 11.807 31.377 1.00 35.66 207 VAL C CA 1
ATOM 2868 C C . VAL C 1 111 ? 13.948 12.267 32.431 1.00 35.24 207 VAL C C 1
ATOM 2869 O O . VAL C 1 111 ? 14.644 13.292 32.302 1.00 33.56 207 VAL C O 1
ATOM 2873 N N . ASN C 1 112 ? 14.039 11.482 33.469 1.00 36.22 208 ASN C N 1
ATOM 2874 C CA . ASN C 1 112 ? 15.043 11.709 34.478 1.00 36.99 208 ASN C CA 1
ATOM 2875 C C . ASN C 1 112 ? 16.472 11.639 33.839 1.00 37.37 208 ASN C C 1
ATOM 2876 O O . ASN C 1 112 ? 16.903 10.591 33.410 1.00 34.72 208 ASN C O 1
ATOM 2881 N N . PRO C 1 113 ? 17.210 12.764 33.812 1.00 39.75 209 PRO C N 1
ATOM 2882 C CA . PRO C 1 113 ? 18.568 12.775 33.273 1.00 38.97 209 PRO C CA 1
ATOM 2883 C C . PRO C 1 113 ? 19.535 11.742 33.864 1.00 37.99 209 PRO C C 1
ATOM 2884 O O . PRO C 1 113 ? 20.476 11.357 33.153 1.00 35.60 209 PRO C O 1
ATOM 2888 N N . SER C 1 114 ? 19.312 11.266 35.103 1.00 35.30 210 SER C N 1
ATOM 2889 C CA . SER C 1 114 ? 20.144 10.181 35.642 1.00 37.58 210 SER C CA 1
ATOM 2890 C C . SER C 1 114 ? 19.930 8.856 34.949 1.00 35.37 210 SER C C 1
ATOM 2891 O O . SER C 1 114 ? 20.721 7.918 35.155 1.00 36.82 210 SER C O 1
ATOM 2894 N N . LEU C 1 115 ? 18.864 8.726 34.180 1.00 31.19 211 LEU C N 1
ATOM 2895 C CA . LEU C 1 115 ? 18.598 7.493 33.420 1.00 31.06 211 LEU C CA 1
ATOM 2896 C C . LEU C 1 115 ? 19.306 7.443 32.065 1.00 29.88 211 LEU C C 1
ATOM 2897 O O . LEU C 1 115 ? 18.969 6.633 31.203 1.00 33.92 211 LEU C O 1
ATOM 2902 N N . MET C 1 116 ? 20.323 8.244 31.886 1.00 31.29 212 MET C N 1
ATOM 2903 C CA . MET C 1 116 ? 21.111 8.224 30.678 1.00 33.70 212 MET C CA 1
ATOM 2904 C C . MET C 1 116 ? 22.600 8.273 30.995 1.00 32.63 212 MET C C 1
ATOM 2905 O O . MET C 1 116 ? 22.975 8.417 32.137 1.00 29.39 212 MET C O 1
ATOM 2910 N N . SER C 1 117 ? 23.457 8.121 30.010 1.00 32.20 213 SER C N 1
ATOM 2911 C CA . SER C 1 117 ? 24.909 8.134 30.344 1.00 38.08 213 SER C CA 1
ATOM 2912 C C . SER C 1 117 ? 25.337 9.530 30.785 1.00 39.52 213 SER C C 1
ATOM 2913 O O . SER C 1 117 ? 24.601 10.493 30.581 1.00 31.53 213 SER C O 1
ATOM 2916 N N . GLU C 1 118 ? 26.496 9.614 31.413 1.00 37.62 214 GLU C N 1
ATOM 2917 C CA . GLU C 1 118 ? 27.097 10.899 31.806 1.00 43.52 214 GLU C CA 1
ATOM 2918 C C . GLU C 1 118 ? 27.308 11.819 30.612 1.00 38.13 214 GLU C C 1
ATOM 2919 O O . GLU C 1 118 ? 26.958 12.972 30.665 1.00 33.30 214 GLU C O 1
ATOM 2925 N N . SER C 1 119 ? 27.836 11.298 29.519 1.00 36.74 215 SER C N 1
ATOM 2926 C CA . SER C 1 119 ? 28.008 12.088 28.313 1.00 37.58 215 SER C CA 1
ATOM 2927 C C . SER C 1 119 ? 26.713 12.568 27.720 1.00 38.65 215 SER C C 1
ATOM 2928 O O . SER C 1 119 ? 26.596 13.752 27.337 1.00 35.80 215 SER C O 1
ATOM 2931 N N . ALA C 1 120 ? 25.732 11.661 27.614 1.00 36.35 216 ALA C N 1
ATOM 2932 C CA . ALA C 1 120 ? 24.388 12.047 27.187 1.00 33.03 216 ALA C CA 1
ATOM 2933 C C . ALA C 1 120 ? 23.848 13.168 28.025 1.00 30.67 216 ALA C C 1
ATOM 2934 O O . ALA C 1 120 ? 23.236 14.092 27.541 1.00 33.65 216 ALA C O 1
ATOM 2936 N N . ARG C 1 121 ? 24.100 13.120 29.322 1.00 30.85 217 ARG C N 1
ATOM 2937 C CA . ARG C 1 121 ? 23.515 14.069 30.226 1.00 30.35 217 ARG C CA 1
ATOM 2938 C C . ARG C 1 121 ? 24.185 15.467 30.149 1.00 39.70 217 ARG C C 1
ATOM 2939 O O . ARG C 1 121 ? 23.552 16.498 30.455 1.00 41.08 217 ARG C O 1
ATOM 2947 N N . LEU C 1 122 ? 25.445 15.521 29.722 1.00 37.14 218 LEU C N 1
ATOM 2948 C CA . LEU C 1 122 ? 26.116 16.794 29.442 1.00 45.58 218 LEU C CA 1
ATOM 2949 C C . LEU C 1 122 ? 25.608 17.435 28.152 1.00 39.69 218 LEU C C 1
ATOM 2950 O O . LEU C 1 122 ? 25.434 18.651 28.112 1.00 38.12 218 LEU C O 1
ATOM 2955 N N . THR C 1 123 ? 25.338 16.629 27.126 1.00 37.40 219 THR C N 1
ATOM 2956 C CA . THR C 1 123 ? 24.700 17.187 25.984 1.00 41.88 219 THR C CA 1
ATOM 2957 C C . THR C 1 123 ? 23.219 17.522 26.226 1.00 45.21 219 THR C C 1
ATOM 2958 O O . THR C 1 123 ? 22.741 18.460 25.620 1.00 43.48 219 THR C O 1
ATOM 2962 N N . ASN C 1 124 ? 22.544 16.821 27.145 1.00 38.68 220 ASN C N 1
ATOM 2963 C CA . ASN C 1 124 ? 21.059 16.870 27.272 1.00 31.25 220 ASN C CA 1
ATOM 2964 C C . ASN C 1 124 ? 20.745 16.921 28.731 1.00 31.47 220 ASN C C 1
ATOM 2965 O O . ASN C 1 124 ? 20.257 15.955 29.322 1.00 34.33 220 ASN C O 1
ATOM 2970 N N . PRO C 1 125 ? 21.067 18.033 29.355 1.00 34.19 221 PRO C N 1
ATOM 2971 C CA . PRO C 1 125 ? 20.901 18.146 30.799 1.00 33.61 221 PRO C CA 1
ATOM 2972 C C . PRO C 1 125 ? 19.476 18.049 31.348 1.00 33.95 221 PRO C C 1
ATOM 2973 O O . PRO C 1 125 ? 19.281 17.657 32.538 1.00 35.52 221 PRO C O 1
ATOM 2977 N N . LEU C 1 126 ? 18.485 18.417 30.526 1.00 32.24 222 LEU C N 1
ATOM 2978 C CA . LEU C 1 126 ? 17.071 18.381 30.955 1.00 32.22 222 LEU C CA 1
ATOM 2979 C C . LEU C 1 126 ? 16.468 16.995 30.630 1.00 32.66 222 LEU C C 1
ATOM 2980 O O . LEU C 1 126 ? 15.308 16.753 30.993 1.00 29.89 222 LEU C O 1
ATOM 2985 N N . GLY C 1 127 ? 17.191 16.107 29.922 1.00 29.98 223 GLY C N 1
ATOM 2986 C CA . GLY C 1 127 ? 16.606 14.767 29.563 1.00 32.11 223 GLY C CA 1
ATOM 2987 C C . GLY C 1 127 ? 15.462 14.842 28.554 1.00 33.20 223 GLY C C 1
ATOM 2988 O O . GLY C 1 127 ? 14.434 14.084 28.597 1.00 33.22 223 GLY C O 1
ATOM 2989 N N . PHE C 1 128 ? 15.648 15.730 27.617 1.00 29.62 224 PHE C N 1
ATOM 2990 C CA . PHE C 1 128 ? 14.757 15.815 26.477 1.00 30.37 224 PHE C CA 1
ATOM 2991 C C . PHE C 1 128 ? 14.912 14.505 25.648 1.00 30.16 224 PHE C C 1
ATOM 2992 O O . PHE C 1 128 ? 16.044 14.040 25.310 1.00 29.73 224 PHE C O 1
ATOM 3000 N N . ASN C 1 129 ? 13.775 13.917 25.270 1.00 27.51 225 ASN C N 1
ATOM 3001 C CA . ASN C 1 129 ? 13.780 12.692 24.438 1.00 28.30 225 ASN C CA 1
ATOM 3002 C C . ASN C 1 129 ? 12.729 12.800 23.370 1.00 29.43 225 ASN C C 1
ATOM 3003 O O . ASN C 1 129 ? 11.533 12.839 23.676 1.00 29.81 225 ASN C O 1
ATOM 3008 N N . VAL C 1 130 ? 13.142 12.739 22.111 1.00 29.88 226 VAL C N 1
ATOM 3009 C CA . VAL C 1 130 ? 12.181 12.563 21.001 1.00 31.43 226 VAL C CA 1
ATOM 3010 C C . VAL C 1 130 ? 11.742 11.099 20.970 1.00 33.05 226 VAL C C 1
ATOM 3011 O O . VAL C 1 130 ? 12.566 10.229 20.979 1.00 31.71 226 VAL C O 1
ATOM 3015 N N . THR C 1 131 ? 10.441 10.873 21.011 1.00 31.69 227 THR C N 1
ATOM 3016 C CA . THR C 1 131 ? 9.843 9.557 20.967 1.00 31.55 227 THR C CA 1
ATOM 3017 C C . THR C 1 131 ? 9.321 9.228 19.608 1.00 31.12 227 THR C C 1
ATOM 3018 O O . THR C 1 131 ? 9.026 8.083 19.385 1.00 34.82 227 THR C O 1
ATOM 3022 N N . SER C 1 132 ? 9.131 10.219 18.725 1.00 31.56 228 SER C N 1
ATOM 3023 C CA . SER C 1 132 ? 8.728 9.948 17.325 1.00 32.98 228 SER C CA 1
ATOM 3024 C C . SER C 1 132 ? 9.008 11.147 16.478 1.00 32.28 228 SER C C 1
ATOM 3025 O O . SER C 1 132 ? 8.975 12.275 16.947 1.00 33.24 228 SER C O 1
ATOM 3028 N N . TYR C 1 133 ? 9.241 10.918 15.205 1.00 36.35 229 TYR C N 1
ATOM 3029 C CA . TYR C 1 133 ? 9.739 11.979 14.355 1.00 36.16 229 TYR C CA 1
ATOM 3030 C C . TYR C 1 133 ? 9.290 11.655 13.023 1.00 40.34 229 TYR C C 1
ATOM 3031 O O . TYR C 1 133 ? 9.617 10.580 12.570 1.00 41.35 229 TYR C O 1
ATOM 3040 N N . ARG C 1 134 ? 8.573 12.573 12.373 1.00 40.18 230 ARG C N 1
ATOM 3041 C CA . ARG C 1 134 ? 8.233 12.429 10.961 1.00 48.58 23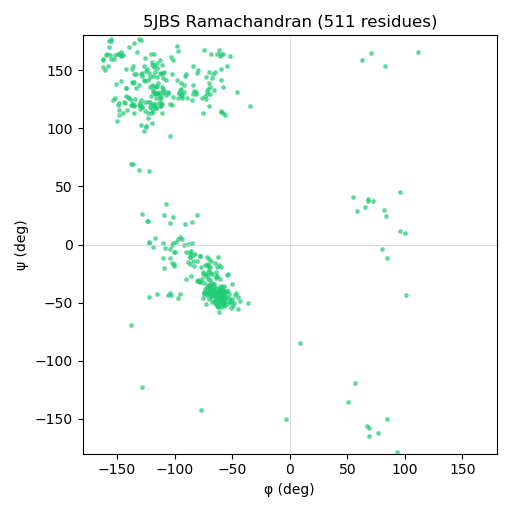0 ARG C CA 1
ATOM 3042 C C . ARG C 1 134 ? 8.421 13.776 10.272 1.00 46.47 230 ARG C C 1
ATOM 3043 O O . ARG C 1 134 ? 8.020 14.805 10.847 1.00 43.98 230 ARG C O 1
ATOM 3051 N N . VAL C 1 135 ? 8.967 13.762 9.052 1.00 44.06 231 VAL C N 1
ATOM 3052 C CA . VAL C 1 135 ? 9.169 14.986 8.225 1.00 44.43 231 VAL C CA 1
ATOM 3053 C C . VAL C 1 135 ? 8.347 14.880 6.971 1.00 46.96 231 VAL C C 1
ATOM 3054 O O . VAL C 1 135 ? 8.395 13.874 6.304 1.00 45.23 231 VAL C O 1
ATOM 3058 N N . ASP C 1 136 ? 7.575 15.916 6.662 1.00 53.91 232 ASP C N 1
ATOM 3059 C CA . ASP C 1 136 ? 6.758 15.966 5.442 1.00 49.95 232 ASP C CA 1
ATOM 3060 C C . ASP C 1 136 ? 7.025 17.257 4.692 1.00 51.71 232 ASP C C 1
ATOM 3061 O O . ASP C 1 136 ? 7.265 18.306 5.323 1.00 47.86 232 ASP C O 1
ATOM 3066 N N . PRO C 1 137 ? 6.933 17.211 3.349 1.00 55.38 233 PRO C N 1
ATOM 3067 C CA . PRO C 1 137 ? 7.075 18.448 2.587 1.00 56.72 233 PRO C CA 1
ATOM 3068 C C . PRO C 1 137 ? 6.031 19.504 2.953 1.00 55.49 233 PRO C C 1
ATOM 3069 O O . PRO C 1 137 ? 4.929 19.158 3.381 1.00 56.97 233 PRO C O 1
ATOM 3073 N N . GLU C 1 138 ? 6.391 20.774 2.804 1.00 58.49 234 GLU C N 1
ATOM 3074 C CA . GLU C 1 138 ? 5.416 21.849 2.856 1.00 67.34 234 GLU C CA 1
ATOM 3075 C C . 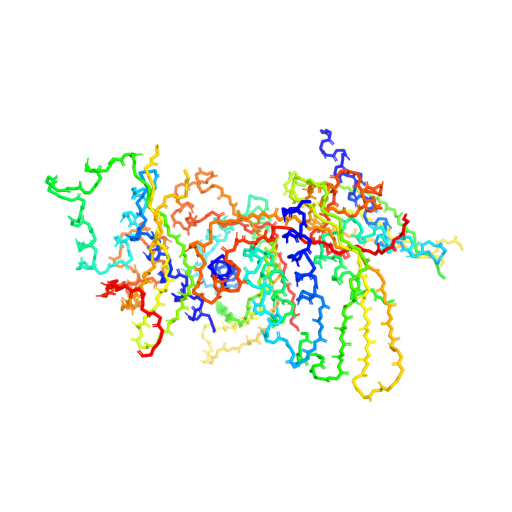GLU C 1 138 ? 4.964 22.259 1.456 1.00 64.91 234 GLU C C 1
ATOM 3076 O O . GLU C 1 138 ? 4.000 21.697 0.932 1.00 69.77 234 GLU C O 1
ATOM 3082 N N . SER D 1 1 ? 28.987 -4.395 49.329 1.00 80.19 97 SER D N 1
ATOM 3083 C CA . SER D 1 1 ? 28.294 -5.302 50.289 1.00 74.77 97 SER D CA 1
ATOM 3084 C C . SER D 1 1 ? 27.435 -6.331 49.525 1.00 69.05 97 SER D C 1
ATOM 3085 O O . SER D 1 1 ? 27.547 -6.480 48.289 1.00 51.05 97 SER D O 1
ATOM 3088 N N . TYR D 1 2 ? 26.632 -7.089 50.269 1.00 64.47 98 TYR D N 1
ATOM 3089 C CA . TYR D 1 2 ? 25.717 -8.057 49.669 1.00 68.98 98 TYR D CA 1
ATOM 3090 C C . TYR D 1 2 ? 24.719 -7.422 48.630 1.00 60.32 98 TYR D C 1
ATOM 3091 O O . TYR D 1 2 ? 24.617 -7.968 47.543 1.00 52.15 98 TYR D O 1
ATOM 3100 N N . ASP D 1 3 ? 24.046 -6.301 48.952 1.00 54.81 99 ASP D N 1
ATOM 3101 C CA . ASP D 1 3 ? 23.276 -5.517 47.964 1.00 52.46 99 ASP D CA 1
ATOM 3102 C C . ASP D 1 3 ? 24.084 -5.206 46.714 1.00 43.69 99 ASP D C 1
ATOM 3103 O O . ASP D 1 3 ? 23.573 -5.319 45.587 1.00 40.25 99 ASP D O 1
ATOM 3108 N N . THR D 1 4 ? 25.317 -4.756 46.890 1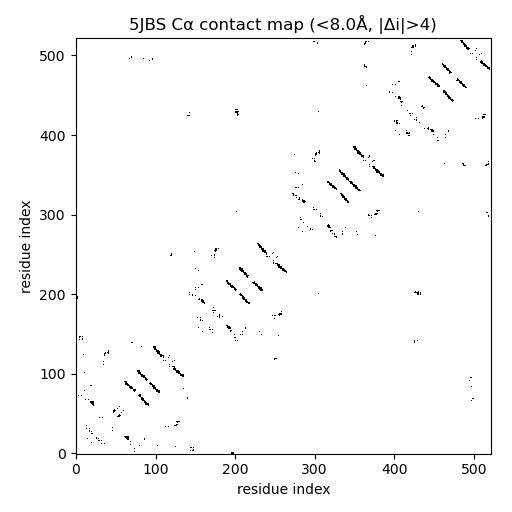.00 37.30 100 THR D N 1
ATOM 3109 C CA . THR D 1 4 ? 26.189 -4.516 45.718 1.00 39.12 100 THR D CA 1
ATOM 3110 C C . THR D 1 4 ? 26.434 -5.782 44.871 1.00 34.68 100 THR D C 1
ATOM 3111 O O . THR D 1 4 ? 26.413 -5.725 43.665 1.00 32.34 100 THR D O 1
ATOM 3115 N N . VAL D 1 5 ? 26.633 -6.917 45.533 1.00 34.69 101 VAL D N 1
ATOM 3116 C CA . VAL D 1 5 ? 26.943 -8.188 44.855 1.00 37.77 101 VAL D CA 1
ATOM 3117 C C . VAL D 1 5 ? 25.671 -8.611 44.131 1.00 33.14 101 VAL D C 1
ATOM 3118 O O . VAL D 1 5 ? 25.691 -8.804 42.934 1.00 35.92 101 VAL D O 1
ATOM 3122 N N . ARG D 1 6 ? 24.557 -8.551 44.831 1.00 31.32 102 ARG D N 1
ATOM 3123 C CA . ARG D 1 6 ? 23.251 -8.863 44.255 1.00 33.26 102 ARG D CA 1
ATOM 3124 C C . ARG D 1 6 ? 23.003 -7.966 43.047 1.00 36.80 102 ARG D C 1
ATOM 3125 O O . ARG D 1 6 ? 22.740 -8.446 41.938 1.00 30.56 102 ARG D O 1
ATOM 3133 N N . ASP D 1 7 ? 23.148 -6.654 43.234 1.00 34.88 103 ASP D N 1
ATOM 3134 C CA . ASP D 1 7 ? 22.821 -5.723 42.157 1.00 32.52 103 ASP D CA 1
ATOM 3135 C C . ASP D 1 7 ? 23.750 -5.867 40.986 1.00 31.41 103 ASP D C 1
ATOM 3136 O O . ASP D 1 7 ? 23.336 -5.731 39.863 1.00 35.66 103 ASP D O 1
ATOM 3141 N N . LYS D 1 8 ? 25.026 -6.063 41.242 1.00 30.93 104 LYS D N 1
ATOM 3142 C CA . LYS D 1 8 ? 25.940 -6.215 40.159 1.00 30.72 104 LYS D CA 1
ATOM 3143 C C . LYS D 1 8 ? 25.653 -7.503 39.375 1.00 30.01 104 LYS D C 1
ATOM 3144 O O . LYS D 1 8 ? 25.696 -7.520 38.128 1.00 31.35 104 LYS D O 1
ATOM 3150 N N . TYR D 1 9 ? 25.350 -8.589 40.079 1.00 27.87 105 TYR D N 1
ATOM 3151 C CA . TYR D 1 9 ? 24.951 -9.815 39.339 1.00 27.35 105 TYR D CA 1
ATOM 3152 C C . TYR D 1 9 ? 23.766 -9.592 38.359 1.00 27.01 105 TYR D C 1
ATOM 3153 O O . TYR D 1 9 ? 23.803 -9.976 37.149 1.00 24.29 105 TYR D O 1
ATOM 3162 N N . TRP D 1 10 ? 22.724 -9.003 38.880 1.00 26.13 106 TRP D N 1
ATOM 3163 C CA . TRP D 1 10 ? 21.504 -8.855 38.073 1.00 29.57 106 TRP D CA 1
ATOM 3164 C C . TRP D 1 10 ? 21.607 -7.875 36.894 1.00 26.98 106 TRP D C 1
ATOM 3165 O O . TRP D 1 10 ? 21.025 -8.124 35.823 1.00 29.64 106 TRP D O 1
ATOM 3176 N N . LEU D 1 11 ? 22.365 -6.801 37.094 1.00 30.70 107 LEU D N 1
ATOM 3177 C CA . LEU D 1 11 ? 22.592 -5.824 36.065 1.00 30.33 107 LEU D CA 1
ATOM 3178 C C . LEU D 1 11 ? 23.296 -6.469 34.938 1.00 31.98 107 LEU D C 1
ATOM 3179 O O . LEU D 1 11 ? 22.923 -6.261 33.749 1.00 28.92 107 LEU D O 1
ATOM 3184 N N . SER D 1 12 ? 24.284 -7.310 35.276 1.00 30.69 108 SER D N 1
ATOM 3185 C CA . SER D 1 12 ? 25.048 -7.944 34.223 1.00 29.88 108 SER D CA 1
ATOM 3186 C C . SER D 1 12 ? 24.230 -9.055 33.557 1.00 31.18 108 SER D C 1
ATOM 3187 O O . SER D 1 12 ? 24.230 -9.154 32.298 1.00 29.04 108 SER D O 1
ATOM 3190 N N . GLN D 1 13 ? 23.506 -9.856 34.351 1.00 28.44 109 GLN D N 1
ATOM 3191 C CA . GLN D 1 13 ? 22.612 -10.837 33.745 1.00 30.92 109 GLN D CA 1
ATOM 3192 C C . GLN D 1 13 ? 21.617 -10.157 32.770 1.00 29.74 109 GLN D C 1
ATOM 3193 O O . GLN D 1 13 ? 21.379 -10.664 31.646 1.00 31.38 109 GLN D O 1
ATOM 3199 N N . TYR D 1 14 ? 21.102 -8.978 33.152 1.00 29.14 110 TYR D N 1
ATOM 3200 C CA . TYR D 1 14 ? 20.159 -8.235 32.317 1.00 23.98 110 TYR D CA 1
ATOM 3201 C C . TYR D 1 14 ? 20.773 -7.807 30.993 1.00 28.47 110 TYR D C 1
ATOM 3202 O O . TYR D 1 14 ? 20.204 -8.091 29.968 1.00 27.72 110 TYR D O 1
ATOM 3211 N N . VAL D 1 15 ? 21.987 -7.249 31.023 1.00 28.81 111 VAL D N 1
ATOM 3212 C CA . VAL D 1 15 ? 22.649 -6.784 29.796 1.00 31.81 111 VAL D CA 1
ATOM 3213 C C . VAL D 1 15 ? 23.005 -7.931 28.881 1.00 31.48 111 VAL D C 1
ATOM 3214 O O . VAL D 1 15 ? 22.806 -7.838 27.680 1.00 31.17 111 VAL D O 1
ATOM 3218 N N . ILE D 1 16 ? 23.483 -9.041 29.463 1.00 30.41 112 ILE D N 1
ATOM 3219 C CA . ILE D 1 16 ? 23.798 -10.230 28.695 1.00 32.63 112 ILE D CA 1
ATOM 3220 C C . ILE D 1 16 ? 22.526 -10.750 27.980 1.00 33.96 112 ILE D C 1
ATOM 3221 O O . ILE D 1 16 ? 22.525 -10.985 26.737 1.00 31.91 112 ILE D O 1
ATOM 3226 N N . ALA D 1 17 ? 21.441 -10.855 28.734 1.00 30.02 113 ALA D N 1
ATOM 3227 C CA . ALA D 1 17 ? 20.222 -11.373 28.150 1.00 32.65 113 ALA D CA 1
ATOM 3228 C C . ALA D 1 17 ? 19.677 -10.464 27.093 1.00 33.11 113 ALA D C 1
ATOM 3229 O O . ALA D 1 17 ? 19.153 -10.932 26.035 1.00 34.59 113 ALA D O 1
ATOM 3231 N N . ARG D 1 18 ? 19.729 -9.157 27.380 1.00 30.16 114 ARG D N 1
ATOM 3232 C CA . ARG D 1 18 ? 19.123 -8.200 26.486 1.00 35.46 114 ARG D CA 1
ATOM 3233 C C . ARG D 1 18 ? 19.987 -7.905 25.278 1.00 36.70 114 ARG D C 1
ATOM 3234 O O . ARG D 1 18 ? 19.466 -7.634 24.203 1.00 34.41 114 ARG D O 1
ATOM 3242 N N . GLU D 1 19 ? 21.315 -7.968 25.410 1.00 36.27 115 GLU D N 1
ATOM 3243 C CA . GLU D 1 19 ? 22.172 -7.575 24.261 1.00 38.94 115 GLU D CA 1
ATOM 3244 C C . GLU D 1 19 ? 22.764 -8.699 23.404 1.00 38.09 115 GLU D C 1
ATOM 3245 O O . GLU D 1 19 ? 23.372 -8.427 22.355 1.00 40.43 115 GLU D O 1
ATOM 3251 N N . THR D 1 20 ? 22.574 -9.957 23.816 1.00 38.83 116 THR D N 1
ATOM 3252 C CA . THR D 1 20 ? 23.140 -11.115 23.110 1.00 38.16 116 THR D CA 1
ATOM 3253 C C . THR D 1 20 ? 22.206 -11.487 21.982 1.00 41.86 116 THR D C 1
ATOM 3254 O O . THR D 1 20 ? 21.007 -11.494 22.172 1.00 42.77 116 THR D O 1
ATOM 3258 N N . TYR D 1 21 ? 22.737 -11.790 20.806 1.00 41.04 117 TYR D N 1
ATOM 3259 C CA . TYR D 1 21 ? 21.940 -12.426 19.766 1.00 44.17 117 TYR D CA 1
ATOM 3260 C C . TYR D 1 21 ? 22.624 -13.720 19.374 1.00 42.07 117 TYR D C 1
ATOM 3261 O O . TYR D 1 21 ? 23.673 -13.680 18.774 1.00 39.12 117 TYR D O 1
ATOM 3270 N N . ASP D 1 22 ? 22.028 -14.839 19.753 1.00 42.74 118 ASP D N 1
ATOM 3271 C CA . ASP D 1 22 ? 22.573 -16.171 19.456 1.00 50.20 118 ASP D CA 1
ATOM 3272 C C . ASP D 1 22 ? 21.368 -17.051 19.311 1.00 50.40 118 ASP D C 1
ATOM 3273 O O . ASP D 1 22 ? 20.642 -17.259 20.294 1.00 46.78 118 ASP D O 1
ATOM 3278 N N . TRP D 1 23 ? 21.169 -17.578 18.100 1.00 51.25 119 TRP D N 1
ATOM 3279 C CA . TRP D 1 23 ? 20.019 -18.411 17.766 1.00 56.03 119 TRP D CA 1
ATOM 3280 C C . TRP D 1 23 ? 19.797 -19.551 18.758 1.00 52.53 119 TRP D C 1
ATOM 3281 O O . TRP D 1 23 ? 18.671 -19.852 19.064 1.00 57.05 119 TRP D O 1
ATOM 3292 N N . TYR D 1 24 ? 20.854 -20.114 19.319 1.00 54.51 120 TYR D N 1
ATOM 3293 C CA . TYR D 1 24 ? 20.733 -21.264 20.221 1.00 58.96 120 TYR D CA 1
ATOM 3294 C C . TYR D 1 24 ? 20.524 -20.946 21.691 1.00 59.12 120 TYR D C 1
ATOM 3295 O O . TYR D 1 24 ? 20.170 -21.829 22.447 1.00 57.23 120 TYR D O 1
ATOM 3304 N N . THR D 1 25 ? 20.769 -19.713 22.118 1.00 58.82 121 THR D N 1
ATOM 3305 C CA . THR D 1 25 ? 20.395 -19.263 23.471 1.00 50.43 121 THR D CA 1
ATOM 3306 C C . THR D 1 25 ? 19.151 -18.377 23.449 1.00 47.95 121 THR D C 1
ATOM 3307 O O . THR D 1 25 ? 18.651 -17.991 24.513 1.00 42.80 121 THR D O 1
ATOM 3311 N N . LEU D 1 26 ? 18.635 -18.075 22.253 1.00 47.54 122 LEU D N 1
ATOM 3312 C CA . LEU D 1 26 ? 17.705 -16.962 22.115 1.00 48.80 122 LEU D CA 1
ATOM 3313 C C . LEU D 1 26 ? 16.433 -17.118 22.921 1.00 49.02 122 LEU D C 1
ATOM 3314 O O . LEU D 1 26 ? 15.935 -16.135 23.446 1.00 47.77 122 LEU D O 1
ATOM 3319 N N . GLN D 1 27 ? 15.902 -18.332 22.976 1.00 41.27 123 GLN D N 1
ATOM 3320 C CA . GLN D 1 27 ? 14.637 -18.594 23.650 1.00 49.08 123 GLN D CA 1
ATOM 3321 C C . GLN D 1 27 ? 14.824 -18.347 25.156 1.00 46.79 123 GLN D C 1
ATOM 3322 O O . GLN D 1 27 ? 13.961 -17.789 25.803 1.00 42.64 123 GLN D O 1
ATOM 3328 N N . LYS D 1 28 ? 15.969 -18.790 25.672 1.00 43.89 124 LYS D N 1
ATOM 3329 C CA . LYS D 1 28 ? 16.324 -18.596 27.058 1.00 49.48 124 LYS D CA 1
ATOM 3330 C C . LYS D 1 28 ? 16.606 -17.083 27.385 1.00 46.42 124 LYS D C 1
ATOM 3331 O O . LYS D 1 28 ? 16.158 -16.559 28.419 1.00 41.93 124 LYS D O 1
ATOM 3337 N N . ASP D 1 29 ? 17.356 -16.418 26.513 1.00 37.61 125 ASP D N 1
ATOM 3338 C CA . ASP D 1 29 ? 17.662 -14.985 26.657 1.00 42.69 125 ASP D CA 1
ATOM 3339 C C . ASP D 1 29 ? 16.347 -14.182 26.651 1.00 39.46 125 ASP D C 1
ATOM 3340 O O . ASP D 1 29 ? 16.129 -13.245 27.460 1.00 37.45 125 ASP D O 1
ATOM 3345 N N . TYR D 1 30 ? 15.442 -14.604 25.791 1.00 36.21 126 TYR D N 1
ATOM 3346 C CA . TYR D 1 30 ? 14.209 -13.880 25.566 1.00 39.81 126 TYR D CA 1
ATOM 3347 C C . TYR D 1 30 ? 13.373 -14.013 26.779 1.00 39.94 126 TYR D C 1
ATOM 3348 O O . TYR D 1 30 ? 12.791 -13.025 27.252 1.00 37.65 126 TYR D O 1
ATOM 3357 N N . GLU D 1 31 ? 13.341 -15.211 27.336 1.00 37.85 127 GLU D N 1
ATOM 3358 C CA . GLU D 1 31 ? 12.526 -15.431 28.516 1.00 40.75 127 GLU D CA 1
ATOM 3359 C C . GLU D 1 31 ? 13.107 -14.785 29.720 1.00 37.64 127 GLU D C 1
ATOM 3360 O O . GLU D 1 31 ? 12.344 -14.270 30.509 1.00 33.53 127 GLU D O 1
ATOM 3366 N N . THR D 1 32 ? 14.437 -14.776 29.864 1.00 32.17 128 THR D N 1
ATOM 3367 C CA . THR D 1 32 ? 15.075 -14.026 30.972 1.00 34.92 128 THR D CA 1
ATOM 3368 C C . THR D 1 32 ? 14.762 -12.522 30.964 1.00 32.39 128 THR D C 1
ATOM 3369 O O . THR D 1 32 ? 14.488 -11.984 32.026 1.00 32.47 128 THR D O 1
ATOM 3373 N N . VAL D 1 33 ? 14.753 -11.863 29.778 1.00 33.92 129 VAL D N 1
ATOM 3374 C CA . VAL D 1 33 ? 14.464 -10.434 29.709 1.00 33.05 129 VAL D CA 1
ATOM 3375 C C . VAL D 1 33 ? 13.051 -10.178 30.284 1.00 33.65 129 VAL D C 1
ATOM 3376 O O . VAL D 1 33 ? 12.849 -9.259 31.111 1.00 35.07 129 VAL D O 1
ATOM 3380 N N . GLY D 1 34 ? 12.094 -10.995 29.843 1.00 30.60 130 GLY D N 1
ATOM 3381 C CA . GLY D 1 34 ? 10.658 -10.993 30.300 1.00 29.01 130 GLY D CA 1
ATOM 3382 C C . GLY D 1 34 ? 10.544 -11.089 31.832 1.00 32.56 130 GLY D C 1
ATOM 3383 O O . GLY D 1 34 ? 9.877 -10.285 32.443 1.00 39.33 130 GLY D O 1
ATOM 3384 N N . MET D 1 35 ? 11.246 -12.016 32.449 1.00 29.86 131 MET D N 1
ATOM 3385 C CA . MET D 1 35 ? 11.151 -12.222 33.881 1.00 36.19 131 MET D CA 1
ATOM 3386 C C . MET D 1 35 ? 11.717 -11.061 34.647 1.00 32.21 131 MET D C 1
ATOM 3387 O O . MET D 1 35 ? 11.285 -10.776 35.724 1.00 35.88 131 MET D O 1
ATOM 3392 N N . LEU D 1 36 ? 12.731 -10.434 34.083 1.00 31.59 132 LEU D N 1
ATOM 3393 C CA . LEU D 1 36 ? 13.457 -9.395 34.760 1.00 33.74 132 LEU D CA 1
ATOM 3394 C C . LEU D 1 36 ? 13.014 -7.980 34.411 1.00 33.88 132 LEU D C 1
ATOM 3395 O O . LEU D 1 36 ? 13.594 -7.050 34.932 1.00 33.38 132 LEU D O 1
ATOM 3400 N N . SER D 1 37 ? 11.970 -7.812 33.614 1.00 29.62 133 SER D N 1
ATOM 3401 C CA . SER D 1 37 ? 11.574 -6.484 33.178 1.00 31.82 133 SER D CA 1
ATOM 3402 C C . SER D 1 37 ? 10.182 -6.093 33.648 1.00 34.23 133 SER D C 1
ATOM 3403 O O . SER D 1 37 ? 9.317 -6.955 33.842 1.00 31.64 133 SER D O 1
ATOM 3406 N N . SER D 1 38 ? 9.979 -4.794 33.792 1.00 32.66 134 SER D N 1
ATOM 3407 C CA . SER D 1 38 ? 8.636 -4.196 33.875 1.00 34.19 134 SER D CA 1
ATOM 3408 C C . SER D 1 38 ? 7.869 -4.568 32.594 1.00 32.65 134 SER D C 1
ATOM 3409 O O . SER D 1 38 ? 8.489 -4.978 31.634 1.00 31.36 134 SER D O 1
ATOM 3412 N N . PRO D 1 39 ? 6.522 -4.415 32.566 1.00 34.28 135 PRO D N 1
ATOM 3413 C CA . PRO D 1 39 ? 5.894 -4.824 31.309 1.00 30.18 135 PRO D CA 1
ATOM 3414 C C . PRO D 1 39 ? 6.284 -3.970 30.193 1.00 30.63 135 PRO D C 1
ATOM 3415 O O . PRO D 1 39 ? 6.455 -4.497 29.111 1.00 33.60 135 PRO D O 1
ATOM 3419 N N . SER D 1 40 ? 6.409 -2.658 30.391 1.00 30.64 136 SER D N 1
ATOM 3420 C CA . SER D 1 40 ? 6.878 -1.777 29.325 1.00 33.85 136 SER D CA 1
ATOM 3421 C C . SER D 1 40 ? 8.289 -2.115 28.808 1.00 34.27 136 SER D C 1
ATOM 3422 O O . SER D 1 40 ? 8.524 -2.158 27.605 1.00 31.37 136 SER D O 1
ATOM 3425 N N . GLU D 1 41 ? 9.238 -2.379 29.707 1.00 32.87 137 GLU D N 1
ATOM 3426 C CA . GLU D 1 41 ? 10.597 -2.727 29.233 1.00 33.94 137 GLU D CA 1
ATOM 3427 C C . GLU D 1 41 ? 10.646 -4.087 28.497 1.00 35.02 137 GLU D C 1
ATOM 3428 O O . GLU D 1 41 ? 11.284 -4.231 27.375 1.00 33.49 137 GLU D O 1
ATOM 3434 N N . GLY D 1 42 ? 9.900 -5.047 29.083 1.00 32.38 138 GLY D N 1
ATOM 3435 C CA . GLY D 1 42 ? 9.656 -6.390 28.460 1.00 32.22 138 GLY D CA 1
ATOM 3436 C C . GLY D 1 42 ? 9.162 -6.265 27.038 1.00 35.35 138 GLY D C 1
ATOM 3437 O O . GLY D 1 42 ? 9.668 -6.937 26.120 1.00 34.42 138 GLY D O 1
ATOM 3438 N N . GLN D 1 43 ? 8.162 -5.409 26.845 1.00 33.43 139 GLN D N 1
ATOM 3439 C CA . GLN D 1 43 ? 7.581 -5.285 25.524 1.00 33.06 139 GLN D CA 1
ATOM 3440 C C . GLN D 1 43 ? 8.502 -4.523 24.578 1.00 33.05 139 GLN D C 1
ATOM 3441 O O . GLN D 1 43 ? 8.557 -4.791 23.352 1.00 36.51 139 GLN D O 1
ATOM 3447 N N . SER D 1 44 ? 9.242 -3.572 25.138 1.00 31.85 140 SER D N 1
ATOM 3448 C CA . SER D 1 44 ? 10.235 -2.816 24.410 1.00 35.08 140 SER D CA 1
ATOM 3449 C C . SER D 1 44 ? 11.283 -3.732 23.819 1.00 37.89 140 SER D C 1
ATOM 3450 O O . SER D 1 44 ? 11.590 -3.678 22.625 1.00 33.09 140 SER D O 1
ATOM 3453 N N . TYR D 1 45 ? 11.781 -4.635 24.662 1.00 36.69 141 TYR D N 1
ATOM 3454 C CA . TYR D 1 45 ? 12.668 -5.697 24.156 1.00 36.30 141 TYR D CA 1
ATOM 3455 C C . TYR D 1 45 ? 11.941 -6.561 23.157 1.00 38.84 141 TYR D C 1
ATOM 3456 O O . TYR D 1 45 ? 12.404 -6.805 22.022 1.00 32.48 141 TYR D O 1
ATOM 3465 N N . ALA D 1 46 ? 10.839 -7.140 23.601 1.00 35.67 142 ALA D N 1
ATOM 3466 C CA . ALA D 1 46 ? 10.241 -8.227 22.784 1.00 39.28 142 ALA D CA 1
ATOM 3467 C C . ALA D 1 46 ? 9.754 -7.770 21.425 1.00 39.68 142 ALA D C 1
ATOM 3468 O O . ALA D 1 46 ? 9.676 -8.602 20.490 1.00 36.67 142 ALA D O 1
ATOM 3470 N N . SER D 1 47 ? 9.394 -6.483 21.324 1.00 36.29 143 SER D N 1
ATOM 3471 C CA . SER D 1 47 ? 8.823 -5.962 20.086 1.00 42.27 143 SER D CA 1
ATOM 3472 C C . SER D 1 47 ? 9.800 -6.026 18.932 1.00 49.19 143 SER D C 1
ATOM 3473 O O . SER D 1 47 ? 9.377 -6.047 17.748 1.00 45.96 143 SER D O 1
ATOM 3476 N N . GLN D 1 48 ? 11.111 -6.051 19.235 1.00 45.59 144 GLN D N 1
ATOM 3477 C CA . GLN D 1 48 ? 12.070 -6.217 18.123 1.00 50.51 144 GLN D CA 1
ATOM 3478 C C . GLN D 1 48 ? 12.051 -7.627 17.475 1.00 48.79 144 GLN D C 1
ATOM 3479 O O . GLN D 1 48 ? 12.583 -7.806 16.410 1.00 50.96 144 GLN D O 1
ATOM 3485 N N . PHE D 1 49 ? 11.398 -8.599 18.113 1.00 49.00 145 PHE D N 1
ATOM 3486 C CA . PHE D 1 49 ? 11.149 -9.944 17.555 1.00 55.68 145 PHE D CA 1
ATOM 3487 C C . PHE D 1 49 ? 9.682 -10.231 17.173 1.00 59.92 145 PHE D C 1
ATOM 3488 O O . PHE D 1 49 ? 9.295 -11.405 17.173 1.00 60.41 145 PHE D O 1
ATOM 3496 N N . GLN D 1 50 ? 8.867 -9.206 16.862 1.00 62.88 146 GLN D N 1
ATOM 3497 C CA . GLN D 1 50 ? 7.389 -9.408 16.632 1.00 56.00 146 GLN D CA 1
ATOM 3498 C C . GLN D 1 50 ? 6.946 -8.926 15.282 1.00 55.36 146 GLN D C 1
ATOM 3499 O O . GLN D 1 50 ? 7.656 -8.131 14.692 1.00 63.04 146 GLN D O 1
ATOM 3505 N N . LEU D 1 55 ? 13.622 -9.462 13.518 1.00 63.91 151 LEU D N 1
ATOM 3506 C CA . LEU D 1 55 ? 15.049 -9.524 13.829 1.00 72.36 151 LEU D CA 1
ATOM 3507 C C . LEU D 1 55 ? 15.627 -10.951 13.795 1.00 76.50 151 LEU D C 1
ATOM 3508 O O . LEU D 1 55 ? 16.716 -11.152 13.268 1.00 87.13 151 LEU D O 1
ATOM 3513 N N . ASP D 1 56 ? 14.925 -11.932 14.363 1.00 75.88 152 ASP D N 1
ATOM 3514 C CA . ASP D 1 56 ? 15.415 -13.326 14.348 1.00 72.43 152 ASP D CA 1
ATOM 3515 C C . ASP D 1 56 ? 15.204 -14.020 13.017 1.00 87.18 152 ASP D C 1
ATOM 3516 O O . ASP D 1 56 ? 15.987 -14.902 12.654 1.00 94.76 152 ASP D O 1
ATOM 3521 N N . LYS D 1 57 ? 14.130 -13.665 12.312 1.00 94.08 153 LYS D N 1
ATOM 3522 C CA . LYS D 1 57 ? 13.930 -14.147 10.942 1.00 99.95 153 LYS D CA 1
ATOM 3523 C C . LYS D 1 57 ? 14.633 -13.252 9.931 1.00 93.97 153 LYS D C 1
ATOM 3524 O O . LYS D 1 57 ? 14.753 -13.633 8.771 1.00 102.51 153 LYS D O 1
ATOM 3530 N N . GLN D 1 58 ? 15.113 -12.082 10.365 1.00 90.00 154 GLN D N 1
ATOM 3531 C CA . GLN D 1 58 ? 16.113 -11.338 9.596 1.00 87.55 154 GLN D CA 1
ATOM 3532 C C . GLN D 1 58 ? 17.484 -12.020 9.664 1.00 85.31 154 GLN D C 1
ATOM 3533 O O . GLN D 1 58 ? 18.110 -12.252 8.634 1.00 87.97 154 GLN D O 1
ATOM 3539 N N . TYR D 1 59 ? 17.946 -12.322 10.875 1.00 82.16 155 TYR D N 1
ATOM 3540 C CA . TYR D 1 59 ? 19.288 -12.885 11.113 1.00 77.35 155 TYR D CA 1
ATOM 3541 C C . TYR D 1 59 ? 19.371 -14.422 11.090 1.00 74.27 155 TYR D C 1
ATOM 3542 O O . TYR D 1 59 ? 20.436 -14.961 10.802 1.00 71.97 155 TYR D O 1
ATOM 3551 N N . GLY D 1 60 ? 18.298 -15.124 11.470 1.00 65.62 156 GLY D N 1
ATOM 3552 C CA . GLY D 1 60 ? 18.371 -16.577 11.658 1.00 70.74 156 GLY D CA 1
ATOM 3553 C C . GLY D 1 60 ? 19.542 -16.982 12.542 1.00 71.07 156 GLY D C 1
ATOM 3554 O O . GLY D 1 60 ? 19.764 -16.348 13.575 1.00 64.55 156 GLY D O 1
ATOM 3555 N N . SER D 1 61 ? 20.277 -18.026 12.128 1.00 66.95 157 SER D N 1
ATOM 3556 C CA . SER D 1 61 ? 21.495 -18.484 12.826 1.00 66.79 157 SER D CA 1
ATOM 3557 C C . SER D 1 61 ? 22.797 -18.072 12.108 1.00 66.75 157 SER D C 1
ATOM 3558 O O . SER D 1 61 ? 23.847 -18.622 12.412 1.00 60.54 157 SER D O 1
ATOM 3561 N N . ASN D 1 62 ? 22.723 -17.078 11.217 1.00 61.16 158 ASN D N 1
ATOM 3562 C CA . ASN D 1 62 ? 23.876 -16.541 10.472 1.00 65.24 158 ASN D CA 1
ATOM 3563 C C . ASN D 1 62 ? 24.688 -15.426 11.141 1.00 69.22 158 ASN D C 1
ATOM 3564 O O . ASN D 1 62 ? 25.748 -15.052 10.634 1.00 65.28 158 ASN D O 1
ATOM 3569 N N . VAL D 1 63 ? 24.168 -14.872 12.242 1.00 68.48 159 VAL D N 1
ATOM 3570 C CA . VAL D 1 63 ? 24.762 -13.727 12.950 1.00 62.18 159 VAL D CA 1
ATOM 3571 C C . VAL D 1 63 ? 24.778 -14.033 14.442 1.00 54.33 159 VAL D C 1
ATOM 3572 O O . VAL D 1 63 ? 23.796 -14.516 14.996 1.00 56.01 159 VAL D O 1
ATOM 3576 N N . ARG D 1 64 ? 25.898 -13.760 15.082 1.00 48.25 160 ARG D N 1
ATOM 3577 C CA . ARG D 1 64 ? 26.028 -13.981 16.496 1.00 54.06 160 ARG D CA 1
ATOM 3578 C C . ARG D 1 64 ? 26.563 -12.691 17.124 1.00 53.90 160 ARG D C 1
ATOM 3579 O O . ARG D 1 64 ? 27.589 -12.169 16.673 1.00 45.58 160 ARG D O 1
ATOM 3587 N N . THR D 1 65 ? 25.847 -12.143 18.116 1.00 44.15 161 THR D N 1
ATOM 3588 C CA . THR D 1 65 ? 26.338 -10.989 18.823 1.00 40.55 161 THR D CA 1
ATOM 3589 C C . THR D 1 65 ? 26.519 -11.393 20.277 1.00 42.04 161 THR D C 1
ATOM 3590 O O . THR D 1 65 ? 25.569 -11.772 20.945 1.00 41.99 161 THR D O 1
ATOM 3594 N N . SER D 1 66 ? 27.728 -11.313 20.788 1.00 40.46 162 SER D N 1
ATOM 3595 C CA . SER D 1 66 ? 27.953 -11.720 22.158 1.00 40.16 162 SER D CA 1
ATOM 3596 C C . SER D 1 66 ? 28.478 -10.509 22.899 1.00 42.18 162 SER D C 1
ATOM 3597 O O . SER D 1 66 ? 29.048 -9.586 22.286 1.00 41.41 162 SER D O 1
ATOM 3600 N N . VAL D 1 67 ? 28.243 -10.522 24.205 1.00 32.94 163 VAL D N 1
ATOM 3601 C CA . VAL D 1 67 ? 28.489 -9.435 25.104 1.00 38.02 163 VAL D CA 1
ATOM 3602 C C . VAL D 1 67 ? 29.688 -9.757 25.971 1.00 38.58 163 VAL D C 1
ATOM 3603 O O . VAL D 1 67 ? 29.818 -10.898 26.424 1.00 36.07 163 VAL D O 1
ATOM 3607 N N . THR D 1 68 ? 30.521 -8.751 26.241 1.00 36.38 164 THR D N 1
ATOM 3608 C CA . THR D 1 68 ? 31.537 -8.815 27.252 1.00 31.82 164 THR D CA 1
ATOM 3609 C C . THR D 1 68 ? 31.296 -7.708 28.229 1.00 32.38 164 THR D C 1
ATOM 3610 O O . THR D 1 68 ? 31.251 -6.573 27.826 1.00 37.81 164 THR D O 1
ATOM 3614 N N . ILE D 1 69 ? 31.133 -8.005 29.512 1.00 34.17 165 ILE D N 1
ATOM 3615 C CA . ILE D 1 69 ? 30.843 -6.991 30.535 1.00 33.49 165 ILE D CA 1
ATOM 3616 C C . ILE D 1 69 ? 32.190 -6.412 30.952 1.00 40.31 165 ILE D C 1
ATOM 3617 O O . ILE D 1 69 ? 33.098 -7.164 31.271 1.00 39.97 165 ILE D O 1
ATOM 3622 N N . VAL D 1 70 ? 32.335 -5.098 30.959 1.00 35.46 166 VAL D N 1
ATOM 3623 C CA . VAL D 1 70 ? 33.617 -4.463 31.240 1.00 35.88 166 VAL D CA 1
ATOM 3624 C C . VAL D 1 70 ? 33.635 -3.857 32.624 1.00 39.01 166 VAL D C 1
ATOM 3625 O O . VAL D 1 70 ? 34.636 -3.911 33.257 1.00 36.12 166 VAL D O 1
ATOM 3629 N N . SER D 1 71 ? 32.577 -3.178 33.055 1.00 36.53 167 SER D N 1
ATOM 3630 C CA . SER D 1 71 ? 32.445 -2.743 34.483 1.00 36.46 167 SER D CA 1
ATOM 3631 C C . SER D 1 71 ? 30.977 -2.633 34.821 1.00 35.54 167 SER D C 1
ATOM 3632 O O . SER D 1 71 ? 30.156 -2.422 33.937 1.00 30.84 167 SER D O 1
ATOM 3635 N N . ILE D 1 72 ? 30.693 -2.678 36.109 1.00 34.65 168 ILE D N 1
ATOM 3636 C CA . ILE D 1 72 ? 29.384 -2.540 36.598 1.00 37.37 168 ILE D CA 1
ATOM 3637 C C . ILE D 1 72 ? 29.444 -1.643 37.817 1.00 37.22 168 ILE D C 1
ATOM 3638 O O . ILE D 1 72 ? 30.136 -1.994 38.772 1.00 38.99 168 ILE D O 1
ATOM 3643 N N . VAL D 1 73 ? 28.741 -0.502 37.773 1.00 32.37 169 VAL D N 1
ATOM 3644 C CA . VAL D 1 73 ? 28.686 0.443 38.881 1.00 38.54 169 VAL D CA 1
ATOM 3645 C C . VAL D 1 73 ? 27.237 0.726 39.309 1.00 39.22 169 VAL D C 1
ATOM 3646 O O . VAL D 1 73 ? 26.562 1.497 38.683 1.00 42.17 169 VAL D O 1
ATOM 3650 N N . PRO D 1 74 ? 26.755 0.125 40.397 1.00 43.88 170 PRO D N 1
ATOM 3651 C CA . PRO D 1 74 ? 25.455 0.636 40.856 1.00 44.16 170 PRO D CA 1
ATOM 3652 C C . PRO D 1 74 ? 25.638 2.034 41.449 1.00 50.77 170 PRO D C 1
ATOM 3653 O O . PRO D 1 74 ? 26.582 2.288 42.203 1.00 51.11 170 PRO D O 1
ATOM 3657 N N . ASN D 1 75 ? 24.760 2.945 41.060 1.00 45.87 171 ASN D N 1
ATOM 3658 C CA . ASN D 1 75 ? 25.030 4.354 41.203 1.00 56.98 171 ASN D CA 1
ATOM 3659 C C . ASN D 1 75 ? 24.295 4.887 42.413 1.00 56.55 171 ASN D C 1
ATOM 3660 O O . ASN D 1 75 ? 24.024 6.061 42.452 1.00 67.82 171 ASN D O 1
ATOM 3665 N N . GLY D 1 76 ? 23.964 4.035 43.385 1.00 62.31 172 GLY D N 1
ATOM 3666 C CA . GLY D 1 76 ? 22.965 4.368 44.390 1.00 61.13 172 GLY D CA 1
ATOM 3667 C C . GLY D 1 76 ? 21.545 4.601 43.847 1.00 63.74 172 GLY D C 1
ATOM 3668 O O . GLY D 1 76 ? 21.331 4.868 42.636 1.00 54.91 172 GLY D O 1
ATOM 3669 N N . LYS D 1 77 ? 20.585 4.453 44.764 1.00 63.24 173 LYS D N 1
ATOM 3670 C CA . LYS D 1 77 ? 19.187 4.831 44.589 1.00 60.27 173 LYS D CA 1
ATOM 3671 C C . LYS D 1 77 ? 18.530 4.181 43.347 1.00 53.22 173 LYS D C 1
ATOM 3672 O O . LYS D 1 77 ? 17.819 4.845 42.550 1.00 54.40 173 LYS D O 1
ATOM 3678 N N . GLY D 1 78 ? 18.850 2.900 43.145 1.00 42.18 174 GLY D N 1
ATOM 3679 C CA . GLY D 1 78 ? 18.266 2.084 42.064 1.00 38.43 174 GLY D CA 1
ATOM 3680 C C . GLY D 1 78 ? 18.595 2.502 40.631 1.00 35.47 174 GLY D C 1
ATOM 3681 O O . GLY D 1 78 ? 17.774 2.344 39.727 1.00 33.45 174 GLY D O 1
ATOM 3682 N N . ILE D 1 79 ? 19.776 3.048 40.399 1.00 33.50 175 ILE D N 1
ATOM 3683 C CA . ILE D 1 79 ? 20.286 3.200 39.019 1.00 34.77 175 ILE D CA 1
ATOM 3684 C C . ILE D 1 79 ? 21.648 2.573 38.907 1.00 34.09 175 ILE D C 1
ATOM 3685 O O . ILE D 1 79 ? 22.430 2.661 39.845 1.00 33.80 175 ILE D O 1
ATOM 3690 N N . GLY D 1 80 ? 21.919 1.903 37.784 1.00 31.98 176 GLY D N 1
ATOM 3691 C CA . GLY D 1 80 ? 23.194 1.233 37.566 1.00 29.72 176 GLY D CA 1
ATOM 3692 C C . GLY D 1 80 ? 23.691 1.478 36.179 1.00 29.82 176 GLY D C 1
ATOM 3693 O O . GLY D 1 80 ? 22.908 1.663 35.259 1.00 29.86 176 GLY D O 1
ATOM 3694 N N . THR D 1 81 ? 25.014 1.465 36.049 1.00 29.07 177 THR D N 1
ATOM 3695 C CA . THR D 1 81 ? 25.671 1.674 34.818 1.00 32.57 177 THR D CA 1
ATOM 3696 C C . THR D 1 81 ? 26.523 0.457 34.488 1.00 32.33 177 THR D C 1
ATOM 3697 O O . THR D 1 81 ? 27.393 0.063 35.282 1.00 32.59 177 THR D O 1
ATOM 3701 N N . VAL D 1 82 ? 26.336 -0.079 33.294 1.00 31.32 178 VAL D N 1
ATOM 3702 C CA . VAL D 1 82 ? 27.094 -1.218 32.843 1.00 30.33 178 VAL D CA 1
ATOM 3703 C C . VAL D 1 82 ? 27.838 -0.842 31.559 1.00 31.96 178 VAL D C 1
ATOM 3704 O O . VAL D 1 82 ? 27.252 -0.524 30.555 1.00 29.62 178 VAL D O 1
ATOM 3708 N N . ARG D 1 83 ? 29.168 -0.898 31.595 1.00 33.35 179 ARG D N 1
ATOM 3709 C CA . ARG D 1 83 ? 29.934 -0.738 30.380 1.00 33.96 179 ARG D CA 1
ATOM 3710 C C . ARG D 1 83 ? 30.171 -2.109 29.806 1.00 32.63 179 ARG D C 1
ATOM 3711 O O . ARG D 1 83 ? 30.509 -3.056 30.548 1.00 35.86 179 ARG D O 1
ATOM 3719 N N . PHE D 1 84 ? 30.027 -2.247 28.501 1.00 29.22 180 PHE D N 1
ATOM 3720 C CA . PHE D 1 84 ? 30.138 -3.564 27.878 1.00 30.92 180 PHE D CA 1
ATOM 3721 C C . PHE D 1 84 ? 30.541 -3.431 26.457 1.00 34.56 180 PHE D C 1
ATOM 3722 O O . PHE D 1 84 ? 30.400 -2.327 25.883 1.00 33.93 180 PHE D O 1
ATOM 3730 N N . ALA D 1 85 ? 31.069 -4.505 25.892 1.00 34.55 181 ALA D N 1
ATOM 3731 C CA . ALA D 1 85 ? 31.282 -4.561 24.423 1.00 37.05 181 ALA D CA 1
ATOM 3732 C C . ALA D 1 85 ? 30.336 -5.537 23.815 1.00 35.50 181 ALA D C 1
ATOM 3733 O O . ALA D 1 85 ? 29.975 -6.542 24.438 1.00 35.17 181 ALA D O 1
ATOM 3735 N N . LYS D 1 86 ? 29.925 -5.254 22.590 1.00 36.20 182 LYS D N 1
ATOM 3736 C CA . LYS D 1 86 ? 29.192 -6.194 21.791 1.00 37.21 182 LYS D CA 1
ATOM 3737 C C . LYS D 1 86 ? 30.047 -6.514 20.594 1.00 38.67 182 LYS D C 1
ATOM 3738 O O . LYS D 1 86 ? 30.548 -5.616 19.949 1.00 41.73 182 LYS D O 1
ATOM 3744 N N . THR D 1 87 ? 30.126 -7.794 20.266 1.00 39.62 183 THR D N 1
ATOM 3745 C CA . THR D 1 87 ? 30.931 -8.291 19.208 1.00 39.59 183 THR D CA 1
ATOM 3746 C C . THR D 1 87 ? 30.030 -9.092 18.305 1.00 44.09 183 THR D C 1
ATOM 3747 O O . THR D 1 87 ? 29.366 -10.036 18.773 1.00 40.67 183 THR D O 1
ATOM 3751 N N . THR D 1 88 ? 29.994 -8.708 17.028 1.00 43.28 184 THR D N 1
ATOM 3752 C CA . THR D 1 88 ? 29.152 -9.390 16.041 1.00 46.85 184 THR D CA 1
ATOM 3753 C C . THR D 1 88 ? 30.020 -10.038 14.966 1.00 54.37 184 THR D C 1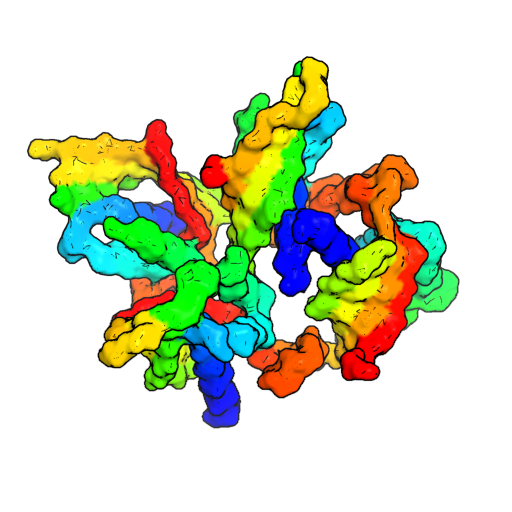
ATOM 3754 O O . THR D 1 88 ? 30.903 -9.376 14.423 1.00 48.84 184 THR D O 1
ATOM 3758 N N . LYS D 1 89 ? 29.807 -11.345 14.756 1.00 57.72 185 LYS D N 1
ATOM 3759 C CA . LYS D 1 89 ? 30.492 -12.137 13.738 1.00 68.31 185 LYS D CA 1
ATOM 3760 C C . LYS D 1 89 ? 29.429 -12.803 12.929 1.00 67.79 185 LYS D C 1
ATOM 3761 O O . LYS D 1 89 ? 28.423 -13.271 13.475 1.00 66.94 185 LYS D O 1
ATOM 3767 N N . ARG D 1 90 ? 29.655 -12.883 11.629 1.00 74.17 186 ARG D N 1
ATOM 3768 C CA . ARG D 1 90 ? 28.869 -13.788 10.826 1.00 78.20 186 ARG D CA 1
ATOM 3769 C C . ARG D 1 90 ? 29.318 -15.192 11.232 1.00 76.28 186 ARG D C 1
ATOM 3770 O O . ARG D 1 90 ? 30.495 -15.433 11.512 1.00 73.94 186 ARG D O 1
ATOM 3778 N N . THR D 1 91 ? 28.355 -16.092 11.348 1.00 79.61 187 THR D N 1
ATOM 3779 C CA . THR D 1 91 ? 28.566 -17.349 12.068 1.00 89.98 187 THR D CA 1
ATOM 3780 C C . THR D 1 91 ? 29.501 -18.347 11.346 1.00 96.36 187 THR D C 1
ATOM 3781 O O . THR D 1 91 ? 30.081 -19.243 11.982 1.00 95.75 187 THR D O 1
ATOM 3785 N N . ASN D 1 92 ? 29.611 -18.200 10.026 1.00 95.66 188 ASN D N 1
ATOM 3786 C CA . ASN D 1 92 ? 30.634 -18.887 9.231 1.00 103.00 188 ASN D CA 1
ATOM 3787 C C . ASN D 1 92 ? 32.036 -18.789 9.803 1.00 104.50 188 ASN D C 1
ATOM 3788 O O . ASN D 1 92 ? 32.725 -19.791 9.983 1.00 107.30 188 ASN D O 1
ATOM 3793 N N . GLU D 1 93 ? 32.425 -17.556 10.106 1.00 108.65 189 GLU D N 1
ATOM 3794 C CA . GLU D 1 93 ? 33.808 -17.128 9.988 1.00 109.77 189 GLU D CA 1
ATOM 3795 C C . GLU D 1 93 ? 34.635 -17.146 11.283 1.00 110.10 189 GLU D C 1
ATOM 3796 O O . GLU D 1 93 ? 34.143 -16.829 12.365 1.00 107.59 189 GLU D O 1
ATOM 3802 N N . THR D 1 94 ? 35.901 -17.544 11.142 1.00 110.82 190 THR D N 1
ATOM 3803 C CA . THR D 1 94 ? 36.936 -17.168 12.094 1.00 106.14 190 THR D CA 1
ATOM 3804 C C . THR D 1 94 ? 37.254 -15.688 11.825 1.00 104.63 190 THR D C 1
ATOM 3805 O O . THR D 1 94 ? 36.872 -15.110 10.792 1.00 95.95 190 THR D O 1
ATOM 3809 N N . GLY D 1 95 ? 37.983 -15.096 12.755 1.00 98.02 191 GLY D N 1
ATOM 3810 C CA . GLY D 1 95 ? 38.138 -13.656 12.821 1.00 89.92 191 GLY D CA 1
ATOM 3811 C C . GLY D 1 95 ? 37.416 -13.178 14.066 1.00 82.78 191 GLY D C 1
ATOM 3812 O O . GLY D 1 95 ? 36.625 -13.897 14.696 1.00 71.67 191 GLY D O 1
ATOM 3813 N N . ASP D 1 96 ? 37.700 -11.944 14.427 1.00 75.85 192 ASP D N 1
ATOM 3814 C CA . ASP D 1 96 ? 37.135 -11.371 15.624 1.00 72.26 192 ASP D CA 1
ATOM 3815 C C . ASP D 1 96 ? 35.763 -10.739 15.384 1.00 65.87 192 ASP D C 1
ATOM 3816 O O . ASP D 1 96 ? 35.026 -10.503 16.330 1.00 58.18 192 ASP D O 1
ATOM 3821 N N . GLY D 1 97 ? 35.412 -10.477 14.123 1.00 60.88 193 GLY D N 1
ATOM 3822 C CA . GLY D 1 97 ? 34.195 -9.724 13.816 1.00 62.81 193 GLY D CA 1
ATOM 3823 C C . GLY D 1 97 ? 34.322 -8.271 14.242 1.00 56.52 193 GLY D C 1
ATOM 3824 O O . GLY D 1 97 ? 35.422 -7.776 14.379 1.00 53.90 193 GLY D O 1
ATOM 3825 N N . GLU D 1 98 ? 33.202 -7.586 14.447 1.00 56.78 194 GLU D N 1
ATOM 3826 C CA . GLU D 1 98 ? 33.247 -6.158 14.767 1.00 55.05 194 GLU D CA 1
ATOM 3827 C C . GLU D 1 98 ? 32.761 -5.993 16.169 1.00 47.35 194 GLU D C 1
ATOM 3828 O O . GLU D 1 98 ? 31.718 -6.518 16.506 1.00 41.15 194 GLU D O 1
ATOM 3834 N N . THR D 1 99 ? 33.535 -5.250 16.947 1.00 44.33 195 THR D N 1
ATOM 3835 C CA . THR D 1 99 ? 33.304 -5.005 18.322 1.00 42.68 195 THR D CA 1
ATOM 3836 C C . THR D 1 99 ? 33.049 -3.512 18.524 1.00 47.97 195 THR D C 1
ATOM 3837 O O . THR D 1 99 ? 33.844 -2.699 18.088 1.00 46.01 195 THR D O 1
ATOM 3841 N N . THR D 1 100 ? 31.970 -3.169 19.231 1.00 45.11 196 THR D N 1
ATOM 3842 C CA . THR D 1 100 ? 31.676 -1.779 19.660 1.00 44.08 196 THR D CA 1
ATOM 3843 C C . THR D 1 100 ? 31.479 -1.740 21.145 1.00 38.68 196 THR D C 1
ATOM 3844 O O . THR D 1 100 ? 31.006 -2.705 21.719 1.00 35.26 196 THR D O 1
ATOM 3848 N N . HIS D 1 101 ? 31.815 -0.625 21.761 1.00 41.12 197 HIS D N 1
ATOM 3849 C CA . HIS D 1 101 ? 31.613 -0.414 23.205 1.00 36.25 197 HIS D CA 1
ATOM 3850 C C . HIS D 1 101 ? 30.383 0.487 23.579 1.00 36.56 197 HIS D C 1
ATOM 3851 O O . HIS D 1 101 ? 30.105 1.473 22.872 1.00 30.97 197 HIS D O 1
ATOM 3858 N N . TRP D 1 102 ? 29.713 0.212 24.720 1.00 30.65 198 TRP D N 1
ATOM 3859 C CA . TRP D 1 102 ? 28.405 0.775 25.060 1.00 32.42 198 TRP D CA 1
ATOM 3860 C C . TRP D 1 102 ? 28.280 0.976 26.556 1.00 34.39 198 TRP D C 1
ATOM 3861 O O . TRP D 1 102 ? 29.076 0.471 27.302 1.00 31.82 198 TRP D O 1
ATOM 3872 N N . ILE D 1 103 ? 27.305 1.777 26.964 1.00 30.41 199 ILE D N 1
ATOM 3873 C CA . ILE D 1 103 ? 27.041 2.060 28.362 1.00 32.03 199 ILE D CA 1
ATOM 3874 C C . ILE D 1 103 ? 25.540 1.804 28.451 1.00 36.24 199 ILE D C 1
ATOM 3875 O O . ILE D 1 103 ? 24.748 2.401 27.659 1.00 36.63 199 ILE D O 1
ATOM 3880 N N . ALA D 1 104 ? 25.149 0.874 29.328 1.00 29.81 200 ALA D N 1
ATOM 3881 C CA . ALA D 1 104 ? 23.737 0.690 29.622 1.00 32.93 200 ALA D CA 1
ATOM 3882 C C . ALA D 1 104 ? 23.503 1.390 30.947 1.00 36.12 200 ALA D C 1
ATOM 3883 O O . ALA D 1 104 ? 24.234 1.161 31.955 1.00 31.37 200 ALA D O 1
ATOM 3885 N N . THR D 1 105 ? 22.512 2.287 30.938 1.00 32.78 201 THR D N 1
ATOM 3886 C CA . THR D 1 105 ? 22.084 2.926 32.164 1.00 32.30 201 THR D CA 1
ATOM 3887 C C . THR D 1 105 ? 20.753 2.295 32.534 1.00 28.48 201 THR D C 1
ATOM 3888 O O . THR D 1 105 ? 19.821 2.223 31.681 1.00 30.31 201 THR D O 1
ATOM 3892 N N . ILE D 1 106 ? 20.613 1.878 33.804 1.00 29.89 202 ILE D N 1
ATOM 3893 C CA . ILE D 1 106 ? 19.544 0.942 34.136 1.00 30.62 202 ILE D CA 1
ATOM 3894 C C . ILE D 1 106 ? 18.860 1.319 35.375 1.00 31.59 202 ILE D C 1
ATOM 3895 O O . ILE D 1 106 ? 19.517 1.434 36.407 1.00 34.79 202 ILE D O 1
ATOM 3900 N N . GLY D 1 107 ? 17.546 1.560 35.281 1.00 31.77 203 GLY D N 1
ATOM 3901 C CA . GLY D 1 107 ? 16.762 1.870 36.449 1.00 30.63 203 GLY D CA 1
ATOM 3902 C C . GLY D 1 107 ? 16.149 0.564 36.883 1.00 32.00 203 GLY D C 1
ATOM 3903 O O . GLY D 1 107 ? 15.562 -0.138 36.035 1.00 31.40 203 GLY D O 1
ATOM 3904 N N . TYR D 1 108 ? 16.268 0.231 38.172 1.00 28.75 204 TYR D N 1
ATOM 3905 C CA . TYR D 1 108 ? 15.854 -1.080 38.663 1.00 33.13 204 TYR D CA 1
ATOM 3906 C C . TYR D 1 108 ? 15.381 -0.950 40.109 1.00 32.61 204 TYR D C 1
ATOM 3907 O O . TYR D 1 108 ? 15.684 0.012 40.792 1.00 33.75 204 TYR D O 1
ATOM 3916 N N . GLN D 1 109 ? 14.680 -1.981 40.543 1.00 30.87 205 GLN D N 1
ATOM 3917 C CA . GLN D 1 109 ? 14.134 -2.144 41.888 1.00 31.69 205 GLN D CA 1
ATOM 3918 C C . GLN D 1 109 ? 13.897 -3.632 42.180 1.00 31.36 205 GLN D C 1
ATOM 3919 O O . GLN D 1 109 ? 14.008 -4.442 41.330 1.00 32.13 205 GLN D O 1
ATOM 3925 N N . TYR D 1 110 ? 13.498 -3.957 43.407 1.00 36.76 206 TYR D N 1
ATOM 3926 C CA . TYR D 1 110 ? 13.104 -5.282 43.761 1.00 36.14 206 TYR D CA 1
ATOM 3927 C C . TYR D 1 110 ? 11.603 -5.260 44.164 1.00 37.09 206 TYR D C 1
ATOM 3928 O O . TYR D 1 110 ? 11.246 -4.687 45.140 1.00 34.81 206 TYR D O 1
ATOM 3937 N N . VAL D 1 111 ? 10.797 -5.970 43.412 1.00 35.22 207 VAL D N 1
ATOM 3938 C CA . VAL D 1 111 ? 9.360 -6.026 43.576 1.00 39.32 207 VAL D CA 1
ATOM 3939 C C . VAL D 1 111 ? 8.989 -7.260 44.347 1.00 37.10 207 VAL D C 1
ATOM 3940 O O . VAL D 1 111 ? 9.810 -8.170 44.486 1.00 37.56 207 VAL D O 1
ATOM 3944 N N . ASN D 1 112 ? 7.716 -7.329 44.734 1.00 39.75 208 ASN D N 1
ATOM 3945 C CA . ASN D 1 112 ? 7.131 -8.505 45.382 1.00 36.48 208 ASN D CA 1
ATOM 3946 C C . ASN D 1 112 ? 7.278 -9.690 44.521 1.00 36.89 208 ASN D C 1
ATOM 3947 O O . ASN D 1 112 ? 6.677 -9.724 43.465 1.00 35.59 208 ASN D O 1
ATOM 3952 N N . PRO D 1 113 ? 8.083 -10.677 44.943 1.00 42.33 209 PRO D N 1
ATOM 3953 C CA . PRO D 1 113 ? 8.304 -11.797 44.019 1.00 48.90 209 PRO D CA 1
ATOM 3954 C C . PRO D 1 113 ? 7.065 -12.742 43.913 1.00 45.85 209 PRO D C 1
ATOM 3955 O O . PRO D 1 113 ? 6.955 -13.443 42.946 1.00 43.24 209 PRO D O 1
ATOM 3959 N N . SER D 1 114 ? 6.137 -12.693 44.866 1.00 54.72 210 SER D N 1
ATOM 3960 C CA . SER D 1 114 ? 4.891 -13.507 44.810 1.00 49.81 210 SER D CA 1
ATOM 3961 C C . SER D 1 114 ? 4.012 -13.239 43.607 1.00 57.03 210 SER D C 1
ATOM 3962 O O . SER D 1 114 ? 3.176 -14.057 43.278 1.00 55.48 210 SER D O 1
ATOM 3965 N N . LEU D 1 115 ? 4.193 -12.088 42.959 1.00 52.35 211 LEU D N 1
ATOM 3966 C CA . LEU D 1 115 ? 3.341 -11.673 41.837 1.00 53.27 211 LEU D CA 1
ATOM 3967 C C . LEU D 1 115 ? 3.725 -12.317 40.576 1.00 49.69 211 LEU D C 1
ATOM 3968 O O . LEU D 1 115 ? 2.981 -12.251 39.629 1.00 57.04 211 LEU D O 1
ATOM 3973 N N . MET D 1 116 ? 4.893 -12.917 40.553 1.00 52.17 212 MET D N 1
ATOM 3974 C CA . MET D 1 116 ? 5.443 -13.492 39.343 1.00 55.98 212 MET D CA 1
ATOM 3975 C C . MET D 1 116 ? 4.873 -14.919 39.145 1.00 49.93 212 MET D C 1
ATOM 3976 O O . MET D 1 116 ? 4.523 -15.578 40.125 1.00 46.86 212 MET D O 1
ATOM 3981 N N . SER D 1 117 ? 4.819 -15.385 37.896 1.00 47.45 213 SER D N 1
ATOM 3982 C CA . SER D 1 117 ? 4.650 -16.803 37.576 1.00 53.75 213 SER D CA 1
ATOM 3983 C C . SER D 1 117 ? 5.647 -17.729 38.296 1.00 66.28 213 SER D C 1
ATOM 3984 O O . SER D 1 117 ? 6.722 -17.298 38.753 1.00 53.48 213 SER D O 1
ATOM 3987 N N . GLU D 1 118 ? 5.281 -19.012 38.322 1.00 65.43 214 GLU D N 1
ATOM 3988 C CA . GLU D 1 118 ? 6.120 -20.115 38.827 1.00 61.73 214 GLU D CA 1
ATOM 3989 C C . GLU D 1 118 ? 7.603 -20.111 38.368 1.00 47.97 214 GLU D C 1
ATOM 3990 O O . GLU D 1 118 ? 8.480 -20.058 39.177 1.00 44.71 214 GLU D O 1
ATOM 3996 N N . SER D 1 119 ? 7.870 -20.082 37.076 1.00 48.92 215 SER D N 1
ATOM 3997 C CA . SER D 1 119 ? 9.211 -20.261 36.575 1.00 49.80 215 SER D CA 1
ATOM 3998 C C . SER D 1 119 ? 10.043 -19.009 36.804 1.00 51.06 215 SER D C 1
ATOM 3999 O O . SER D 1 119 ? 11.176 -19.094 37.275 1.00 47.38 215 SER D O 1
ATOM 4002 N N . ALA D 1 120 ? 9.477 -17.852 36.492 1.00 38.64 216 ALA D N 1
ATOM 4003 C CA . ALA D 1 120 ? 10.027 -16.585 36.949 1.00 39.97 216 ALA D CA 1
ATOM 4004 C C . ALA D 1 120 ? 10.444 -16.540 38.384 1.00 37.51 216 ALA D C 1
ATOM 4005 O O . ALA D 1 120 ? 11.544 -16.071 38.653 1.00 38.10 216 ALA D O 1
ATOM 4007 N N . ARG D 1 121 ? 9.631 -17.042 39.305 1.00 33.05 217 ARG D N 1
ATOM 4008 C CA . ARG D 1 121 ? 10.017 -16.992 40.737 1.00 39.67 217 ARG D CA 1
ATOM 4009 C C . ARG D 1 121 ? 11.182 -17.955 41.136 1.00 41.37 217 ARG D C 1
ATOM 4010 O O . ARG D 1 121 ? 11.973 -17.708 42.093 1.00 42.86 217 ARG D O 1
ATOM 4018 N N . LEU D 1 122 ? 11.320 -19.025 40.381 1.00 36.14 218 LEU D N 1
ATOM 4019 C CA . LEU D 1 122 ? 12.480 -19.887 40.564 1.00 39.36 218 LEU D CA 1
ATOM 4020 C C . LEU D 1 122 ? 13.784 -19.180 40.133 1.00 35.18 218 LEU D C 1
ATOM 4021 O O . LEU D 1 122 ? 14.774 -19.192 40.873 1.00 31.16 218 LEU D O 1
ATOM 4026 N N . THR D 1 123 ? 13.776 -18.597 38.935 1.00 29.43 219 THR D N 1
ATOM 4027 C CA . THR D 1 123 ? 14.949 -17.910 38.385 1.00 34.70 219 THR D CA 1
ATOM 4028 C C . THR D 1 123 ? 15.241 -16.590 39.107 1.00 34.03 219 THR D C 1
ATOM 4029 O O . THR D 1 123 ? 16.393 -16.219 39.304 1.00 35.17 219 THR D O 1
ATOM 4033 N N . ASN D 1 124 ? 14.209 -15.886 39.543 1.00 30.91 220 ASN D N 1
ATOM 4034 C CA . ASN D 1 124 ? 14.356 -14.525 40.099 1.00 32.23 220 ASN D CA 1
ATOM 4035 C C . ASN D 1 124 ? 13.647 -14.386 41.392 1.00 34.01 220 ASN D C 1
ATOM 4036 O O . ASN D 1 124 ? 12.713 -13.641 41.512 1.00 36.33 220 ASN D O 1
ATOM 4041 N N . PRO D 1 125 ? 14.086 -15.126 42.390 1.00 35.91 221 PRO D N 1
ATOM 4042 C CA . PRO D 1 125 ? 13.314 -15.137 43.664 1.00 38.76 221 PRO D CA 1
ATOM 4043 C C . PRO D 1 125 ? 13.382 -13.855 44.472 1.00 38.08 221 PRO D C 1
ATOM 4044 O O . PRO D 1 125 ? 12.558 -13.655 45.335 1.00 33.07 221 PRO D O 1
ATOM 4048 N N . LEU D 1 126 ? 14.366 -13.000 44.174 1.00 37.78 222 LEU D N 1
ATOM 4049 C CA . LEU D 1 126 ? 14.536 -11.703 44.810 1.00 39.18 222 LEU D CA 1
ATOM 4050 C C . LEU D 1 126 ? 13.670 -10.625 44.202 1.00 36.77 222 LEU D C 1
ATOM 4051 O O . LEU D 1 126 ? 13.499 -9.606 44.824 1.00 39.02 222 LEU D O 1
ATOM 4056 N N . GLY D 1 127 ? 13.164 -10.843 42.982 1.00 32.56 223 GLY D N 1
ATOM 4057 C CA . GLY D 1 127 ? 12.238 -9.895 42.329 1.00 32.07 223 GLY D CA 1
ATOM 4058 C C . GLY D 1 127 ? 12.941 -8.738 41.607 1.00 29.04 223 GLY D C 1
ATOM 4059 O O . GLY D 1 127 ? 12.362 -7.662 41.438 1.00 29.76 223 GLY D O 1
ATOM 4060 N N . PHE D 1 128 ? 14.197 -8.943 41.207 1.00 29.68 224 PHE D N 1
ATOM 4061 C CA . PHE D 1 128 ? 14.895 -7.973 40.347 1.00 30.41 224 PHE D CA 1
ATOM 4062 C C . PHE D 1 128 ? 13.983 -7.565 39.252 1.00 29.52 224 PHE D C 1
ATOM 4063 O O . PHE D 1 128 ? 13.368 -8.418 38.620 1.00 32.00 224 PHE D O 1
ATOM 4071 N N . ASN D 1 129 ? 13.864 -6.261 39.041 1.00 30.89 225 ASN D N 1
ATOM 4072 C CA . ASN D 1 129 ? 12.901 -5.700 38.052 1.00 31.35 225 ASN D CA 1
ATOM 4073 C C . ASN D 1 129 ? 13.456 -4.378 37.463 1.00 31.19 225 ASN D C 1
ATOM 4074 O O . ASN D 1 129 ? 13.713 -3.396 38.207 1.00 30.68 225 ASN D O 1
ATOM 4079 N N . VAL D 1 130 ? 13.635 -4.370 36.155 1.00 30.82 226 VAL D N 1
ATOM 4080 C CA . VAL D 1 130 ? 14.167 -3.222 35.448 1.00 31.90 226 VAL D CA 1
ATOM 4081 C C . VAL D 1 130 ? 12.950 -2.402 34.968 1.00 35.07 226 VAL D C 1
ATOM 4082 O O . VAL D 1 130 ? 12.062 -2.928 34.316 1.00 32.23 226 VAL D O 1
ATOM 4086 N N . THR D 1 131 ? 12.966 -1.119 35.286 1.00 32.31 227 THR D N 1
ATOM 4087 C CA . THR D 1 131 ? 11.922 -0.151 34.919 1.00 32.85 227 THR D CA 1
ATOM 4088 C C . THR D 1 131 ? 12.409 0.834 33.860 1.00 37.43 227 THR D C 1
ATOM 4089 O O . THR D 1 131 ? 11.581 1.385 33.151 1.00 34.17 227 THR D O 1
ATOM 4093 N N . SER D 1 132 ? 13.734 1.022 33.680 1.00 34.67 228 SER D N 1
ATOM 4094 C CA . SER D 1 132 ? 14.243 1.778 32.537 1.00 30.80 228 SER D CA 1
ATOM 4095 C C . SER D 1 132 ? 15.578 1.224 32.054 1.00 30.79 228 SER D C 1
ATOM 4096 O O . SER D 1 132 ? 16.393 0.741 32.860 1.00 30.68 228 SER D O 1
ATOM 4099 N N . TYR D 1 133 ? 15.761 1.178 30.757 1.00 28.87 229 TYR D N 1
ATOM 4100 C CA . TYR D 1 133 ? 16.917 0.640 30.189 1.00 31.42 229 TYR D CA 1
ATOM 4101 C C . TYR D 1 133 ? 17.260 1.503 28.996 1.00 36.14 229 TYR D C 1
ATOM 4102 O O . TYR D 1 133 ? 16.416 1.689 28.077 1.00 33.37 229 TYR D O 1
ATOM 4111 N N . ARG D 1 134 ? 18.504 1.966 28.967 1.00 34.34 230 ARG D N 1
ATOM 4112 C CA . ARG D 1 134 ? 18.963 2.799 27.830 1.00 35.37 230 ARG D CA 1
ATOM 4113 C C . ARG D 1 134 ? 20.419 2.492 27.430 1.00 32.52 230 ARG D C 1
ATOM 4114 O O . ARG D 1 134 ? 21.276 2.419 28.306 1.00 32.02 230 ARG D O 1
ATOM 4122 N N . VAL D 1 135 ? 20.706 2.353 26.145 1.00 31.54 231 VAL D N 1
ATOM 4123 C CA . VAL D 1 135 ? 22.068 2.152 25.739 1.00 37.14 231 VAL D CA 1
ATOM 4124 C C . VAL D 1 135 ? 22.583 3.414 25.039 1.00 35.98 231 VAL D C 1
ATOM 4125 O O . VAL D 1 135 ? 21.914 3.940 24.181 1.00 36.64 231 VAL D O 1
ATOM 4129 N N . ASP D 1 136 ? 23.777 3.879 25.429 1.00 31.98 232 ASP D N 1
ATOM 4130 C CA . ASP D 1 136 ? 24.445 5.038 24.808 1.00 33.08 232 ASP D CA 1
ATOM 4131 C C . ASP D 1 136 ? 25.876 4.556 24.404 1.00 41.68 232 ASP D C 1
ATOM 4132 O O . ASP D 1 136 ? 26.407 3.609 24.985 1.00 38.58 232 ASP D O 1
ATOM 4137 N N . PRO D 1 137 ? 26.476 5.195 23.385 1.00 44.02 233 PRO D N 1
ATOM 4138 C CA . PRO D 1 137 ? 27.855 4.879 23.008 1.00 38.10 233 PRO D CA 1
ATOM 4139 C C . PRO D 1 137 ? 28.840 5.230 24.082 1.00 39.19 233 PRO D C 1
ATOM 4140 O O . PRO D 1 137 ? 28.624 6.182 24.880 1.00 38.16 233 PRO D O 1
ATOM 4144 N N . GLU D 1 138 ? 29.914 4.450 24.141 1.00 37.27 234 GLU D N 1
ATOM 4145 C CA . GLU D 1 138 ? 31.013 4.784 25.051 1.00 40.34 234 GLU D CA 1
ATOM 4146 C C . GLU D 1 138 ? 31.717 6.001 24.482 1.00 38.64 234 GLU D C 1
ATOM 4147 O O . GLU D 1 138 ? 31.950 6.031 23.275 1.00 44.33 234 GLU D O 1
ATOM 4153 N N . MET D 1 139 ? 31.953 6.995 25.358 1.00 48.53 235 MET D N 1
ATOM 4154 C CA . MET D 1 139 ? 32.763 8.212 25.153 1.00 59.04 235 MET D CA 1
ATOM 4155 C C . MET D 1 139 ? 33.800 8.313 26.357 1.00 66.67 235 MET D C 1
ATOM 4156 O O . MET D 1 139 ? 34.543 7.360 26.611 1.00 70.07 235 MET D O 1
ATOM 4161 N N . GLY D 1 140 ? 33.831 9.398 27.147 1.00 75.14 236 GLY D N 1
ATOM 4162 C CA . GLY D 1 140 ? 34.931 9.626 28.116 1.00 75.12 236 GLY D CA 1
ATOM 4163 C C . GLY D 1 140 ? 34.802 8.997 29.497 1.00 73.03 236 GLY D C 1
ATOM 4164 O O . GLY D 1 140 ? 35.430 9.469 30.476 1.00 62.32 236 GLY D O 1
#

InterPro domains:
  IPR007430 Bacterial virulence protein VirB8-like [PF04335] (26-234)
  IPR032710 NTF2-like domain superfamily [SSF54427] (97-235)

Nearest PDB structures (foldseek):
  5jbs-assembly1_A  TM=1.007E+00  e=5.465E-29  Brucella suis 1330
  4nhf-assembly1_B  TM=9.254E-01  e=4.739E-16  Bartonella grahamii as4aup
  7q1v-assembly1_D  TM=9.271E-01  e=5.189E-15  Escherichia coli
  7o41-assembly1_E-5  TM=9.271E-01  e=7.571E-15  Escherichia coli
  8rtd-assembly1_S  TM=9.282E-01  e=1.335E-14  Escherichia coli

Radius of gyration: 25.52 Å; Cα contacts (8 Å, |Δi|>4): 1030; chains: 4; bounding box: 68×64×63 Å

Solvent-accessible surface area: 27130 Å² total; per-residue (Å²): 111,50,74,53,13,42,14,62,1,7,0,0,17,0,0,46,4,31,24,22,13,18,104,173,52,19,123,96,14,76,84,11,0,46,34,0,11,15,126,87,24,13,93,58,5,12,52,78,35,81,68,135,170,7,49,24,146,128,63,17,54,96,8,109,10,31,27,46,21,48,40,16,79,38,74,41,186,27,53,0,24,0,60,1,0,50,16,34,83,164,129,101,91,31,131,31,67,55,74,29,0,52,0,13,20,82,69,42,81,39,59,144,32,74,106,49,8,94,47,15,0,59,57,0,0,16,0,64,58,28,152,47,46,70,49,158,37,141,198,86,44,51,18,16,49,10,59,4,19,0,0,24,0,0,54,10,30,24,29,76,38,150,190,55,39,123,87,23,66,78,24,0,34,51,0,8,13,114,50,18,16,120,61,11,32,86,125,151,104,53,94,12,46,26,77,16,70,39,11,37,0,26,15,86,20,35,0,46,0,99,0,7,51,22,53,23,146,55,150,108,148,55,98,42,124,55,55,94,67,48,0,54,0,9,14,92,62,40,81,40,80,147,40,65,130,55,8,69,49,14,0,15,40,0,0,10,0,33,33,22,79,48,36,98,96,105,149,80,51,97,56,10,80,118,33,0,12,54,0,0,71,10,25,24,21,68,20,176,204,42,42,117,122,21,70,36,24,0,26,13,0,0,11,46,33,17,16,115,51,15,43,94,115,84,208,139,128,14,43,26,76,43,76,36,32,95,23,59,64,169,20,34,0,47,0,96,2,5,47,26,50,151,130,120,42,135,66,68,101,64,45,0,50,0,10,13,95,59,43,74,42,49,39,2,4,103,28,1,70,131,45,0,71,70,0,0,4,0,30,34,26,97,44,48,99,116,114,150,77,48,101,49,14,79,115,22,0,15,48,0,0,66,5,31,24,22,12,19,96,179,59,19,147,134,12,78,102,12,0,45,41,0,11,15,69,42,2,13,14,20,5,10,20,63,39,113,71,25,166,144,69,19,45,80,24,103,10,33,25,81,48,87,42,38,79,34,75,44,210,28,27,0,23,0,79,2,6,52,27,52,55,117,72,109,86,140,49,124,41,134,65,64,98,72,5,0,3,0,5,18,83,64,46,23,32,22,56,29,26,115,50,10,108,150,64,0,70,75,0,0,19,0,60,25,14,13,48,3,47,57,84,113

Organism: Brucella suis biovar 1 (strain 1330) (NCBI:txid204722)

Sequence (522 aa):
SYDTVRDKYWLSQYVIARETYDWYTLQKDYETVGMLSSPSEGQSYASQFQGDKALDKQYGSNVRTSVTIVSIVPNGKGIGTVRRFAKTTKRTGDGETTHWIATIGYQYVNPSLMSESARLTNPLGFNVTSYRVDPEMGVVSYDTVRDKYWLSQYVIARETYDWYTLQKDYETVGMLSSPSEGQSYASQFNVRTSVTIVSIVPNGKGIGTVRFAKTTKRTNETGDGETTHWIATIGYQYVNPSLMSESARLTNPLGFNVTSYRVDPESYDTVRDKYWLSQYVIARETYDWYTLQKDYETVGMLSSPSEGQSYASQFQVRTSVTIVSIVPNGKGIGTVRFAKTTKGDGETTHWIATIGYQYVNPSLMSESARLTNPLGFNVTSYRVDPESYDTVRDKYWLSQYVIARETYDWYTLQKDYETVGMLSSPSEGQSYASQFQLDKQYGSNVRTSVTIVSIVPNGKGIGTVRFAKTTKRTNETGDGETTHWIATIGYQYVNPSLMSESARLTNPLGFNVTSYRVDPEMG

CATH classification: 3.10.450.230

Foldseek 3Di:
DVVVVVVQVVVVLLCQLQQWDAQVCVVVSLVLNCLQEDPVSNCVSCVCCDDVNGPCVVCPHFKTKGKAWDDKAAPPPQKIKTKIWIAMDTVVGGDIFIKIKIWRWDFDDLVPDDVVSCVVCVRRIYTHDIDIDGDPDDD/DVVVVVVFVLVVLLCQLLVWDDPVCVVVSLVLNLLQADVVVNVVSVVVDVKTKGKAWDDKDDPVQFKMKTKMKIFIDDPPDPDRHDIFIKIKIWGKDADDLVPDDPVSCVSPVRRIHTHDIDMDGD/DVVVVVVFVLVVLLCQLLVWDDPVCVVVSLVLNLLQADVVVNVVSVVPDDQTKGKDWDDWDDPVQFWIKTWIWIAHDVGGDIFIKIKIWGKDADDLVPDDPVSCVSPVRRIHTHDIDMDGD/DVVVVVVQVVVVLLCQLQFWDALVCVVVSLVVNVLQEDVVSNCVSCVVVCPCVVCPRQKTKGKAWDDKAAPPDQKIKTKIKIAMDGPPDDDRHDIFIKIKIWGWDADDLVVDDDVSCVVCVRRIYTHDIDIDGDDD

GO terms:
  GO:0042802 identical protein binding (F, IPI)
  GO:0005515 protein binding (F, IPI)

B-factor: mean 47.71, std 18.88, range [14.01, 177.49]

Secondary structure (DSSP, 8-state):
-HHHHHHHHHHHHHHHHHH-B-TTTHHHHHHHHHHHB-HHHHHHHHGGGSSTT-HHHHHTTSEEEEEEEEEEEE-STTEEEEEEEEEEEE----EEEEEEEEEEEEE--GGGS-HHHHHH-TT-EEEEEEEEEE-----/-HHHHHHHHHHHHHHHHHH-B-TTTHHHHHHHHHHTB-HHHHHHHHHT--EEEEEEEEEEEE-SSSEEEEEEEEEEEESSSSS--EEEEEEEEEEEEE--GGGS-HHHHHH-TT-EEEEEEEEEE-/-HHHHHHHHHHHHHHHHHH-B-TTTHHHHHHHHHHTB-HHHHHHHHHH----EEEEEEEEEE-SSSEEEEEEEEEE----EEEEEEEEEEEEE--GGGS-HHHHHH-TT-EEEEEEEEEE-/-HHHHHHHHHHHHHHHHHH-B-TTTHHHHHHHHHHHB-HHHHHHHHGGG--HHHHTTSEEEEEEEEEEEE-STTEEEEEEEEEEEETT--S--EEEEEEEEEEEEE--GGGS-HHHHHH-TT-EEEEEEEEEE---